Protein AF-A0A9W7E9D7-F1 (afdb_monomer)

Radius of gyration: 22.76 Å; Cα contacts (8 Å, |Δi|>4): 985; chains: 1; bounding box: 52×44×69 Å

pLDDT: mean 89.14, std 8.51, range [45.12, 98.19]

Structure (mmCIF, N/CA/C/O backbone):
data_AF-A0A9W7E9D7-F1
#
_entry.id   AF-A0A9W7E9D7-F1
#
loop_
_atom_site.group_PDB
_atom_site.id
_atom_site.type_symbol
_atom_site.label_atom_id
_atom_site.label_alt_id
_atom_site.label_comp_id
_atom_site.label_asym_id
_atom_site.label_entity_id
_atom_site.label_seq_id
_atom_site.pdbx_PDB_ins_code
_atom_site.Cartn_x
_atom_site.Cartn_y
_atom_site.Cartn_z
_atom_site.occupancy
_atom_site.B_iso_or_equiv
_atom_site.auth_seq_id
_atom_site.auth_comp_id
_atom_site.auth_asym_id
_atom_site.auth_atom_id
_atom_site.pdbx_PDB_model_num
ATOM 1 N N . MET A 1 1 ? 12.232 -18.706 0.262 1.00 85.06 1 MET A N 1
ATOM 2 C CA . MET A 1 1 ? 11.639 -19.093 1.571 1.00 85.06 1 MET A CA 1
ATOM 3 C C . MET A 1 1 ? 10.357 -18.290 1.760 1.00 85.06 1 MET A C 1
ATOM 5 O O . MET A 1 1 ? 10.349 -17.171 1.281 1.00 85.06 1 MET A O 1
ATOM 9 N N . HIS A 1 2 ? 9.296 -18.817 2.380 1.00 87.69 2 HIS A N 1
ATOM 10 C CA . HIS A 1 2 ? 8.102 -18.020 2.723 1.00 87.69 2 HIS A CA 1
ATOM 11 C C . HIS A 1 2 ? 7.974 -17.954 4.241 1.00 87.69 2 HIS A C 1
ATOM 13 O O . HIS A 1 2 ? 7.976 -19.010 4.875 1.00 87.69 2 HIS A O 1
ATOM 19 N N . ILE A 1 3 ? 7.890 -16.750 4.805 1.00 88.19 3 ILE A N 1
ATOM 20 C CA . ILE A 1 3 ? 7.791 -16.542 6.253 1.00 88.19 3 ILE A CA 1
ATOM 21 C C . ILE A 1 3 ? 6.732 -15.492 6.591 1.00 88.19 3 ILE A C 1
ATOM 23 O O . ILE A 1 3 ? 6.512 -14.549 5.834 1.00 88.19 3 ILE A O 1
ATOM 27 N N . THR A 1 4 ? 6.112 -15.649 7.757 1.00 86.31 4 THR A N 1
ATOM 28 C CA . THR A 1 4 ? 5.246 -14.643 8.381 1.00 86.31 4 THR A CA 1
ATOM 29 C C . THR A 1 4 ? 5.804 -14.371 9.768 1.00 86.31 4 THR A C 1
ATOM 31 O O . THR A 1 4 ? 5.860 -15.287 10.592 1.00 86.31 4 THR A O 1
ATOM 34 N N . CYS A 1 5 ? 6.282 -13.155 10.015 1.00 85.06 5 CYS A N 1
ATOM 35 C CA . CYS A 1 5 ? 6.965 -12.806 11.261 1.00 85.06 5 CYS A CA 1
ATOM 36 C C . CYS A 1 5 ? 7.024 -11.289 11.487 1.00 85.06 5 CYS A C 1
ATOM 38 O O . CYS A 1 5 ? 6.506 -10.510 10.691 1.00 85.06 5 CYS A O 1
ATOM 40 N N . SER A 1 6 ? 7.682 -10.866 12.571 1.00 84.50 6 SER A N 1
ATOM 41 C CA . SER A 1 6 ? 7.993 -9.453 12.782 1.00 84.50 6 SER A CA 1
ATOM 42 C C . SER A 1 6 ? 8.979 -8.932 11.729 1.00 84.50 6 SER A C 1
ATOM 44 O O . SER A 1 6 ? 9.686 -9.706 11.068 1.00 84.50 6 SER A O 1
ATOM 46 N N . ARG A 1 7 ? 9.035 -7.606 11.585 1.00 86.12 7 ARG A N 1
ATOM 47 C CA . ARG A 1 7 ? 9.928 -6.913 10.648 1.00 86.12 7 ARG A CA 1
ATOM 48 C C . ARG A 1 7 ? 11.399 -7.186 10.959 1.00 86.12 7 ARG A C 1
ATOM 50 O O . ARG A 1 7 ? 12.164 -7.477 10.047 1.00 86.12 7 ARG A O 1
ATOM 57 N N . GLU A 1 8 ? 11.776 -7.201 12.235 1.00 87.50 8 GLU A N 1
ATOM 58 C CA . GLU A 1 8 ? 13.149 -7.456 12.688 1.00 87.50 8 GLU A CA 1
ATOM 59 C C . GLU A 1 8 ? 13.609 -8.866 12.309 1.00 87.50 8 GLU A C 1
ATOM 61 O O . GLU A 1 8 ? 14.712 -9.048 11.793 1.00 87.50 8 GLU A O 1
ATOM 66 N N . LEU A 1 9 ? 12.746 -9.871 12.514 1.00 89.31 9 LEU A N 1
ATOM 67 C CA . LEU A 1 9 ? 13.063 -11.242 12.123 1.00 89.31 9 LEU A CA 1
ATOM 68 C C . LEU A 1 9 ? 13.104 -11.389 10.598 1.00 89.31 9 LEU A C 1
ATOM 70 O O . LEU A 1 9 ? 13.986 -12.073 10.084 1.00 89.31 9 LEU A O 1
ATOM 74 N N . ALA A 1 10 ? 12.202 -10.729 9.867 1.00 90.75 10 ALA A N 1
ATOM 75 C CA . ALA A 1 10 ? 12.219 -10.745 8.406 1.00 90.75 10 ALA A CA 1
ATOM 76 C C . ALA A 1 10 ? 13.521 -10.152 7.848 1.00 90.75 10 ALA A C 1
ATOM 78 O O . ALA A 1 10 ? 14.115 -10.752 6.954 1.00 90.75 10 ALA A O 1
ATOM 79 N N . MET A 1 11 ? 14.002 -9.038 8.414 1.00 91.19 11 MET A N 1
ATOM 80 C CA . MET A 1 11 ? 15.296 -8.443 8.056 1.00 91.19 11 MET A CA 1
ATOM 81 C C . MET A 1 11 ? 16.457 -9.402 8.310 1.00 91.19 11 MET A C 1
ATOM 83 O O . MET A 1 11 ? 17.281 -9.619 7.423 1.00 91.19 11 MET A O 1
ATOM 87 N N . ALA A 1 12 ? 16.499 -10.011 9.499 1.00 93.56 12 ALA A N 1
ATOM 88 C CA . ALA A 1 12 ? 17.550 -10.958 9.865 1.00 93.56 12 ALA A CA 1
ATOM 89 C C . ALA A 1 12 ? 17.551 -12.208 8.968 1.00 93.56 12 ALA A C 1
ATOM 91 O O . ALA A 1 12 ? 18.604 -12.701 8.585 1.00 93.56 12 ALA A O 1
ATOM 92 N N . VAL A 1 13 ? 16.378 -12.720 8.584 1.00 93.06 13 VAL A N 1
ATOM 93 C CA . VAL A 1 13 ? 16.296 -13.852 7.650 1.00 93.06 13 VAL A CA 1
ATOM 94 C C . VAL A 1 13 ? 16.695 -13.424 6.237 1.00 93.06 13 VAL A C 1
ATOM 96 O O . VAL A 1 13 ? 17.392 -14.166 5.547 1.00 93.06 13 VAL A O 1
ATOM 99 N N . LYS A 1 14 ? 16.277 -12.235 5.784 1.00 89.56 14 LYS A N 1
ATOM 100 C CA . LYS A 1 14 ? 16.561 -11.726 4.435 1.00 89.56 14 LYS A CA 1
ATOM 101 C C . LYS A 1 14 ? 18.056 -11.508 4.193 1.00 89.56 14 LYS A C 1
ATOM 103 O O . LYS A 1 14 ? 18.485 -11.736 3.061 1.00 89.56 14 LYS A O 1
ATOM 108 N N . SER A 1 15 ? 18.832 -11.122 5.213 1.00 89.38 15 SER A N 1
ATOM 109 C CA . SER A 1 15 ? 20.286 -10.939 5.082 1.00 89.38 15 SER A CA 1
ATOM 110 C C . SER A 1 15 ? 21.021 -12.233 4.731 1.00 89.38 15 SER A C 1
ATOM 112 O O . SER A 1 15 ? 21.968 -12.196 3.952 1.00 89.38 15 SER A O 1
ATOM 114 N N . ASP A 1 16 ? 20.550 -13.376 5.238 1.00 90.38 16 ASP A N 1
ATOM 115 C CA . ASP A 1 16 ? 21.142 -14.693 4.956 1.00 90.38 16 ASP A CA 1
ATOM 116 C C . ASP A 1 16 ? 20.432 -15.428 3.801 1.00 90.38 16 ASP A C 1
ATOM 118 O O . ASP A 1 16 ? 20.987 -16.329 3.165 1.00 90.38 16 ASP A O 1
ATOM 122 N N . HIS A 1 17 ? 19.188 -15.045 3.502 1.00 89.38 17 HIS A N 1
ATOM 123 C CA . HIS A 1 17 ? 18.341 -15.664 2.488 1.00 89.38 17 HIS A CA 1
ATOM 124 C C . HIS A 1 17 ? 17.706 -14.603 1.570 1.00 89.38 17 HIS A C 1
ATOM 126 O O . HIS A 1 17 ? 16.534 -14.247 1.748 1.00 89.38 17 HIS A O 1
ATOM 132 N N . PRO A 1 18 ? 18.414 -14.139 0.520 1.00 84.06 18 PRO A N 1
ATOM 133 C CA . PRO A 1 18 ? 17.964 -13.021 -0.313 1.00 84.06 18 PRO A CA 1
ATOM 134 C C . PRO A 1 18 ? 16.668 -13.301 -1.090 1.00 84.06 18 PRO A C 1
ATOM 136 O O . PRO A 1 18 ? 15.937 -12.366 -1.403 1.00 84.06 18 PRO A O 1
ATOM 139 N N . ASN A 1 19 ? 16.327 -14.571 -1.339 1.00 85.94 19 ASN A N 1
ATOM 140 C CA . ASN A 1 19 ? 15.080 -15.002 -1.989 1.00 85.94 19 ASN A CA 1
ATOM 141 C C . ASN A 1 19 ? 13.952 -15.322 -0.981 1.00 85.94 19 ASN A C 1
ATOM 143 O O . ASN A 1 19 ? 13.214 -16.305 -1.132 1.00 85.94 19 ASN A O 1
ATOM 147 N N . THR A 1 20 ? 13.861 -14.560 0.107 1.00 88.38 20 THR A N 1
ATOM 148 C CA . THR A 1 20 ? 12.795 -14.709 1.109 1.00 88.38 20 THR A CA 1
ATOM 149 C C . THR A 1 20 ? 11.593 -13.851 0.744 1.00 88.38 20 THR A C 1
ATOM 151 O O . THR A 1 20 ? 11.749 -12.684 0.409 1.00 88.38 20 THR A O 1
ATOM 154 N N . MET A 1 21 ? 10.402 -14.437 0.816 1.00 89.56 21 MET A N 1
ATOM 155 C CA . MET A 1 21 ? 9.116 -13.768 0.696 1.00 89.56 21 MET A CA 1
ATOM 156 C C . MET A 1 21 ? 8.532 -13.651 2.101 1.00 89.56 21 MET A C 1
ATOM 158 O O . MET A 1 21 ? 8.142 -14.661 2.696 1.00 89.56 21 MET A O 1
ATOM 162 N N . SER A 1 22 ? 8.528 -12.434 2.632 1.00 88.44 22 SER A N 1
ATOM 163 C CA . SER A 1 22 ? 8.118 -12.148 4.005 1.00 88.44 22 SER A CA 1
ATOM 164 C C . SER A 1 22 ? 6.798 -11.399 4.036 1.00 88.44 22 SER A C 1
ATOM 166 O O . SER A 1 22 ? 6.624 -10.387 3.360 1.00 88.44 22 SER A O 1
ATOM 168 N N . SER A 1 23 ? 5.905 -11.904 4.873 1.00 86.12 23 SER A N 1
ATOM 169 C CA . SER A 1 23 ? 4.679 -11.265 5.327 1.00 86.12 23 SER A CA 1
ATOM 170 C C . SER A 1 23 ? 4.997 -10.646 6.693 1.00 86.12 23 SER A C 1
ATOM 172 O O . SER A 1 23 ? 5.291 -11.385 7.638 1.00 86.12 23 SER A O 1
ATOM 174 N N . THR A 1 24 ? 5.067 -9.316 6.775 1.00 83.06 24 THR A N 1
ATOM 175 C CA . THR A 1 24 ? 5.462 -8.603 8.002 1.00 83.06 24 THR A CA 1
ATOM 176 C C . THR A 1 24 ? 4.365 -7.693 8.501 1.00 83.06 24 THR A C 1
ATOM 178 O O . THR A 1 24 ? 3.857 -6.909 7.698 1.00 83.06 24 THR A O 1
ATOM 181 N N . GLY A 1 25 ? 4.119 -7.739 9.813 1.00 75.62 25 GLY A N 1
ATOM 182 C CA . GLY A 1 25 ? 3.051 -6.992 10.473 1.00 75.62 25 GLY A CA 1
ATOM 183 C C . GLY A 1 25 ? 3.052 -5.483 10.239 1.00 75.62 25 GLY A C 1
ATOM 184 O O . GLY A 1 25 ? 3.919 -4.902 9.571 1.00 75.62 25 GLY A O 1
ATOM 185 N N . GLY A 1 26 ? 2.041 -4.840 10.809 1.00 79.56 26 GLY A N 1
ATOM 186 C CA . GLY A 1 26 ? 1.943 -3.393 10.863 1.00 79.56 26 GLY A CA 1
ATOM 187 C C . GLY A 1 26 ? 0.867 -2.945 11.851 1.00 79.56 26 GLY A C 1
ATOM 188 O O . GLY A 1 26 ? -0.030 -3.725 12.187 1.00 79.56 26 GLY A O 1
ATOM 189 N N . PRO A 1 27 ? 0.914 -1.683 12.307 1.00 87.69 27 PRO A N 1
ATOM 190 C CA . PRO A 1 27 ? 0.039 -1.184 13.359 1.00 87.69 27 PRO A CA 1
ATOM 191 C C . PRO A 1 27 ? -1.377 -0.932 12.827 1.00 87.69 27 PRO A C 1
ATOM 193 O O . PRO A 1 27 ? -1.724 0.202 12.518 1.00 87.69 27 PRO A O 1
ATOM 196 N N . ASN A 1 28 ? -2.190 -1.987 12.687 1.00 92.94 28 ASN A N 1
ATOM 197 C CA . ASN A 1 28 ? -3.531 -1.884 12.104 1.00 92.94 28 ASN A CA 1
ATOM 198 C C . ASN A 1 28 ? -4.339 -0.765 12.745 1.00 92.94 28 ASN A C 1
ATOM 200 O O . ASN A 1 28 ? -4.374 -0.651 13.977 1.00 92.94 28 ASN A O 1
ATOM 204 N N . THR A 1 29 ? -5.003 0.011 11.892 1.00 95.50 29 THR A N 1
ATOM 205 C CA . THR A 1 29 ? -5.608 1.277 12.287 1.00 95.50 29 THR A CA 1
ATOM 206 C C . THR A 1 29 ? -7.117 1.245 12.105 1.00 95.50 29 THR A C 1
ATOM 208 O O . THR A 1 29 ? -7.623 0.822 11.064 1.00 95.50 29 THR A O 1
ATOM 211 N N . LEU A 1 30 ? -7.839 1.740 13.105 1.00 96.75 30 LEU A N 1
ATOM 212 C CA . LEU A 1 30 ? -9.266 2.038 13.025 1.00 96.75 30 LEU A CA 1
ATOM 213 C C . LEU A 1 30 ? -9.473 3.544 13.151 1.00 96.75 30 LEU A C 1
ATOM 215 O O . LEU A 1 30 ? -8.897 4.179 14.024 1.00 96.75 30 LEU A O 1
ATOM 219 N N . VAL A 1 31 ? -10.317 4.109 12.301 1.00 96.81 31 VAL A N 1
ATOM 220 C CA . VAL A 1 31 ? -10.684 5.526 12.306 1.00 96.81 31 VAL A CA 1
ATOM 221 C C . VAL A 1 31 ? -12.177 5.642 12.559 1.00 96.81 31 VAL A C 1
ATOM 223 O O . VAL A 1 31 ? -12.959 4.941 11.920 1.00 96.81 31 VAL A O 1
ATOM 226 N N . ALA A 1 32 ? -12.580 6.517 13.472 1.00 95.38 32 ALA A N 1
ATOM 227 C CA . ALA A 1 32 ? -13.979 6.818 13.760 1.00 95.38 32 ALA A CA 1
ATOM 228 C C . ALA A 1 32 ? -14.122 8.284 14.205 1.00 95.38 32 ALA A C 1
ATOM 230 O O . ALA A 1 32 ? -13.189 8.841 14.781 1.00 95.38 32 ALA A O 1
ATOM 231 N N . PRO A 1 33 ? -15.282 8.927 14.009 1.00 90.75 33 PRO A N 1
ATOM 232 C CA . PRO A 1 33 ? -15.480 10.312 14.439 1.00 90.75 33 PRO A CA 1
ATOM 233 C C . PRO A 1 33 ? -15.513 10.457 15.952 1.00 90.75 33 PRO A C 1
ATOM 235 O O . PRO A 1 33 ? -15.153 11.506 16.473 1.00 90.75 33 PRO A O 1
ATOM 238 N N . ARG A 1 34 ? -16.052 9.443 16.636 1.00 91.38 34 ARG A N 1
ATOM 239 C CA . ARG A 1 34 ? -16.396 9.442 18.057 1.00 91.38 34 ARG A CA 1
ATOM 240 C C . ARG A 1 34 ? -16.394 8.029 18.602 1.00 91.38 34 ARG A C 1
ATOM 242 O O . ARG A 1 34 ? -16.652 7.069 17.871 1.00 91.38 34 ARG A O 1
ATOM 249 N N . LEU A 1 35 ? -16.186 7.922 19.906 1.00 92.25 35 LEU A N 1
ATOM 250 C CA . LEU A 1 35 ? -16.089 6.651 20.604 1.00 92.25 35 LEU A CA 1
ATOM 251 C C . LEU A 1 35 ? -17.464 6.104 21.047 1.00 92.25 35 LEU A C 1
ATOM 253 O O . LEU A 1 35 ? -17.750 5.912 22.225 1.00 92.25 35 LEU A O 1
ATOM 257 N N . THR A 1 36 ? -18.348 5.821 20.085 1.00 92.94 36 THR A N 1
ATOM 258 C CA . THR A 1 36 ? -19.676 5.241 20.374 1.00 92.94 36 THR A CA 1
ATOM 259 C C . THR A 1 36 ? -19.569 3.824 20.965 1.00 92.94 36 THR A C 1
ATOM 261 O O . THR A 1 36 ? -18.552 3.158 20.763 1.00 92.94 36 THR A O 1
ATOM 264 N N . PRO A 1 37 ? -20.613 3.288 21.634 1.00 93.00 37 PRO A N 1
ATOM 265 C CA . PRO A 1 37 ? -20.586 1.917 22.157 1.00 93.00 37 PRO A CA 1
ATOM 266 C C . PRO A 1 37 ? -20.210 0.855 21.111 1.00 93.00 37 PRO A C 1
ATOM 268 O O . PRO A 1 37 ? -19.391 -0.016 21.388 1.00 93.00 37 PRO A O 1
ATOM 271 N N . SER A 1 38 ? -20.738 0.967 19.890 1.00 94.44 38 SER A N 1
ATOM 272 C CA . SER A 1 38 ? -20.411 0.059 18.784 1.00 94.44 38 SER A CA 1
ATOM 273 C C . SER A 1 38 ? -18.964 0.221 18.305 1.00 94.44 38 SER A C 1
ATOM 275 O O . SER A 1 38 ? -18.309 -0.771 17.998 1.00 94.44 38 SER A O 1
ATOM 277 N N . VAL A 1 39 ? -18.418 1.443 18.292 1.00 95.00 39 VAL A N 1
ATOM 278 C CA . VAL A 1 39 ? -16.997 1.675 17.976 1.00 95.00 39 VAL A CA 1
ATOM 279 C C . VAL A 1 39 ? -16.088 1.116 19.077 1.00 95.00 39 VAL A C 1
ATOM 281 O O . VAL A 1 39 ? -15.073 0.500 18.758 1.00 95.00 39 VAL A O 1
ATOM 284 N N . LYS A 1 40 ? -16.458 1.247 20.360 1.00 94.56 40 LYS A N 1
ATOM 285 C CA . LYS A 1 40 ? -15.730 0.614 21.477 1.00 94.56 40 LYS A CA 1
ATOM 286 C C . LYS A 1 40 ? -15.691 -0.904 21.319 1.00 94.56 40 LYS A C 1
ATOM 288 O O . LYS A 1 40 ? -14.630 -1.511 21.448 1.00 94.56 40 LYS A O 1
ATOM 293 N N . GLU A 1 41 ? -16.830 -1.511 20.991 1.00 92.94 41 GLU A N 1
ATOM 294 C CA . GLU A 1 41 ? -16.924 -2.947 20.714 1.00 92.94 41 GLU A CA 1
ATOM 295 C C . GLU A 1 41 ? -16.059 -3.348 19.510 1.00 92.94 41 GLU A C 1
ATOM 297 O O . GLU A 1 41 ? -15.308 -4.321 19.587 1.00 92.94 41 GLU A O 1
ATOM 302 N N . ALA A 1 42 ? -16.073 -2.560 18.432 1.00 94.25 42 ALA A N 1
ATOM 303 C CA . ALA A 1 42 ? -15.233 -2.786 17.261 1.00 94.25 42 ALA A CA 1
ATOM 304 C C . ALA A 1 42 ? -13.734 -2.726 17.582 1.00 94.25 42 ALA A C 1
ATOM 306 O O . ALA A 1 42 ? -12.978 -3.600 17.147 1.00 94.25 42 ALA A O 1
ATOM 307 N N . ILE A 1 43 ? -13.307 -1.729 18.363 1.00 94.88 43 ILE A N 1
ATOM 308 C CA . ILE A 1 43 ? -11.926 -1.588 18.841 1.00 94.88 43 ILE A CA 1
ATOM 309 C C . ILE A 1 43 ? -11.540 -2.809 19.674 1.00 94.88 43 ILE A C 1
ATOM 311 O O . ILE A 1 43 ? -10.522 -3.446 19.406 1.00 94.88 43 ILE A O 1
ATOM 315 N N . ARG A 1 44 ? -12.392 -3.192 20.628 1.00 92.50 44 ARG A N 1
ATOM 316 C CA . ARG A 1 44 ? -12.187 -4.341 21.510 1.00 92.50 44 ARG A CA 1
ATOM 317 C C . ARG A 1 44 ? -12.058 -5.654 20.736 1.00 92.50 44 ARG A C 1
ATOM 319 O O . ARG A 1 44 ? -11.088 -6.385 20.929 1.00 92.50 44 ARG A O 1
ATOM 326 N N . PHE A 1 45 ? -12.999 -5.957 19.843 1.00 91.56 45 PHE A N 1
ATOM 327 C CA . PHE A 1 45 ? -12.942 -7.163 19.012 1.00 91.56 45 PHE A CA 1
ATOM 328 C C . PHE A 1 45 ? -11.721 -7.180 18.108 1.00 91.56 45 PHE A C 1
ATOM 330 O O . PHE A 1 45 ? -11.078 -8.218 17.960 1.00 91.56 45 PHE A O 1
ATOM 337 N N . SER A 1 46 ? -11.381 -6.035 17.526 1.00 93.06 46 SER A N 1
ATOM 338 C CA . SER A 1 46 ? -10.237 -5.933 16.632 1.00 93.06 46 SER A CA 1
ATOM 339 C C . SER A 1 46 ? -8.910 -6.085 17.378 1.00 93.06 46 SER A C 1
ATOM 341 O O . SER A 1 46 ? -8.015 -6.750 16.870 1.00 93.06 46 SER A O 1
ATOM 343 N N . ALA A 1 47 ? -8.768 -5.526 18.581 1.00 92.56 47 ALA A N 1
ATOM 344 C CA . ALA A 1 47 ? -7.542 -5.620 19.376 1.00 92.56 47 ALA A CA 1
ATOM 345 C C . ALA A 1 47 ? -7.336 -7.022 19.973 1.00 92.56 47 ALA A C 1
ATOM 347 O O . ALA A 1 47 ? -6.210 -7.511 20.046 1.00 92.56 47 ALA A O 1
ATOM 348 N N . MET A 1 48 ? -8.422 -7.690 20.374 1.00 90.62 48 MET A N 1
ATOM 349 C CA . MET A 1 48 ? -8.380 -8.974 21.088 1.00 90.62 48 MET A CA 1
ATOM 350 C C . MET A 1 48 ? -8.681 -10.184 20.194 1.00 90.62 48 MET A C 1
ATOM 352 O O . MET A 1 48 ? -8.859 -11.294 20.703 1.00 90.62 48 MET A O 1
ATOM 356 N N . ILE A 1 49 ? -8.754 -9.992 18.873 1.00 87.88 49 ILE A N 1
ATOM 357 C CA . ILE A 1 49 ? -9.031 -11.048 17.892 1.00 87.88 49 ILE A CA 1
ATOM 358 C C . ILE A 1 49 ? -8.120 -12.256 18.111 1.00 87.88 49 ILE A C 1
ATOM 360 O O . ILE A 1 49 ? -6.894 -12.131 18.093 1.00 87.88 49 ILE A O 1
ATOM 364 N N . GLU A 1 50 ? -8.723 -13.429 18.329 1.00 78.19 50 GLU A N 1
ATOM 365 C CA . GLU A 1 50 ? -7.993 -14.667 18.627 1.00 78.19 50 GLU A CA 1
ATOM 366 C C . GLU A 1 50 ? -6.880 -14.462 19.684 1.00 78.19 50 GLU A C 1
ATOM 368 O O . GLU A 1 50 ? -5.786 -15.020 19.579 1.00 78.19 50 GLU A O 1
ATOM 373 N N . ASN A 1 51 ? -7.155 -13.650 20.711 1.00 76.50 51 ASN A N 1
ATOM 374 C CA . ASN A 1 51 ? -6.230 -13.270 21.786 1.00 76.50 51 ASN A CA 1
ATOM 375 C C . ASN A 1 51 ? -5.034 -12.421 21.321 1.00 76.50 51 ASN A C 1
ATOM 377 O O . ASN A 1 51 ? -3.889 -12.689 21.687 1.00 76.50 51 ASN A O 1
ATOM 381 N N . SER A 1 52 ? -5.293 -11.438 20.452 1.00 79.44 52 SER A N 1
ATOM 382 C CA . SER A 1 52 ? -4.263 -10.652 19.743 1.00 79.44 52 SER A CA 1
ATOM 383 C C . SER A 1 52 ? -3.289 -11.529 18.947 1.00 79.44 52 SER A C 1
ATOM 385 O O . SER A 1 52 ? -2.162 -11.135 18.650 1.00 79.44 52 SER A O 1
ATOM 387 N N . GLY A 1 53 ? -3.708 -12.753 18.618 1.00 73.50 53 GLY A N 1
ATOM 388 C CA . GLY A 1 53 ? -2.874 -13.763 17.975 1.00 73.50 53 GLY A CA 1
ATOM 389 C C . GLY A 1 53 ? -2.690 -13.551 16.474 1.00 73.50 53 GLY A C 1
ATOM 390 O O . GLY A 1 53 ? -1.872 -14.241 15.864 1.00 73.50 53 GLY A O 1
ATOM 391 N N . GLN A 1 54 ? -3.440 -12.618 15.882 1.00 80.00 54 GLN A N 1
ATOM 392 C CA . GLN A 1 54 ? -3.468 -12.358 14.446 1.00 80.00 54 GLN A CA 1
ATOM 393 C C . GLN A 1 54 ? -2.682 -11.101 14.084 1.00 80.00 54 GLN A C 1
ATOM 395 O O . GLN A 1 54 ? -2.750 -10.098 14.788 1.00 80.00 54 GLN A O 1
ATOM 400 N N . CYS A 1 55 ? -2.027 -11.120 12.919 1.00 83.75 55 CYS A N 1
ATOM 401 C CA . CYS A 1 55 ? -1.328 -9.955 12.369 1.00 83.75 55 CYS A CA 1
ATOM 402 C C . CYS A 1 55 ? -2.257 -8.758 12.115 1.00 83.75 55 CYS A C 1
ATOM 404 O O . CYS A 1 55 ? -1.793 -7.631 12.071 1.00 83.75 55 CYS A O 1
ATOM 406 N N . THR A 1 56 ? -3.568 -8.982 11.989 1.00 86.94 56 THR A N 1
ATOM 407 C CA . THR A 1 56 ? -4.591 -7.951 11.742 1.00 86.94 56 THR A CA 1
ATOM 408 C C . THR A 1 56 ? -5.191 -7.364 13.027 1.00 86.94 56 THR A C 1
ATOM 410 O O . THR A 1 56 ? -6.190 -6.638 12.970 1.00 86.94 56 THR A O 1
ATOM 413 N N . ALA A 1 57 ? -4.646 -7.725 14.195 1.00 90.19 57 ALA A N 1
ATOM 414 C CA . ALA A 1 57 ? -5.085 -7.174 15.469 1.00 90.19 57 ALA A CA 1
ATOM 415 C C . ALA A 1 57 ? -4.880 -5.654 15.493 1.00 90.19 57 ALA A C 1
ATOM 417 O O . ALA A 1 57 ? -3.859 -5.145 15.026 1.00 90.19 57 ALA A O 1
ATOM 418 N N . LEU A 1 58 ? -5.877 -4.929 15.995 1.00 93.69 58 LEU A N 1
ATOM 419 C CA . LEU A 1 58 ? -5.825 -3.473 16.096 1.00 93.69 58 LEU A CA 1
ATOM 420 C C . LEU A 1 58 ? -4.680 -3.044 17.009 1.00 93.69 58 LEU A C 1
ATOM 422 O O . LEU A 1 58 ? -4.585 -3.528 18.136 1.00 93.69 58 LEU A O 1
ATOM 426 N N . ARG A 1 59 ? -3.887 -2.080 16.541 1.00 94.00 59 ARG A N 1
ATOM 427 C CA . ARG A 1 59 ? -2.835 -1.445 17.336 1.00 94.00 59 ARG A CA 1
ATOM 428 C C . ARG A 1 59 ? -3.099 0.033 17.584 1.00 94.00 59 ARG A C 1
ATOM 430 O O . ARG A 1 59 ? -2.710 0.541 18.633 1.00 94.00 59 ARG A O 1
ATOM 437 N N . HIS 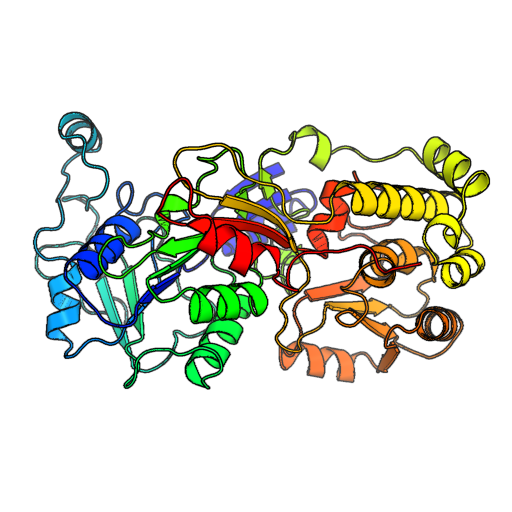A 1 60 ? -3.760 0.703 16.642 1.00 96.44 60 HIS A N 1
ATOM 438 C CA . HIS A 1 60 ? -3.978 2.145 16.658 1.00 96.44 60 HIS A CA 1
ATOM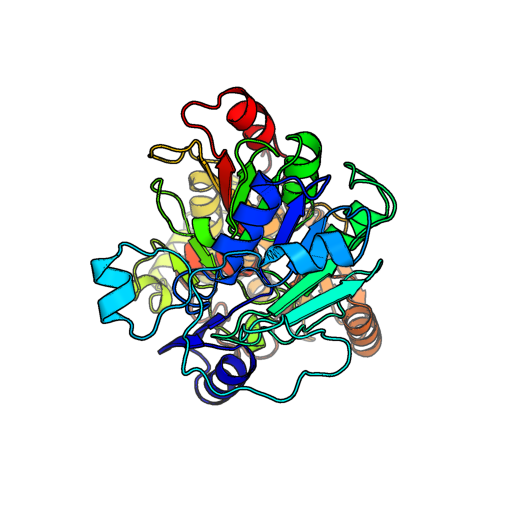 439 C C . HIS A 1 60 ? -5.439 2.493 16.365 1.00 96.44 60 HIS A C 1
ATOM 441 O O . HIS A 1 60 ? -6.030 1.980 15.420 1.00 96.44 60 HIS A O 1
ATOM 447 N N . ALA A 1 61 ? -6.029 3.377 17.159 1.00 97.06 61 ALA A N 1
ATOM 448 C CA . ALA A 1 61 ? -7.345 3.944 16.917 1.00 97.06 61 ALA A CA 1
ATOM 449 C C . ALA A 1 61 ? -7.238 5.469 16.827 1.00 97.06 61 ALA A C 1
ATOM 451 O O . ALA A 1 61 ? -6.669 6.100 17.713 1.00 97.06 61 ALA A O 1
ATOM 452 N N . VAL A 1 62 ? -7.815 6.065 15.785 1.00 96.88 62 VAL A N 1
ATOM 453 C CA . VAL A 1 62 ? -8.005 7.514 15.690 1.00 96.88 62 VAL A CA 1
ATOM 454 C C . VAL A 1 62 ? -9.475 7.815 15.898 1.00 96.88 62 VAL A C 1
ATOM 456 O O . VAL A 1 62 ? -10.308 7.499 15.047 1.00 96.88 62 VAL A O 1
ATOM 459 N N . VAL A 1 63 ? -9.798 8.373 17.058 1.00 94.94 63 VAL A N 1
ATOM 460 C CA . VAL A 1 63 ? -11.179 8.571 17.491 1.00 94.94 63 VAL A CA 1
ATOM 461 C C . VAL A 1 63 ? -11.259 9.715 18.484 1.00 94.94 63 VAL A C 1
ATOM 463 O O . VAL A 1 63 ? -10.504 9.731 19.447 1.00 94.94 63 VAL A O 1
ATOM 466 N N . ALA A 1 64 ? -12.178 10.660 18.276 1.00 91.00 64 ALA A N 1
ATOM 467 C CA . ALA A 1 64 ? -12.401 11.708 19.265 1.00 91.00 64 ALA A CA 1
ATOM 468 C C . ALA A 1 64 ? -13.082 11.099 20.501 1.00 91.00 64 ALA A C 1
ATOM 470 O O . ALA A 1 64 ? -14.241 10.672 20.436 1.00 91.00 64 ALA A O 1
ATOM 471 N N . ALA A 1 65 ? -12.339 11.029 21.601 1.00 88.62 65 ALA A N 1
ATOM 472 C CA . ALA A 1 65 ? -12.841 10.681 22.923 1.00 88.62 65 ALA A CA 1
ATOM 473 C C . ALA A 1 65 ? -13.113 11.961 23.723 1.00 88.62 65 ALA A C 1
ATOM 475 O O . ALA A 1 65 ? -12.362 12.933 23.633 1.00 88.62 65 ALA A O 1
ATOM 476 N N . GLU A 1 66 ? -14.185 11.962 24.512 1.00 85.25 66 GLU A N 1
ATOM 477 C CA . GLU A 1 66 ? -14.554 13.098 25.362 1.00 85.25 66 GLU A CA 1
ATOM 478 C C . GLU A 1 66 ? -13.694 13.165 26.634 1.00 85.25 66 GLU A C 1
ATOM 480 O O . GLU A 1 66 ? -13.512 14.249 27.195 1.00 85.25 66 GLU A O 1
ATOM 485 N N . SER A 1 67 ? -13.151 12.025 27.084 1.00 85.38 67 SER A N 1
ATOM 486 C CA . SER A 1 67 ? -12.246 11.939 28.233 1.00 85.38 67 SER A CA 1
ATOM 487 C C . SER A 1 67 ? -11.393 10.661 28.238 1.00 85.38 67 SER A C 1
ATOM 489 O O . SER A 1 67 ? -11.679 9.701 27.516 1.00 85.38 67 SER A O 1
ATOM 491 N N . ASP A 1 68 ? -10.361 10.624 29.086 1.00 83.06 68 ASP A N 1
ATOM 492 C CA . ASP A 1 68 ? -9.509 9.441 29.273 1.00 83.06 68 ASP A CA 1
ATOM 493 C C . ASP A 1 68 ? -10.288 8.262 29.883 1.00 83.06 68 ASP A C 1
ATOM 495 O O . ASP A 1 68 ? -10.042 7.111 29.522 1.00 83.06 68 ASP A O 1
ATOM 499 N N . GLU A 1 69 ? -11.274 8.529 30.750 1.00 86.12 69 GLU A N 1
ATOM 500 C CA . GLU A 1 69 ? -12.155 7.494 31.314 1.00 86.12 69 GLU A CA 1
ATOM 501 C C . GLU A 1 69 ? -12.998 6.817 30.224 1.00 86.12 69 GLU A C 1
ATOM 503 O O . GLU A 1 69 ? -13.306 5.623 30.293 1.00 86.12 69 GLU A O 1
ATOM 508 N N . GLU A 1 70 ? -13.360 7.561 29.175 1.00 88.44 70 GLU A N 1
ATOM 509 C CA . GLU A 1 70 ? -14.060 6.985 28.033 1.00 88.44 70 GLU A CA 1
ATOM 510 C C . GLU A 1 70 ? -13.184 5.955 27.306 1.00 88.44 70 GLU A C 1
ATOM 512 O O . GLU A 1 70 ? -13.687 4.912 26.873 1.00 88.44 70 GLU A O 1
ATOM 517 N N . VAL A 1 71 ? -11.878 6.214 27.222 1.00 87.19 71 VAL A N 1
ATOM 518 C CA . VAL A 1 71 ? -10.901 5.291 26.641 1.00 87.19 71 VAL A CA 1
ATOM 519 C C . VAL A 1 71 ? -10.634 4.104 27.566 1.00 87.19 71 VAL A C 1
ATOM 521 O O . VAL A 1 71 ? -10.554 2.976 27.089 1.00 87.19 71 VAL A O 1
ATOM 524 N N . GLU A 1 72 ? -10.568 4.311 28.880 1.00 85.44 72 GLU A N 1
ATOM 525 C CA . GLU A 1 72 ? -10.419 3.221 29.853 1.00 85.44 72 GLU A CA 1
ATOM 526 C C . GLU A 1 72 ? -11.549 2.184 29.714 1.00 85.44 72 GLU A C 1
ATOM 528 O O . GLU A 1 72 ? -11.300 0.977 29.656 1.00 85.44 72 GLU A O 1
ATOM 533 N N . SER A 1 73 ? -12.784 2.660 29.504 1.00 89.44 73 SER A N 1
ATOM 534 C CA . SER A 1 73 ? -13.965 1.803 29.313 1.00 89.44 73 SER A CA 1
ATOM 535 C C . SER A 1 73 ? -13.952 0.951 28.030 1.00 89.44 73 SER A C 1
ATOM 537 O O . SER A 1 73 ? -14.828 0.100 27.832 1.00 89.44 73 SER A O 1
ATOM 539 N N . LEU A 1 74 ? -12.964 1.127 27.136 1.00 89.94 74 LEU A N 1
ATOM 540 C CA . LEU A 1 74 ? -12.798 0.307 25.927 1.00 89.94 74 LEU A CA 1
ATOM 541 C C . LEU A 1 74 ? -12.823 -1.189 26.233 1.00 89.94 74 LEU A C 1
ATOM 543 O O . LEU A 1 74 ? -13.363 -1.969 25.446 1.00 89.94 74 LEU A O 1
ATOM 547 N N . PHE A 1 75 ? -12.283 -1.593 27.380 1.00 88.31 75 PHE A N 1
ATOM 548 C CA . PHE A 1 75 ? -12.112 -2.995 27.755 1.00 88.31 75 PHE A CA 1
ATOM 549 C C . PHE A 1 75 ? -13.139 -3.491 28.786 1.00 88.31 75 PHE A C 1
ATOM 551 O O . PHE A 1 75 ? -13.063 -4.642 29.216 1.00 88.31 75 PHE A O 1
ATOM 558 N N . ASP A 1 76 ? -14.147 -2.682 29.123 1.00 88.44 76 ASP A N 1
ATOM 559 C CA . ASP A 1 76 ? -15.194 -3.046 30.083 1.00 88.44 76 ASP A CA 1
ATOM 560 C C . ASP A 1 76 ? -15.979 -4.285 29.648 1.00 88.44 76 ASP A C 1
ATOM 562 O O . ASP A 1 76 ? -16.747 -4.254 28.683 1.00 88.44 76 ASP A O 1
ATOM 566 N N . GLY A 1 77 ? -15.829 -5.388 30.379 1.00 83.88 77 GLY A N 1
ATOM 567 C CA . GLY A 1 77 ? -16.469 -6.658 30.030 1.00 83.88 77 GLY A CA 1
ATOM 568 C C . GLY A 1 77 ? -15.773 -7.402 28.888 1.00 83.88 77 GLY A C 1
ATOM 569 O O . GLY A 1 77 ? -16.406 -8.217 28.221 1.00 83.88 77 GLY A O 1
ATOM 570 N N . ALA A 1 78 ? -14.489 -7.125 28.637 1.00 87.69 78 ALA A N 1
ATOM 571 C CA . ALA A 1 78 ? -13.663 -7.954 27.768 1.00 87.69 78 ALA A CA 1
ATOM 572 C C . ALA A 1 78 ? -13.681 -9.424 28.241 1.00 87.69 78 ALA A C 1
ATOM 574 O O . ALA A 1 78 ? -13.439 -9.683 29.426 1.00 87.69 78 ALA A O 1
ATOM 575 N N . PRO A 1 79 ? -13.944 -10.396 27.345 1.00 86.56 79 PRO A N 1
ATOM 576 C CA . PRO A 1 79 ? -13.908 -11.807 27.704 1.00 86.56 79 PRO A CA 1
ATOM 577 C C . PRO A 1 79 ? -12.513 -12.220 28.175 1.00 86.56 79 PRO A C 1
ATOM 579 O O . PRO A 1 79 ? -11.516 -11.987 27.487 1.00 86.56 79 PRO A O 1
ATOM 582 N N . VAL A 1 80 ? -12.442 -12.867 29.337 1.00 87.00 80 VAL A N 1
ATOM 583 C CA . VAL A 1 80 ? -11.211 -13.471 29.853 1.00 87.00 80 VAL A CA 1
ATOM 584 C C . VAL A 1 80 ? -11.277 -14.973 29.620 1.00 87.00 80 VAL A C 1
ATOM 586 O O . VAL A 1 80 ? -12.191 -15.653 30.084 1.00 87.00 80 VAL A O 1
ATOM 589 N N . VAL A 1 81 ? -10.296 -15.491 28.892 1.00 83.75 81 VAL A N 1
ATOM 590 C CA . VAL A 1 81 ? -10.217 -16.884 28.461 1.00 83.75 81 VAL A CA 1
ATOM 591 C C . VAL A 1 81 ? -9.125 -17.583 29.262 1.00 83.75 81 VAL A C 1
ATOM 593 O O . VAL A 1 81 ? -7.988 -17.129 29.303 1.00 83.75 81 VAL A O 1
ATOM 596 N N . THR A 1 82 ? -9.425 -18.714 29.893 1.00 83.75 82 THR A N 1
ATOM 597 C CA . THR A 1 82 ? -8.400 -19.475 30.630 1.00 83.75 82 THR A CA 1
ATOM 598 C C . THR A 1 82 ? -7.578 -20.358 29.694 1.00 83.75 82 THR A C 1
ATOM 600 O O . THR A 1 82 ? -6.358 -20.413 29.800 1.00 83.75 82 THR A O 1
ATOM 603 N N . THR A 1 83 ? -8.230 -21.022 28.732 1.00 80.06 83 THR A N 1
ATOM 604 C CA . THR A 1 83 ? -7.561 -21.904 27.766 1.00 80.06 83 THR A CA 1
ATOM 605 C C . THR A 1 83 ? -8.127 -21.743 26.350 1.00 80.06 83 THR A C 1
ATOM 607 O O . THR A 1 83 ? -9.309 -21.424 26.195 1.00 80.06 83 THR A O 1
ATOM 610 N N . PRO A 1 84 ? -7.344 -22.021 25.287 1.00 80.00 84 PRO A N 1
ATOM 611 C CA . PRO A 1 84 ? -7.864 -22.041 23.917 1.00 80.00 84 PRO A CA 1
ATOM 612 C C . PRO A 1 84 ? -9.087 -22.957 23.740 1.00 80.00 84 PRO A C 1
ATOM 614 O O . PRO A 1 84 ? -9.991 -22.655 22.964 1.00 80.00 84 PRO A O 1
ATOM 617 N N . GLN A 1 85 ? -9.145 -24.072 24.476 1.00 84.56 85 GLN A N 1
ATOM 618 C CA . GLN A 1 85 ? -10.268 -25.009 24.446 1.00 84.56 85 GLN A CA 1
ATOM 619 C C . GLN A 1 85 ? -11.559 -24.384 24.985 1.00 84.56 85 GLN A C 1
ATOM 621 O O . GLN A 1 85 ? -12.636 -24.704 24.483 1.00 84.56 85 GLN A O 1
ATOM 626 N N . ASP A 1 86 ? -11.465 -23.509 25.985 1.00 82.69 86 ASP A N 1
ATOM 627 C CA . ASP A 1 86 ? -12.631 -22.842 26.563 1.00 82.69 86 ASP A CA 1
ATOM 628 C C . ASP A 1 86 ? -13.180 -21.772 25.619 1.00 82.69 86 ASP A C 1
ATOM 630 O O . ASP A 1 86 ? -14.389 -21.736 25.402 1.00 82.69 86 ASP A O 1
ATOM 634 N N . SER A 1 87 ? -12.304 -20.999 24.961 1.00 82.19 87 SER A N 1
ATOM 635 C CA . SER A 1 87 ? -12.712 -20.062 23.902 1.00 82.19 87 SER A CA 1
ATOM 636 C C . SER A 1 87 ? -13.435 -20.787 22.763 1.00 82.19 87 SER A C 1
ATOM 638 O O . SER A 1 87 ? -14.528 -20.376 22.379 1.00 82.19 87 SER A O 1
ATOM 640 N N . LEU A 1 88 ? -12.911 -21.928 22.295 1.00 81.69 88 LEU A N 1
ATOM 641 C CA . LEU A 1 88 ? -13.576 -22.727 21.258 1.00 81.69 88 LEU A CA 1
ATOM 642 C C . LEU A 1 88 ? -14.955 -23.240 21.692 1.00 81.69 88 LEU A C 1
ATOM 644 O O . LEU A 1 88 ? -15.892 -23.225 20.898 1.00 81.69 88 LEU A O 1
ATOM 648 N N . ARG A 1 89 ? -15.095 -23.707 22.939 1.00 85.00 89 ARG A N 1
ATOM 649 C CA . ARG A 1 89 ? -16.376 -24.214 23.465 1.00 85.00 89 ARG A CA 1
ATOM 650 C C . ARG A 1 89 ? -17.413 -23.114 23.646 1.00 85.00 89 ARG A C 1
ATOM 652 O O . ARG A 1 89 ? -18.593 -23.371 23.430 1.00 85.00 89 ARG A O 1
ATOM 659 N N . ALA A 1 90 ? -16.977 -21.929 24.057 1.00 82.69 90 ALA A N 1
ATOM 660 C CA . ALA A 1 90 ? -17.837 -20.769 24.240 1.00 82.69 90 ALA A CA 1
ATOM 661 C C . ALA A 1 90 ? -18.120 -20.023 22.922 1.00 82.69 90 ALA A C 1
ATOM 663 O O . ALA A 1 90 ? -19.015 -19.187 22.876 1.00 82.69 90 ALA A O 1
ATOM 664 N N . GLY A 1 91 ? -17.410 -20.359 21.837 1.00 80.62 91 GLY A N 1
ATOM 665 C CA . GLY A 1 91 ? -17.519 -19.647 20.563 1.00 80.62 91 GLY A CA 1
ATOM 666 C C . GLY A 1 91 ? -16.935 -18.235 20.629 1.00 80.62 91 GLY A C 1
ATOM 667 O O . GLY A 1 91 ? -17.343 -17.371 19.856 1.00 80.62 91 GLY A O 1
ATOM 668 N N . GLU A 1 92 ? -16.002 -17.996 21.552 1.00 83.06 92 GLU A N 1
ATOM 669 C CA . GLU A 1 92 ? -15.402 -16.683 21.776 1.00 83.06 92 GLU A CA 1
ATOM 670 C C . GLU A 1 92 ? -14.469 -16.326 20.624 1.00 83.06 92 GLU A C 1
ATOM 672 O O . GLU A 1 92 ? -13.456 -16.990 20.391 1.00 83.06 92 GLU A O 1
ATOM 677 N N . PHE A 1 93 ? -14.813 -15.253 19.917 1.00 78.31 93 PHE A N 1
ATOM 678 C CA . PHE A 1 93 ? -14.048 -14.730 18.788 1.00 78.31 93 PHE A CA 1
ATOM 679 C C . PHE A 1 93 ? -12.871 -13.842 19.229 1.00 78.31 93 PHE A C 1
ATOM 681 O O . PHE A 1 93 ? -11.828 -13.803 18.571 1.00 78.31 93 PHE A O 1
ATOM 688 N N . ALA A 1 94 ? -13.025 -13.139 20.352 1.00 84.88 94 ALA A N 1
ATOM 689 C CA . ALA A 1 94 ? -12.061 -12.179 20.870 1.00 84.88 94 ALA A CA 1
ATOM 690 C C . ALA A 1 94 ? -11.999 -12.259 22.402 1.00 84.88 94 ALA A C 1
ATOM 692 O O . ALA A 1 94 ? -13.035 -12.341 23.056 1.00 84.88 94 ALA A O 1
ATOM 693 N N . GLY A 1 95 ? -10.798 -12.222 22.979 1.00 85.69 95 GLY A N 1
ATOM 694 C CA . GLY A 1 95 ? -10.619 -12.352 24.427 1.00 85.69 95 GLY A CA 1
ATOM 695 C C . GLY A 1 95 ? -9.172 -12.181 24.882 1.00 85.69 95 GLY A C 1
ATOM 696 O O . GLY A 1 95 ? -8.272 -12.014 24.064 1.00 85.69 95 GLY A O 1
ATOM 697 N N . ILE A 1 96 ? -8.957 -12.196 26.197 1.00 85.88 96 ILE A N 1
ATOM 698 C CA . ILE A 1 96 ? -7.642 -12.054 26.839 1.00 85.88 96 ILE A CA 1
ATOM 699 C C . ILE A 1 96 ? -7.346 -13.309 27.647 1.00 85.88 96 ILE A C 1
ATOM 701 O O . ILE A 1 96 ? -8.175 -13.737 28.448 1.00 85.88 96 ILE A O 1
ATOM 705 N N . PHE A 1 97 ? -6.150 -13.876 27.497 1.00 82.50 97 PHE A N 1
ATOM 706 C CA . PHE A 1 97 ? -5.756 -15.021 28.311 1.00 82.50 97 PHE A CA 1
ATOM 707 C C . PHE A 1 97 ? -5.542 -14.636 29.781 1.00 82.50 97 PHE A C 1
ATOM 709 O O . PHE A 1 97 ? -4.734 -13.757 30.085 1.00 82.50 97 PHE A O 1
ATOM 716 N N . ALA A 1 98 ? -6.231 -15.338 30.685 1.00 79.06 98 ALA A N 1
ATOM 717 C CA . ALA A 1 98 ? -6.166 -15.123 32.133 1.00 79.06 98 ALA A CA 1
ATOM 718 C C . ALA A 1 98 ? -4.743 -15.294 32.691 1.00 79.06 98 ALA A C 1
ATOM 720 O O . ALA A 1 98 ? -4.309 -14.522 33.542 1.00 79.06 98 ALA A O 1
ATOM 721 N N . ASP A 1 99 ? -4.019 -16.287 32.168 1.00 75.38 99 ASP A N 1
ATOM 722 C CA . AS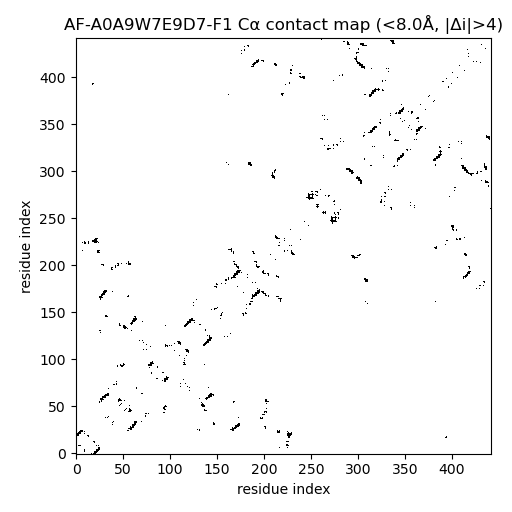P A 1 99 ? -2.703 -16.704 32.662 1.00 75.38 99 ASP A CA 1
ATOM 723 C C . ASP A 1 99 ? -1.538 -16.131 31.833 1.00 75.38 99 ASP A C 1
ATOM 725 O O . ASP A 1 99 ? -0.395 -16.582 31.958 1.00 75.38 99 ASP A O 1
ATOM 729 N N . SER A 1 100 ? -1.794 -15.146 30.962 1.00 71.88 100 SER A N 1
ATOM 730 C CA . SER A 1 100 ? -0.715 -14.486 30.221 1.00 71.88 100 SER A CA 1
ATOM 731 C C . SER A 1 100 ? 0.225 -13.758 31.188 1.00 71.88 100 SER A C 1
ATOM 733 O O . SER A 1 100 ? -0.266 -13.018 32.047 1.00 71.88 100 SER A O 1
ATOM 735 N N . PRO A 1 101 ? 1.560 -13.897 31.043 1.00 70.19 101 PRO A N 1
ATOM 736 C CA . PRO A 1 101 ? 2.519 -13.198 31.889 1.00 70.19 101 PRO A CA 1
ATOM 737 C C . PRO A 1 101 ? 2.200 -11.704 31.961 1.00 70.19 101 PRO A C 1
ATOM 739 O O . PRO A 1 101 ? 2.051 -11.041 30.932 1.00 70.19 101 PRO A O 1
ATOM 742 N N . ILE A 1 102 ? 2.069 -11.183 33.182 1.00 67.25 102 ILE A N 1
ATOM 743 C CA . ILE A 1 102 ? 1.898 -9.749 33.399 1.00 67.25 102 ILE A CA 1
ATOM 744 C C . ILE A 1 102 ? 3.260 -9.105 33.183 1.00 67.25 102 ILE A C 1
ATOM 746 O O . ILE A 1 102 ? 4.178 -9.298 33.981 1.00 67.25 102 ILE A O 1
ATOM 750 N N . GLU A 1 103 ? 3.384 -8.351 32.101 1.00 69.88 103 GLU A N 1
ATOM 751 C CA . GLU A 1 103 ? 4.585 -7.573 31.843 1.00 69.88 103 GLU A CA 1
ATOM 752 C C . GLU A 1 103 ? 4.560 -6.240 32.596 1.00 69.88 103 GLU A C 1
ATOM 754 O O . GLU A 1 103 ? 3.487 -5.751 32.968 1.00 69.88 103 GLU A O 1
ATOM 759 N N . PRO A 1 104 ? 5.737 -5.644 32.855 1.00 82.12 104 PRO A N 1
ATOM 760 C CA . PRO A 1 104 ? 5.805 -4.269 33.314 1.00 82.12 104 PRO A CA 1
ATOM 761 C C . PRO A 1 104 ? 5.108 -3.360 32.303 1.00 82.12 104 PRO A C 1
ATOM 763 O O . PRO A 1 104 ? 5.368 -3.461 31.106 1.00 82.12 104 PRO A O 1
ATOM 766 N N . THR A 1 105 ? 4.263 -2.456 32.791 1.00 88.94 105 THR A N 1
ATOM 767 C CA . THR A 1 105 ? 3.629 -1.438 31.954 1.00 88.94 105 THR A CA 1
ATOM 768 C C . THR A 1 105 ? 4.708 -0.589 31.272 1.00 88.94 105 THR A C 1
ATOM 770 O O . THR A 1 105 ? 5.497 0.050 31.981 1.00 88.94 105 THR A O 1
ATOM 773 N N . PRO A 1 106 ? 4.779 -0.565 29.928 1.00 91.31 106 PRO A N 1
ATOM 774 C CA . PRO A 1 106 ? 5.764 0.250 29.229 1.00 91.31 106 PRO A CA 1
ATOM 775 C C . PRO A 1 106 ? 5.523 1.754 29.457 1.00 91.31 106 PRO A C 1
ATOM 777 O O . PRO A 1 106 ? 4.395 2.163 29.751 1.00 91.31 106 PRO A O 1
ATOM 780 N N . PRO A 1 107 ? 6.554 2.609 29.313 1.00 90.06 107 PRO A N 1
ATOM 781 C CA . PRO A 1 107 ? 6.408 4.050 29.497 1.00 90.06 107 PRO A CA 1
ATOM 782 C C . PRO A 1 107 ? 5.288 4.652 28.638 1.00 90.06 107 PRO A C 1
ATOM 784 O O . PRO A 1 107 ? 5.221 4.424 27.432 1.00 90.06 107 PRO A O 1
ATOM 787 N N . GLY A 1 108 ? 4.422 5.449 29.266 1.00 91.62 108 GLY A N 1
ATOM 788 C CA . GLY A 1 108 ? 3.307 6.129 28.599 1.00 91.62 108 GLY A CA 1
ATOM 789 C C . GLY A 1 108 ? 2.048 5.282 28.399 1.00 91.62 108 GLY A C 1
ATOM 790 O O . GLY A 1 108 ? 1.051 5.831 27.943 1.00 91.62 108 GLY A O 1
ATOM 791 N N . TYR A 1 109 ? 2.066 3.993 28.750 1.00 94.19 109 TYR A N 1
ATOM 792 C CA . TYR A 1 109 ? 0.865 3.158 28.757 1.00 94.19 109 TYR A CA 1
ATOM 793 C C . TYR A 1 109 ? 0.210 3.132 30.129 1.00 94.19 109 TYR A C 1
ATOM 795 O O . TYR A 1 109 ? 0.875 3.166 31.166 1.00 94.19 109 TYR A O 1
ATOM 803 N N . THR A 1 110 ? -1.104 2.968 30.110 1.00 93.88 110 THR A N 1
ATOM 804 C CA . THR A 1 110 ? -1.925 2.621 31.261 1.00 93.88 110 THR A CA 1
ATOM 805 C C . THR A 1 110 ? -2.350 1.167 31.119 1.00 93.88 110 THR A C 1
ATOM 807 O O . THR A 1 110 ? -2.788 0.733 30.051 1.00 93.88 110 THR A O 1
ATOM 810 N N . LYS A 1 111 ? -2.187 0.389 32.190 1.00 91.69 111 LYS A N 1
ATOM 811 C CA . LYS A 1 111 ? -2.694 -0.982 32.252 1.00 91.69 111 LYS A CA 1
ATOM 812 C C . LYS A 1 111 ? -4.154 -0.948 32.687 1.00 91.69 111 LYS A C 1
ATOM 814 O O . LYS A 1 111 ? -4.478 -0.258 33.644 1.00 91.69 111 LYS A O 1
ATOM 819 N N . VAL A 1 112 ? -4.995 -1.727 32.019 1.00 89.38 112 VAL A N 1
ATOM 820 C CA . VAL A 1 112 ? -6.400 -1.888 32.399 1.00 89.38 112 VAL A CA 1
ATOM 821 C C . VAL A 1 112 ? -6.503 -2.738 33.664 1.00 89.38 112 VAL A C 1
ATOM 823 O O . VAL A 1 112 ? -5.917 -3.824 33.750 1.00 89.38 112 VAL A O 1
ATOM 826 N N . ASP A 1 113 ? -7.273 -2.267 34.640 1.00 86.50 113 ASP A N 1
ATOM 827 C CA . ASP A 1 113 ? -7.466 -2.973 35.902 1.00 86.50 113 ASP A CA 1
ATOM 828 C C . ASP A 1 113 ? -8.058 -4.375 35.690 1.00 86.50 113 ASP A C 1
ATOM 830 O O . ASP A 1 113 ? -9.051 -4.582 34.995 1.00 86.50 113 ASP A O 1
ATOM 834 N N . GLY A 1 114 ? -7.413 -5.378 36.293 1.00 83.69 114 GLY A N 1
ATOM 835 C CA . GLY A 1 114 ? -7.847 -6.776 36.223 1.00 83.69 114 GLY A CA 1
ATOM 836 C C . GLY A 1 114 ? -7.609 -7.484 34.882 1.00 83.69 114 GLY A C 1
ATOM 837 O O . GLY A 1 114 ? -7.880 -8.680 34.796 1.00 83.69 114 GLY A O 1
ATOM 838 N N . LEU A 1 115 ? -7.065 -6.805 33.866 1.00 86.81 115 LEU A N 1
ATOM 839 C CA . LEU A 1 115 ? -6.825 -7.368 32.534 1.00 86.81 115 LEU A CA 1
ATOM 840 C C . LEU A 1 115 ? -5.354 -7.239 32.115 1.00 86.81 115 LEU A C 1
ATOM 842 O O . LEU A 1 115 ? -4.626 -6.346 32.547 1.00 86.81 115 LEU A O 1
ATOM 846 N N . ASN A 1 116 ? -4.892 -8.142 31.247 1.00 87.31 116 ASN A N 1
ATOM 847 C CA . ASN A 1 116 ? -3.589 -8.012 30.586 1.00 87.31 116 ASN A CA 1
ATOM 848 C C . ASN A 1 116 ? -3.739 -7.240 29.265 1.00 87.31 116 ASN A C 1
ATOM 850 O O . ASN A 1 116 ? -3.480 -7.763 28.182 1.00 87.31 116 ASN A O 1
ATOM 854 N N . ALA A 1 117 ? -4.238 -6.010 29.383 1.00 89.81 117 ALA A N 1
ATOM 855 C CA . ALA A 1 117 ? -4.442 -5.074 28.289 1.00 89.81 117 ALA A CA 1
ATOM 856 C C . ALA A 1 117 ? -3.887 -3.703 28.668 1.00 89.81 117 ALA A C 1
ATOM 858 O O . ALA A 1 117 ? -3.910 -3.313 29.838 1.00 89.81 117 ALA A O 1
ATOM 859 N N . HIS A 1 118 ? -3.396 -2.985 27.666 1.00 92.69 118 HIS A N 1
ATOM 860 C CA . HIS A 1 118 ? -2.780 -1.680 27.836 1.00 92.69 118 HIS A CA 1
ATOM 861 C C . HIS A 1 118 ? -3.301 -0.706 26.790 1.00 92.69 118 HIS A C 1
ATOM 863 O O . HIS A 1 118 ? -3.583 -1.082 25.649 1.00 92.69 118 HIS A O 1
ATOM 869 N N . TYR A 1 119 ? -3.383 0.561 27.171 1.00 94.00 119 TYR A N 1
ATOM 870 C CA . TYR A 1 119 ? -3.731 1.636 26.259 1.00 94.00 119 TYR A CA 1
ATOM 871 C C . TYR A 1 119 ? -2.868 2.867 26.504 1.00 94.00 119 TYR A C 1
ATOM 873 O O . TYR A 1 119 ? -2.338 3.065 27.596 1.00 94.00 119 TYR A O 1
ATOM 881 N N . LYS A 1 120 ? -2.722 3.692 25.473 1.00 94.62 120 LYS A N 1
ATOM 882 C CA . LYS A 1 120 ? -2.072 5.002 25.542 1.00 94.62 120 LYS A CA 1
ATOM 883 C C . LYS A 1 120 ? -2.970 6.009 24.843 1.00 94.62 120 LYS A C 1
ATOM 885 O O . LYS A 1 120 ? -3.423 5.732 23.740 1.00 94.62 120 LYS A O 1
ATOM 890 N N . VAL A 1 121 ? -3.210 7.162 25.460 1.00 94.56 121 VAL A N 1
ATOM 891 C CA . VAL A 1 121 ? -4.007 8.246 24.864 1.00 94.56 121 VAL A CA 1
ATOM 892 C C . VAL A 1 121 ? -3.093 9.416 24.529 1.00 94.56 121 VAL A C 1
ATOM 894 O O . VAL A 1 121 ? -2.226 9.782 25.324 1.00 94.56 121 VAL A O 1
ATOM 897 N N . SER A 1 122 ? -3.248 9.983 23.338 1.00 93.75 122 SER A N 1
ATOM 898 C CA . SER A 1 122 ? -2.522 11.177 22.903 1.00 93.75 122 SER A CA 1
ATOM 899 C C . SER A 1 122 ? -3.368 11.996 21.932 1.00 93.75 122 SER A C 1
ATOM 901 O O . SER A 1 122 ? -4.212 11.443 21.235 1.00 93.75 122 SER A O 1
ATOM 903 N N . SER A 1 123 ? -3.135 13.306 21.855 1.00 92.19 123 SER A N 1
ATOM 904 C CA . SER A 1 123 ? -3.653 14.135 20.759 1.00 92.19 123 SER A CA 1
ATOM 905 C C . SER A 1 123 ? -2.914 13.892 19.444 1.00 92.19 123 SER A C 1
ATOM 907 O O . SER A 1 123 ? -3.456 14.168 18.376 1.00 92.19 123 SER A O 1
ATOM 909 N N . ASP A 1 124 ? -1.689 13.374 19.528 1.00 93.50 124 ASP A N 1
ATOM 910 C CA . ASP A 1 124 ? -0.788 13.218 18.399 1.00 93.50 124 ASP A CA 1
ATOM 911 C C . ASP A 1 124 ? -0.823 11.777 17.872 1.00 93.50 124 ASP A C 1
ATOM 913 O O . ASP A 1 124 ? -1.215 10.821 18.559 1.00 93.50 124 ASP A O 1
ATOM 917 N N . LEU A 1 125 ? -0.418 11.611 16.615 1.00 95.44 125 LEU A N 1
ATOM 918 C CA . LEU A 1 125 ? -0.193 10.284 16.049 1.00 95.44 125 LEU A CA 1
ATOM 919 C C . LEU A 1 125 ? 1.008 9.623 16.745 1.00 95.44 125 LEU A C 1
ATOM 921 O O . LEU A 1 125 ? 1.940 10.325 17.147 1.00 95.44 125 LEU A O 1
ATOM 925 N N . PRO A 1 126 ? 1.024 8.285 16.881 1.00 94.69 126 PRO A N 1
ATOM 926 C CA . PRO A 1 126 ? 2.196 7.579 17.380 1.00 94.69 126 PRO A CA 1
ATOM 927 C C . PRO A 1 126 ? 3.442 7.899 16.548 1.00 94.69 126 PRO A C 1
ATOM 929 O O . PRO A 1 126 ? 3.351 8.197 15.357 1.00 94.69 126 PRO A O 1
ATOM 932 N N . GLU A 1 127 ? 4.618 7.784 17.157 1.00 91.75 127 GLU A N 1
ATOM 933 C CA . GLU A 1 127 ? 5.877 7.858 16.413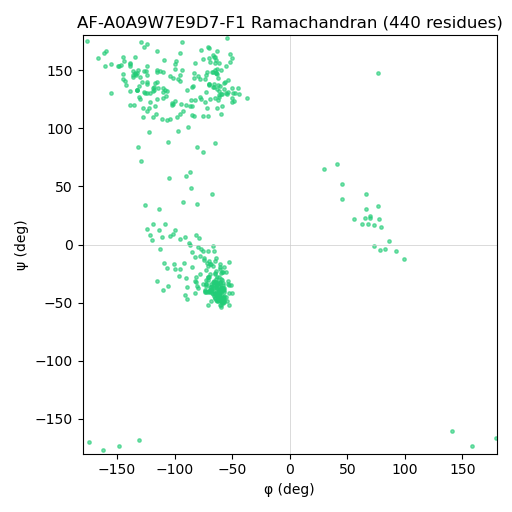 1.00 91.75 127 GLU A CA 1
ATOM 934 C C . GLU A 1 127 ? 5.961 6.730 15.370 1.00 91.75 127 GLU A C 1
ATOM 936 O O . GLU A 1 127 ? 5.294 5.699 15.490 1.00 91.75 127 GLU A O 1
ATOM 941 N N . ASP A 1 128 ? 6.766 6.926 14.327 1.00 87.81 128 ASP A N 1
ATOM 942 C CA . ASP A 1 128 ? 6.998 5.877 13.335 1.00 87.81 128 ASP A CA 1
ATOM 943 C C . ASP A 1 128 ? 7.705 4.670 13.983 1.00 87.81 128 ASP A C 1
ATOM 945 O O . ASP A 1 128 ? 8.517 4.820 14.896 1.00 87.81 128 ASP A O 1
ATOM 949 N N . GLY A 1 129 ? 7.414 3.458 13.500 1.00 81.56 129 GLY A N 1
ATOM 950 C CA . GLY A 1 129 ? 8.025 2.237 14.041 1.00 81.56 129 GLY A CA 1
ATOM 951 C C . GLY A 1 129 ? 7.436 1.789 15.382 1.00 81.56 129 GLY A C 1
ATOM 952 O O . GLY A 1 129 ? 8.151 1.235 16.215 1.00 81.56 129 GLY A O 1
ATOM 953 N N . VAL A 1 130 ? 6.135 2.025 15.588 1.00 86.19 130 VAL A N 1
ATOM 954 C CA . VAL A 1 130 ? 5.393 1.586 16.781 1.00 86.19 130 VAL A CA 1
ATOM 955 C C . VAL A 1 130 ? 5.664 0.115 17.097 1.00 86.19 130 VAL A C 1
ATOM 957 O O . VAL A 1 130 ? 5.502 -0.754 16.239 1.00 86.19 130 VAL A O 1
ATOM 960 N N . GLU A 1 131 ? 5.998 -0.177 18.356 1.00 85.12 131 GLU A N 1
ATOM 961 C CA . GLU A 1 131 ? 6.090 -1.555 18.828 1.00 85.12 131 GLU A CA 1
ATOM 962 C C . GLU A 1 131 ? 4.709 -2.226 18.730 1.00 85.12 131 GLU A C 1
ATOM 964 O O . GLU A 1 131 ? 3.729 -1.805 19.353 1.00 85.12 131 GLU A O 1
ATOM 969 N N . GLU A 1 132 ? 4.622 -3.273 17.908 1.00 80.19 132 GLU A N 1
ATOM 970 C CA . GLU A 1 132 ? 3.356 -3.954 17.609 1.00 80.19 132 GLU A CA 1
ATOM 971 C C . GLU A 1 132 ? 2.861 -4.839 18.763 1.00 80.19 132 GLU A C 1
ATOM 973 O O . GLU A 1 132 ? 1.710 -5.264 18.744 1.00 80.19 132 GLU A O 1
ATOM 978 N N . TYR A 1 133 ? 3.709 -5.121 19.763 1.00 84.44 133 TYR A N 1
ATOM 979 C CA . TYR A 1 133 ? 3.391 -5.972 20.916 1.00 84.44 133 TYR A CA 1
ATOM 980 C C . TYR A 1 133 ? 2.678 -7.279 20.522 1.00 84.44 133 TYR A C 1
ATOM 982 O O . TYR A 1 133 ? 1.630 -7.625 21.063 1.00 84.44 133 TYR A O 1
ATOM 990 N N . TRP A 1 134 ? 3.255 -8.023 19.571 1.00 78.62 134 TRP A N 1
ATOM 991 C CA . TRP A 1 134 ? 2.680 -9.262 19.036 1.00 78.62 134 TRP A CA 1
ATOM 992 C C . TRP A 1 134 ? 2.129 -10.187 20.130 1.00 78.62 134 TRP A C 1
ATOM 994 O O . TRP A 1 134 ? 2.840 -10.535 21.076 1.00 78.62 134 TRP A O 1
ATOM 1004 N N . ARG A 1 135 ? 0.880 -10.645 19.952 1.00 79.00 135 ARG A N 1
ATOM 1005 C CA . ARG A 1 135 ? 0.152 -11.511 20.903 1.00 79.00 135 ARG A CA 1
ATOM 1006 C C . ARG A 1 135 ? -0.157 -10.861 22.253 1.00 79.00 135 ARG A C 1
ATOM 1008 O O . ARG A 1 135 ? -0.368 -11.569 23.238 1.00 79.00 135 ARG A O 1
ATOM 1015 N N . LYS A 1 136 ? -0.193 -9.530 22.303 1.00 86.81 136 LYS A N 1
ATOM 1016 C CA . LYS A 1 136 ? -0.588 -8.749 23.477 1.00 86.81 136 LYS A CA 1
ATOM 1017 C C . LYS A 1 136 ? -1.590 -7.676 23.064 1.00 86.81 136 LYS A C 1
ATOM 1019 O O . LYS A 1 136 ? -1.548 -7.166 21.948 1.00 86.81 136 LYS A O 1
ATOM 1024 N N . VAL A 1 137 ? -2.473 -7.315 23.990 1.00 90.38 137 VAL A N 1
ATOM 1025 C CA . VAL A 1 137 ? -3.483 -6.278 23.762 1.00 90.38 137 VAL A CA 1
ATOM 1026 C C . VAL A 1 137 ? -2.890 -4.921 24.127 1.00 90.38 137 VAL A C 1
ATOM 1028 O O . VAL A 1 137 ? -2.808 -4.572 25.305 1.00 90.38 137 VAL A O 1
ATOM 1031 N N . PHE A 1 138 ? -2.473 -4.171 23.111 1.00 92.88 138 PHE A N 1
ATOM 1032 C CA . PHE A 1 138 ? -1.986 -2.798 23.231 1.00 92.88 138 PHE A CA 1
ATOM 1033 C C . PHE A 1 138 ? -2.706 -1.913 22.218 1.00 92.88 138 PHE A C 1
ATOM 1035 O O . PHE A 1 138 ? -2.686 -2.204 21.023 1.00 92.88 138 PHE A O 1
ATOM 1042 N N . VAL A 1 139 ? -3.324 -0.825 22.677 1.00 94.56 139 VAL A N 1
ATOM 1043 C CA . VAL A 1 139 ? -4.046 0.107 21.799 1.00 94.56 139 VAL A CA 1
ATOM 1044 C C . VAL A 1 139 ? -3.561 1.535 22.023 1.00 94.56 139 VAL A C 1
ATOM 1046 O O . VAL A 1 139 ? -3.728 2.100 23.101 1.00 94.56 139 VAL A O 1
ATOM 1049 N N . ASP A 1 140 ? -2.983 2.129 20.983 1.00 95.94 140 ASP A N 1
ATOM 1050 C CA . ASP A 1 140 ? -2.697 3.560 20.943 1.00 95.94 140 ASP A CA 1
ATOM 1051 C C . ASP A 1 140 ? -3.943 4.282 20.451 1.00 95.94 140 ASP A C 1
ATOM 1053 O O . ASP A 1 140 ? -4.462 3.971 19.381 1.00 95.94 140 ASP A O 1
ATOM 1057 N N . VAL A 1 141 ? -4.430 5.240 21.225 1.00 96.69 141 VAL A N 1
ATOM 1058 C CA . VAL A 1 141 ? -5.600 6.049 20.904 1.00 96.69 141 VAL A CA 1
ATOM 1059 C C . VAL A 1 141 ? -5.134 7.467 20.622 1.00 96.69 141 VAL A C 1
ATOM 1061 O O . VAL A 1 141 ? -4.747 8.201 21.531 1.00 96.69 141 VAL A O 1
ATOM 1064 N N . THR A 1 142 ? -5.182 7.854 19.351 1.00 96.38 142 THR A N 1
ATOM 1065 C CA . THR A 1 142 ? -5.069 9.256 18.953 1.00 96.38 142 THR A CA 1
ATOM 1066 C C . THR A 1 142 ? -6.453 9.886 19.055 1.00 96.38 142 THR A C 1
ATOM 1068 O O . THR A 1 142 ? -7.350 9.543 18.281 1.00 96.38 142 THR A O 1
ATOM 1071 N N . SER A 1 143 ? -6.624 10.795 20.011 1.00 94.56 143 SER A N 1
ATOM 1072 C CA . SER A 1 143 ? -7.860 11.533 20.260 1.00 94.56 143 SER A CA 1
ATOM 1073 C C . SER A 1 143 ? -7.723 12.975 19.769 1.00 94.56 143 SER A C 1
ATOM 1075 O O . SER A 1 143 ? -7.274 13.844 20.524 1.00 94.56 143 SER A O 1
ATOM 1077 N N . PRO A 1 144 ? -8.040 13.253 18.489 1.00 89.69 144 PRO A N 1
ATOM 1078 C CA . PRO A 1 144 ? -8.001 14.612 17.976 1.00 89.69 144 PRO A CA 1
ATOM 1079 C C . PRO A 1 144 ? -9.104 15.457 18.627 1.00 89.69 144 PRO A C 1
ATOM 1081 O O . PRO A 1 144 ? -10.194 14.970 18.930 1.00 89.69 144 PRO A O 1
ATOM 1084 N N . SER A 1 145 ? -8.835 16.752 18.799 1.00 84.62 145 SER A N 1
ATOM 1085 C CA . SER A 1 145 ? -9.791 17.708 19.379 1.00 84.62 145 SER A CA 1
ATOM 1086 C C . SER A 1 145 ? -11.043 17.914 18.521 1.00 84.62 145 SER A C 1
ATOM 1088 O O . SER A 1 145 ? -12.095 18.288 19.040 1.00 84.62 145 SER A O 1
ATOM 1090 N N . GLU A 1 146 ? -10.944 17.658 17.216 1.00 84.50 146 GLU A N 1
ATOM 1091 C CA . GLU A 1 146 ? -12.065 17.642 16.283 1.00 84.50 146 GLU A CA 1
ATOM 1092 C C . GLU A 1 146 ? -12.109 16.317 15.507 1.00 84.50 146 GLU A C 1
ATOM 1094 O O . GLU A 1 146 ? -11.058 15.742 15.211 1.00 84.50 146 GLU A O 1
ATOM 1099 N N . PRO A 1 147 ? -13.305 15.839 15.111 1.00 85.62 147 PRO A N 1
ATOM 1100 C CA . PRO A 1 147 ? -13.422 14.688 14.226 1.00 85.62 147 PRO A CA 1
ATOM 1101 C C . PRO A 1 147 ? -12.660 14.897 12.914 1.00 85.62 147 PRO A C 1
ATOM 1103 O O . PRO A 1 147 ? -12.712 15.976 12.314 1.00 85.62 147 PRO A O 1
ATOM 1106 N N . LEU A 1 148 ? -12.001 13.836 12.447 1.00 90.88 148 LEU A N 1
ATOM 1107 C CA . LEU A 1 148 ? -11.328 13.815 11.152 1.00 90.88 148 LEU A CA 1
ATOM 1108 C C . LEU A 1 148 ? -12.305 14.133 10.018 1.00 90.88 148 LEU A C 1
ATOM 1110 O O . LEU A 1 148 ? -13.430 13.642 9.990 1.00 90.88 148 LEU A O 1
ATOM 1114 N N . LYS A 1 149 ? -11.844 14.932 9.055 1.00 92.38 149 LYS A N 1
ATOM 1115 C CA . LYS A 1 149 ? -12.596 15.294 7.850 1.00 92.38 149 LYS A CA 1
ATOM 1116 C C . LYS A 1 149 ? -11.697 15.157 6.636 1.00 92.38 149 LYS A C 1
ATOM 1118 O O . LYS A 1 149 ? -10.500 15.431 6.717 1.00 92.38 149 LYS A O 1
ATOM 1123 N N . SER A 1 150 ? -12.286 14.776 5.508 1.00 93.75 150 SER A N 1
ATOM 1124 C CA . SER A 1 150 ? -11.601 14.781 4.215 1.00 93.75 150 SER A CA 1
ATOM 1125 C C . SER A 1 150 ? -10.902 16.128 3.980 1.00 93.75 150 SER A C 1
ATOM 1127 O O . SER A 1 150 ? -11.484 17.193 4.186 1.00 93.75 150 SER A O 1
ATOM 1129 N N . GLY A 1 151 ? -9.622 16.083 3.605 1.00 91.88 151 GLY A N 1
ATOM 1130 C CA . GLY A 1 151 ? -8.823 17.275 3.312 1.00 91.88 151 GLY A CA 1
ATOM 1131 C C . GLY A 1 151 ? -8.289 18.063 4.514 1.00 91.88 151 GLY A C 1
ATOM 1132 O O . GLY A 1 151 ? -7.535 19.009 4.291 1.00 91.88 151 GLY A O 1
ATOM 1133 N N . SER A 1 152 ? -8.628 17.707 5.760 1.00 93.88 152 SER A N 1
ATOM 1134 C CA . SER A 1 152 ? -8.086 18.401 6.937 1.00 93.88 152 SER A CA 1
ATOM 1135 C C . SER A 1 152 ? -6.592 18.118 7.145 1.00 93.88 152 SER A C 1
ATOM 1137 O O . SER A 1 152 ? -6.052 17.138 6.630 1.00 93.88 152 SER A O 1
ATOM 1139 N N . GLU A 1 153 ? -5.908 18.969 7.915 1.00 93.31 153 GLU A N 1
ATOM 1140 C CA . GLU A 1 153 ? -4.500 18.763 8.293 1.00 93.31 153 GLU A CA 1
ATOM 1141 C C . GLU A 1 153 ? -4.314 17.414 9.001 1.00 93.31 153 GLU A C 1
ATOM 1143 O O . GLU A 1 153 ? -3.554 16.580 8.525 1.00 93.31 153 GLU A O 1
ATOM 1148 N N . SER A 1 154 ? -5.143 17.104 10.001 1.00 93.06 154 SER A N 1
ATOM 1149 C CA . SER A 1 154 ? -5.086 15.818 10.710 1.00 93.06 154 SER A CA 1
ATOM 1150 C C . SER A 1 154 ? -5.334 14.601 9.805 1.00 93.06 154 SER A C 1
ATOM 1152 O O . SER A 1 154 ? -4.758 13.538 10.031 1.00 93.06 154 SER A O 1
ATOM 1154 N N . ALA A 1 155 ? -6.172 14.726 8.766 1.00 94.88 155 ALA A N 1
ATOM 1155 C CA . ALA A 1 155 ? -6.372 13.649 7.794 1.00 94.88 155 ALA A CA 1
ATOM 1156 C C . ALA A 1 155 ? -5.164 13.487 6.857 1.00 94.88 155 ALA A C 1
ATOM 1158 O O . ALA A 1 155 ? -4.833 12.361 6.478 1.00 94.88 155 ALA A O 1
ATOM 1159 N N . ASN A 1 156 ? -4.487 14.586 6.507 1.00 95.12 156 ASN A N 1
ATOM 1160 C CA . ASN A 1 156 ? -3.216 14.540 5.783 1.00 95.12 156 ASN A CA 1
ATOM 1161 C C . ASN A 1 156 ? -2.109 13.911 6.634 1.00 95.12 156 ASN A C 1
ATOM 1163 O O . ASN A 1 156 ? -1.392 13.049 6.130 1.00 95.12 156 ASN A O 1
ATOM 1167 N N . ASP A 1 157 ? -2.008 14.284 7.909 1.00 95.06 157 ASP A N 1
ATOM 1168 C CA . ASP A 1 157 ? -1.017 13.740 8.837 1.00 95.06 157 ASP A CA 1
ATOM 1169 C C . ASP A 1 157 ? -1.216 12.239 9.033 1.00 95.06 157 ASP A C 1
ATOM 1171 O O . ASP A 1 157 ? -0.260 11.464 8.939 1.00 95.06 157 ASP A O 1
ATOM 1175 N N . LEU A 1 158 ? -2.471 11.807 9.206 1.00 96.12 158 LEU A N 1
ATOM 1176 C CA . LEU A 1 158 ? -2.811 10.391 9.287 1.00 96.12 158 LEU A CA 1
ATOM 1177 C C . LEU A 1 158 ? -2.453 9.661 7.990 1.00 96.12 158 LEU A C 1
ATOM 1179 O O . LEU A 1 158 ? -1.829 8.605 8.043 1.00 96.12 158 LEU A O 1
ATOM 1183 N N . ALA A 1 159 ? -2.796 10.207 6.821 1.00 95.81 159 ALA A N 1
ATOM 1184 C CA . ALA A 1 159 ? -2.426 9.593 5.547 1.00 95.81 159 ALA A CA 1
ATOM 1185 C C . ALA A 1 159 ? -0.897 9.483 5.388 1.00 95.81 159 ALA A C 1
ATOM 1187 O O . ALA A 1 159 ? -0.380 8.440 4.978 1.00 95.81 159 ALA A O 1
ATOM 1188 N N . ALA A 1 160 ? -0.156 10.523 5.771 1.00 94.44 160 ALA A N 1
ATOM 1189 C CA . ALA A 1 160 ? 1.299 10.519 5.743 1.00 94.44 160 ALA A CA 1
ATOM 1190 C C . ALA A 1 160 ? 1.872 9.425 6.658 1.00 94.44 160 ALA A C 1
ATOM 1192 O O . ALA A 1 160 ? 2.700 8.624 6.210 1.00 94.44 160 ALA A O 1
ATOM 1193 N N . TRP A 1 161 ? 1.371 9.343 7.893 1.00 94.69 161 TRP A N 1
ATOM 1194 C CA . TRP A 1 161 ? 1.742 8.328 8.877 1.00 94.69 161 TRP A CA 1
ATOM 1195 C C . TRP A 1 161 ? 1.426 6.906 8.402 1.00 94.69 161 TRP A C 1
ATOM 1197 O O . TRP A 1 161 ? 2.288 6.030 8.474 1.00 94.69 161 TRP A O 1
ATOM 1207 N N . LEU A 1 162 ? 0.237 6.682 7.831 1.00 94.00 162 LEU A N 1
ATOM 1208 C CA . LEU A 1 162 ? -0.186 5.382 7.300 1.00 94.00 162 LEU A CA 1
ATOM 1209 C C . LEU A 1 162 ? 0.751 4.892 6.196 1.00 94.00 162 LEU A C 1
ATOM 1211 O O . LEU A 1 162 ? 1.063 3.708 6.132 1.00 94.00 162 LEU A O 1
ATOM 1215 N N . VAL A 1 163 ? 1.264 5.782 5.348 1.00 92.31 163 VAL A N 1
ATOM 1216 C CA . VAL A 1 163 ? 2.215 5.366 4.311 1.00 92.31 163 VAL A CA 1
ATOM 1217 C C . VAL A 1 163 ? 3.605 5.076 4.872 1.00 92.31 163 VAL A C 1
ATOM 1219 O O . VAL A 1 163 ? 4.264 4.185 4.342 1.00 92.31 163 VAL A O 1
ATOM 1222 N N . ARG A 1 164 ? 4.059 5.797 5.908 1.00 90.81 164 ARG A N 1
ATOM 1223 C CA . ARG A 1 164 ? 5.362 5.533 6.546 1.00 90.81 164 ARG A CA 1
ATOM 1224 C C . ARG A 1 164 ? 5.350 4.259 7.390 1.00 90.81 164 ARG A C 1
ATOM 1226 O O . ARG A 1 164 ? 6.361 3.575 7.453 1.00 90.81 164 ARG A O 1
ATOM 1233 N N . ASN A 1 165 ? 4.206 3.903 7.976 1.00 89.44 165 ASN A N 1
ATOM 1234 C CA . ASN A 1 165 ? 4.082 2.734 8.853 1.00 89.44 165 ASN A CA 1
ATOM 1235 C C . ASN A 1 165 ? 3.485 1.495 8.165 1.00 89.44 165 ASN A C 1
ATOM 1237 O O . ASN A 1 165 ? 3.707 0.383 8.645 1.00 89.44 165 ASN A O 1
ATOM 1241 N N . GLN A 1 166 ? 2.761 1.675 7.053 1.00 87.44 166 GLN A N 1
ATOM 1242 C CA . GLN A 1 166 ? 2.073 0.642 6.266 1.00 87.44 166 GLN A CA 1
ATOM 1243 C C . GLN A 1 166 ? 1.364 -0.422 7.128 1.00 87.44 166 GLN A C 1
ATOM 1245 O O . GLN A 1 166 ? 1.805 -1.573 7.162 1.00 87.44 166 GLN A O 1
ATOM 1250 N N . PRO A 1 167 ? 0.275 -0.090 7.849 1.00 87.25 167 PRO A N 1
ATOM 1251 C CA . PRO A 1 167 ? -0.543 -1.127 8.466 1.00 87.25 167 PRO A CA 1
ATOM 1252 C C . PRO A 1 167 ? -1.107 -2.094 7.426 1.00 87.25 167 PRO A C 1
ATOM 1254 O O . PRO A 1 167 ? -1.424 -1.691 6.302 1.00 87.25 167 PRO A O 1
ATOM 1257 N N . ILE A 1 168 ? -1.316 -3.352 7.824 1.00 86.69 168 ILE A N 1
ATOM 1258 C CA . ILE A 1 168 ? -1.969 -4.340 6.953 1.00 86.69 168 ILE A CA 1
ATOM 1259 C C . ILE A 1 168 ? -3.370 -3.854 6.588 1.00 86.69 168 ILE A C 1
ATOM 1261 O O . ILE A 1 168 ? -3.755 -3.900 5.421 1.00 86.69 168 ILE A O 1
ATOM 1265 N N . SER A 1 169 ? -4.117 -3.374 7.587 1.00 90.31 169 SER A N 1
ATOM 1266 C CA . SER A 1 169 ? -5.516 -2.989 7.438 1.00 90.31 169 SER A CA 1
ATOM 1267 C C . SER A 1 169 ? -5.838 -1.605 7.990 1.00 90.31 169 SER A C 1
ATOM 1269 O O . SER A 1 169 ? -5.317 -1.185 9.027 1.00 90.31 169 SER A O 1
ATOM 1271 N N . LEU A 1 170 ? -6.744 -0.927 7.284 1.00 94.62 170 LEU A N 1
ATOM 1272 C CA . LEU A 1 170 ? -7.378 0.314 7.704 1.00 94.62 170 LEU A CA 1
ATOM 1273 C C . LEU A 1 170 ? -8.902 0.133 7.727 1.00 94.62 170 LEU A C 1
ATOM 1275 O O . LEU A 1 170 ? -9.527 -0.113 6.692 1.00 94.62 170 LEU A O 1
ATOM 1279 N N . ALA A 1 171 ? -9.499 0.278 8.907 1.00 95.62 171 ALA A N 1
ATOM 1280 C CA . ALA A 1 171 ? -10.946 0.334 9.083 1.00 95.62 171 ALA A CA 1
ATOM 1281 C C . ALA A 1 171 ? -11.390 1.794 9.236 1.00 95.62 171 ALA A C 1
ATOM 1283 O O . ALA A 1 171 ? -10.907 2.485 10.127 1.00 95.62 171 ALA A O 1
ATOM 1284 N N . VAL A 1 172 ? -12.305 2.270 8.392 1.00 96.38 172 VAL A N 1
ATOM 1285 C CA . VAL A 1 172 ? -12.838 3.641 8.452 1.00 96.38 172 VAL A CA 1
ATOM 1286 C C . VAL A 1 172 ? -14.329 3.580 8.767 1.00 96.38 172 VAL A C 1
ATOM 1288 O O . VAL A 1 172 ? -15.118 3.105 7.958 1.00 96.38 172 VAL A O 1
ATOM 1291 N N . ASN A 1 173 ? -14.709 4.038 9.954 1.00 95.75 173 ASN A N 1
ATOM 1292 C CA . ASN A 1 173 ? -16.066 3.997 10.499 1.00 95.75 173 ASN A CA 1
ATOM 1293 C C . ASN A 1 173 ? -16.721 5.372 10.446 1.00 95.75 173 ASN A C 1
ATOM 1295 O O . ASN A 1 173 ? -17.116 5.921 11.472 1.00 95.75 173 ASN A O 1
ATOM 1299 N N . GLU A 1 174 ? -16.783 5.925 9.241 1.00 89.50 174 GLU A N 1
ATOM 1300 C CA . GLU A 1 174 ? -17.255 7.276 8.953 1.00 89.50 174 GLU A CA 1
ATOM 1301 C C . GLU A 1 174 ? -17.911 7.320 7.562 1.00 89.50 174 GLU A C 1
ATOM 1303 O O . GLU A 1 174 ? -18.097 6.288 6.913 1.00 89.50 174 GLU A O 1
ATOM 1308 N N . ASP A 1 175 ? -18.271 8.512 7.094 1.00 87.81 175 ASP A N 1
ATOM 1309 C CA . ASP A 1 175 ? -18.691 8.764 5.731 1.00 87.81 175 ASP A CA 1
ATOM 1310 C C . ASP A 1 175 ? -17.707 8.238 4.664 1.00 87.81 175 ASP A C 1
ATOM 1312 O O . ASP A 1 175 ? -16.502 8.023 4.856 1.00 87.81 175 ASP A O 1
ATOM 1316 N N . MET A 1 176 ? -18.265 8.016 3.474 1.00 92.50 176 MET A N 1
ATOM 1317 C CA . MET A 1 176 ? -17.508 7.535 2.323 1.00 92.50 176 MET A CA 1
ATOM 1318 C C . MET A 1 176 ? -16.517 8.570 1.786 1.00 92.50 176 MET A C 1
ATOM 1320 O O . MET A 1 176 ? -15.619 8.192 1.034 1.00 92.50 176 MET A O 1
ATOM 1324 N N . GLU A 1 177 ? -16.657 9.849 2.144 1.00 94.38 177 GLU A N 1
ATOM 1325 C CA . GLU A 1 177 ? -15.758 10.904 1.685 1.00 94.38 177 GLU A CA 1
ATOM 1326 C C . GLU A 1 177 ? -14.390 10.753 2.353 1.00 94.38 177 GLU A C 1
ATOM 1328 O O . GLU A 1 177 ? -13.382 10.637 1.656 1.00 94.38 177 GLU A O 1
ATOM 1333 N N . LEU A 1 178 ? -14.350 10.643 3.685 1.00 94.56 178 LEU A N 1
ATOM 1334 C CA . LEU A 1 178 ? -13.124 10.363 4.429 1.00 94.56 178 LEU A CA 1
ATOM 1335 C C . LEU A 1 178 ? -12.549 8.991 4.055 1.00 94.56 178 LEU A C 1
ATOM 1337 O O . LEU A 1 178 ? -11.340 8.866 3.844 1.00 94.56 178 LEU A O 1
ATOM 1341 N N . GLY A 1 179 ? -13.404 7.970 3.919 1.00 95.69 179 GLY A N 1
ATOM 1342 C CA . GLY A 1 179 ? -12.983 6.633 3.491 1.00 95.69 179 GLY A CA 1
ATOM 1343 C C . GLY A 1 179 ? -12.278 6.644 2.131 1.00 95.69 179 GLY A C 1
ATOM 1344 O O . GLY A 1 179 ? -11.191 6.079 1.989 1.00 95.69 179 GLY A O 1
ATOM 1345 N N . ARG A 1 180 ? -12.856 7.331 1.136 1.00 96.88 180 ARG A N 1
ATOM 1346 C CA . ARG A 1 180 ? -12.252 7.490 -0.194 1.00 96.88 180 ARG A CA 1
ATOM 1347 C C . ARG A 1 180 ? -10.987 8.342 -0.146 1.00 96.88 180 ARG A C 1
ATOM 1349 O O . ARG A 1 180 ? -10.002 7.984 -0.786 1.00 96.88 180 ARG A O 1
ATOM 1356 N N . TYR A 1 181 ? -10.995 9.423 0.627 1.00 97.12 181 TYR A N 1
ATOM 1357 C CA . TYR A 1 181 ? -9.847 10.310 0.789 1.00 97.12 181 TYR A CA 1
ATOM 1358 C C . TYR A 1 181 ? -8.617 9.561 1.322 1.00 97.12 181 TYR A C 1
ATOM 1360 O O . TYR A 1 181 ? -7.533 9.639 0.740 1.00 97.12 181 TYR A O 1
ATOM 1368 N N . LEU A 1 182 ? -8.788 8.776 2.392 1.00 96.88 182 LEU A N 1
ATOM 1369 C CA . LEU A 1 182 ? -7.709 7.963 2.953 1.00 96.88 182 LEU A CA 1
ATOM 1370 C C . LEU A 1 182 ? -7.284 6.854 1.986 1.00 96.88 182 LEU A C 1
ATOM 1372 O O . LEU A 1 182 ? -6.086 6.662 1.795 1.00 96.88 182 LEU A O 1
ATOM 1376 N N . PHE A 1 183 ? -8.228 6.171 1.330 1.00 96.38 183 PHE A N 1
ATOM 1377 C CA . PHE A 1 183 ? -7.932 5.166 0.301 1.00 96.38 183 PHE A CA 1
ATOM 1378 C C . PHE A 1 183 ? -7.049 5.721 -0.828 1.00 96.38 183 PHE A C 1
ATOM 1380 O O . PHE A 1 183 ? -6.059 5.104 -1.220 1.00 96.38 183 PHE A O 1
ATOM 1387 N N . GLU A 1 184 ? -7.357 6.919 -1.323 1.00 96.88 184 GLU A N 1
ATOM 1388 C CA . GLU A 1 184 ? -6.599 7.567 -2.394 1.00 96.88 184 GLU A CA 1
ATOM 1389 C C . GLU A 1 184 ? -5.182 7.959 -1.957 1.00 96.88 184 GLU A C 1
ATOM 1391 O O . GLU A 1 184 ? -4.222 7.778 -2.714 1.00 96.88 184 GLU A O 1
ATOM 1396 N N . ARG A 1 185 ? -5.028 8.452 -0.725 1.00 96.19 185 ARG A N 1
ATOM 1397 C CA . ARG A 1 185 ? -3.780 9.043 -0.211 1.00 96.19 185 ARG A CA 1
ATOM 1398 C C . ARG A 1 185 ? -2.895 8.084 0.576 1.00 96.19 185 ARG A C 1
ATOM 1400 O O . ARG A 1 185 ? -1.871 8.505 1.101 1.00 96.19 185 ARG A O 1
ATOM 1407 N N . THR A 1 186 ? -3.247 6.805 0.649 1.00 93.69 186 THR A N 1
ATOM 1408 C CA . THR A 1 186 ? -2.437 5.801 1.349 1.00 93.69 186 THR A CA 1
ATOM 1409 C C . THR A 1 186 ? -2.118 4.610 0.449 1.00 93.69 186 THR A C 1
ATOM 1411 O O . THR A 1 186 ? -2.544 4.553 -0.704 1.00 93.69 186 THR A O 1
ATOM 1414 N N . GLY A 1 187 ? -1.229 3.726 0.896 1.00 86.94 187 GLY A N 1
ATOM 1415 C CA . GLY A 1 187 ? -0.729 2.603 0.099 1.00 86.94 187 GLY A CA 1
ATOM 1416 C C . GLY A 1 187 ? -1.257 1.259 0.579 1.00 86.94 187 GLY A C 1
ATOM 1417 O O . GLY A 1 187 ? -0.623 0.250 0.274 1.00 86.94 187 GLY A O 1
ATOM 1418 N N . GLN A 1 188 ? -2.341 1.256 1.363 1.00 86.69 188 GLN A N 1
ATOM 1419 C CA . GLN A 1 188 ? -2.752 0.068 2.095 1.00 86.69 188 GLN A CA 1
ATOM 1420 C C . GLN A 1 188 ? -3.397 -0.918 1.141 1.00 86.69 188 GLN A C 1
ATOM 1422 O O . GLN A 1 188 ? -3.828 -0.601 0.032 1.00 86.69 188 GLN A O 1
ATOM 1427 N N . VAL A 1 189 ? -3.423 -2.163 1.574 1.00 84.25 189 VAL A N 1
ATOM 1428 C CA . VAL A 1 189 ? -3.886 -3.264 0.732 1.00 84.25 189 VAL A CA 1
ATOM 1429 C C . VAL A 1 189 ? -5.245 -3.764 1.172 1.00 84.25 189 VAL A C 1
ATOM 1431 O O . VAL A 1 189 ? -5.986 -4.333 0.372 1.00 84.25 189 VAL A O 1
ATOM 1434 N N . VAL A 1 190 ? -5.606 -3.477 2.417 1.00 89.44 190 VAL A N 1
ATOM 1435 C CA . VAL A 1 190 ? -6.861 -3.895 3.010 1.00 89.44 190 VAL A CA 1
ATOM 1436 C C . VAL A 1 190 ? -7.567 -2.682 3.600 1.00 89.44 190 VAL A C 1
ATOM 1438 O O . VAL A 1 190 ? -7.161 -2.154 4.635 1.00 89.44 190 VAL A O 1
ATOM 1441 N N . TYR A 1 191 ? -8.661 -2.273 2.963 1.00 93.06 191 TYR A N 1
ATOM 1442 C CA . TYR A 1 191 ? -9.557 -1.247 3.489 1.00 93.06 191 TYR A CA 1
ATOM 1443 C C . TYR A 1 191 ? -10.937 -1.820 3.751 1.00 93.06 191 TYR A C 1
ATOM 1445 O O . TYR A 1 191 ? -11.495 -2.550 2.930 1.00 93.06 191 TYR A O 1
ATOM 1453 N N . THR A 1 192 ? -11.531 -1.426 4.870 1.00 93.94 192 THR A N 1
ATOM 1454 C CA . THR A 1 192 ? -12.954 -1.657 5.117 1.00 93.94 192 THR A CA 1
ATOM 1455 C C . THR A 1 192 ? -13.604 -0.376 5.616 1.00 93.94 192 THR A C 1
ATOM 1457 O O . THR A 1 192 ? -13.075 0.295 6.495 1.00 93.94 192 THR A O 1
ATOM 1460 N N . VAL A 1 193 ? -14.751 -0.040 5.042 1.00 95.25 193 VAL A N 1
ATOM 1461 C CA . VAL A 1 193 ? -15.559 1.131 5.360 1.00 95.25 193 VAL A CA 1
ATOM 1462 C C . VAL A 1 193 ? -16.835 0.659 6.046 1.00 95.25 193 VAL A C 1
ATOM 1464 O O . VAL A 1 193 ? -17.545 -0.211 5.535 1.00 95.25 193 VAL A O 1
ATOM 1467 N N . GLY A 1 194 ? -17.102 1.209 7.221 1.00 95.19 194 GLY A N 1
ATOM 1468 C CA . GLY A 1 194 ? -18.297 0.964 8.015 1.00 95.19 194 GLY A CA 1
ATOM 1469 C C . GLY A 1 194 ? -18.925 2.272 8.473 1.00 95.19 194 GLY A C 1
ATOM 1470 O O . GLY A 1 194 ? -18.558 3.344 8.009 1.00 95.19 194 GLY A O 1
ATOM 1471 N N . THR A 1 195 ? -19.875 2.183 9.398 1.00 92.75 195 THR A N 1
ATOM 1472 C CA .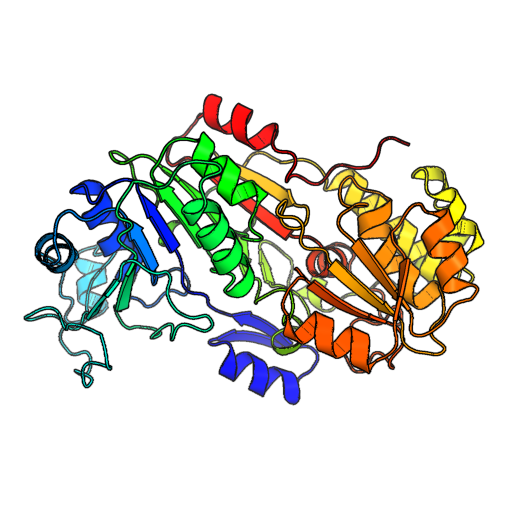 THR A 1 195 ? -20.470 3.359 10.054 1.00 92.75 195 THR A CA 1
ATOM 1473 C C . THR A 1 195 ? -20.321 3.242 11.562 1.00 92.75 195 THR A C 1
ATOM 1475 O O . THR A 1 195 ? -19.941 2.188 12.069 1.00 92.75 195 THR A O 1
ATOM 1478 N N . ALA A 1 196 ? -20.662 4.295 12.303 1.00 90.06 196 ALA A N 1
ATOM 1479 C CA . ALA A 1 196 ? -20.662 4.239 13.760 1.00 90.06 196 ALA A CA 1
ATOM 1480 C C . ALA A 1 196 ? -21.601 3.148 14.319 1.00 90.06 196 ALA A C 1
ATOM 1482 O O . ALA A 1 196 ? -21.317 2.596 15.376 1.00 90.06 196 ALA A O 1
ATOM 1483 N N . GLU A 1 197 ? -22.695 2.822 13.622 1.00 90.69 197 GLU A N 1
ATOM 1484 C CA . GLU A 1 197 ? -23.684 1.805 14.016 1.00 90.69 197 GLU A CA 1
ATOM 1485 C C . GLU A 1 197 ? -23.359 0.405 13.485 1.00 90.69 197 GLU A C 1
ATOM 1487 O O . GLU A 1 197 ? -23.743 -0.588 14.097 1.00 90.69 197 GLU A O 1
ATOM 1492 N N . ASN A 1 198 ? -22.677 0.315 12.339 1.00 92.38 198 ASN A N 1
ATOM 1493 C CA . ASN A 1 198 ? -22.213 -0.945 11.760 1.00 92.38 198 ASN A CA 1
ATOM 1494 C C . ASN A 1 198 ? -20.718 -0.851 11.417 1.00 92.38 198 ASN A C 1
ATOM 1496 O O . ASN A 1 198 ? -20.358 -0.731 10.233 1.00 92.38 198 ASN A O 1
ATOM 1500 N N . PRO A 1 199 ? -19.857 -0.844 12.448 1.00 94.75 199 PRO A N 1
ATOM 1501 C CA . PRO A 1 199 ? -18.447 -0.562 12.277 1.00 94.75 199 PRO A CA 1
ATOM 1502 C C . PRO A 1 199 ? -17.711 -1.693 11.555 1.00 94.75 199 PRO A C 1
ATOM 1504 O O . PRO A 1 199 ? -17.901 -2.884 11.801 1.00 94.75 199 PRO A O 1
ATOM 1507 N N . ALA A 1 200 ? -16.832 -1.288 10.653 1.00 94.19 200 ALA A N 1
ATOM 1508 C CA . ALA A 1 200 ? -15.722 -2.053 10.140 1.00 94.19 200 ALA A CA 1
ATOM 1509 C C . ALA A 1 200 ? -14.721 -2.374 11.254 1.00 94.19 200 ALA A C 1
ATOM 1511 O O . ALA A 1 200 ? -14.474 -1.578 12.166 1.00 94.19 200 ALA A O 1
ATOM 1512 N N . LEU A 1 201 ? -14.104 -3.543 11.122 1.00 92.44 201 LEU A N 1
ATOM 1513 C CA . LEU A 1 201 ? -13.095 -4.066 12.036 1.00 92.44 201 LEU A CA 1
ATOM 1514 C C . LEU A 1 201 ? -11.766 -4.186 11.292 1.00 92.44 201 LEU A C 1
ATOM 1516 O O . LEU A 1 201 ? -11.755 -4.526 10.109 1.00 92.44 201 LEU A O 1
ATOM 1520 N N . THR A 1 202 ? -10.631 -4.014 11.964 1.00 87.12 202 THR A N 1
ATOM 1521 C CA . THR A 1 202 ? -9.331 -4.278 11.312 1.00 87.12 202 THR A CA 1
ATOM 1522 C C . THR A 1 202 ? -9.103 -5.775 11.098 1.00 87.12 202 THR A C 1
ATOM 1524 O O . THR A 1 202 ? -8.496 -6.198 10.116 1.00 87.12 202 THR A O 1
ATOM 1527 N N . CYS A 1 203 ? -9.695 -6.619 11.947 1.00 79.12 203 CYS A N 1
ATOM 1528 C CA . CYS A 1 203 ? -9.615 -8.075 11.824 1.00 79.12 203 CYS A CA 1
ATOM 1529 C C . CYS A 1 203 ? -10.411 -8.662 10.638 1.0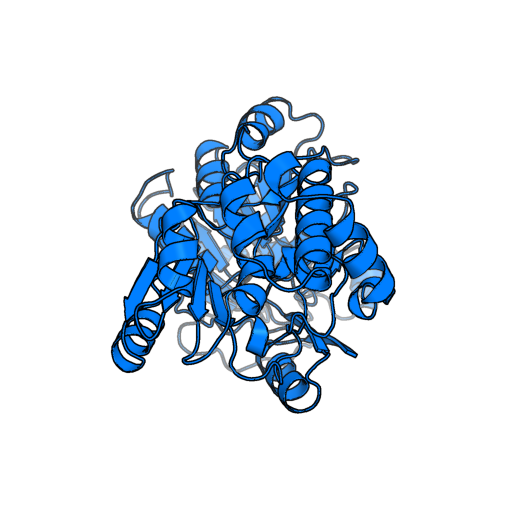0 79.12 203 CYS A C 1
ATOM 1531 O O . CYS A 1 203 ? -10.307 -9.854 10.350 1.00 79.12 203 CYS A O 1
ATOM 1533 N N . GLN A 1 204 ? -11.170 -7.839 9.908 1.00 69.81 204 GLN A N 1
ATOM 1534 C CA . GLN A 1 204 ? -11.918 -8.230 8.705 1.00 69.81 204 GLN A CA 1
ATOM 1535 C C . GLN A 1 204 ? -11.057 -8.339 7.435 1.00 69.81 204 GLN A C 1
ATOM 1537 O O . GLN A 1 204 ? -11.589 -8.562 6.343 1.00 69.81 204 GLN A O 1
ATOM 1542 N N . ALA A 1 205 ? -9.739 -8.196 7.570 1.00 64.25 205 ALA A N 1
ATOM 1543 C CA . ALA A 1 205 ? -8.811 -8.118 6.454 1.00 64.25 205 ALA A CA 1
ATOM 1544 C C . ALA A 1 205 ? -8.701 -9.390 5.596 1.00 64.25 205 ALA A C 1
ATOM 1546 O O . ALA A 1 205 ? -8.144 -9.346 4.504 1.00 64.25 205 ALA A O 1
ATOM 1547 N N . ARG A 1 206 ? -9.215 -10.531 6.070 1.00 67.69 206 ARG A N 1
ATOM 1548 C CA . ARG A 1 206 ? -9.102 -11.817 5.368 1.00 67.69 206 ARG A CA 1
ATOM 1549 C C . ARG A 1 206 ? -9.858 -11.817 4.024 1.00 67.69 206 ARG A C 1
ATOM 1551 O O . ARG A 1 206 ? -10.910 -11.178 3.947 1.00 67.69 206 ARG A O 1
ATOM 1558 N N . PRO A 1 207 ? -9.378 -12.600 3.029 1.00 63.66 207 PRO A N 1
ATOM 1559 C CA . PRO A 1 207 ? -10.066 -12.847 1.765 1.00 63.66 207 PRO A CA 1
ATOM 1560 C C . PRO A 1 207 ? -11.375 -13.612 2.003 1.00 63.66 207 PRO A C 1
ATOM 1562 O O . PRO A 1 207 ? -11.386 -14.843 2.028 1.00 63.66 207 PRO A O 1
ATOM 1565 N N . GLN A 1 208 ? -12.463 -12.893 2.273 1.00 75.75 208 GLN A N 1
ATOM 1566 C CA . GLN A 1 208 ? -13.768 -13.458 2.657 1.00 75.75 208 GLN A CA 1
ATOM 1567 C C . GLN A 1 208 ? -14.813 -13.308 1.544 1.00 75.75 208 GLN A C 1
ATOM 1569 O O . GLN A 1 208 ? -15.839 -13.987 1.551 1.00 75.75 208 GLN A O 1
ATOM 1574 N N . GLU A 1 209 ? -14.537 -12.451 0.570 1.00 80.38 209 GLU A N 1
ATOM 1575 C CA . GLU A 1 209 ? -15.409 -12.062 -0.527 1.00 80.38 209 GLU A CA 1
ATOM 1576 C C . GLU A 1 209 ? -14.706 -12.272 -1.880 1.00 80.38 209 GLU A C 1
ATOM 1578 O O . GLU A 1 209 ? -14.884 -11.489 -2.807 1.00 80.38 209 GLU A O 1
ATOM 1583 N N . GLY A 1 210 ? -13.866 -13.304 -2.013 1.00 72.06 210 GLY A N 1
ATOM 1584 C CA . GLY A 1 210 ? -13.197 -13.638 -3.281 1.00 72.06 210 GLY A CA 1
ATOM 1585 C C . GLY A 1 210 ? -12.237 -12.566 -3.817 1.00 72.06 210 GLY A C 1
ATOM 1586 O O . GLY A 1 210 ? -11.911 -12.568 -5.001 1.00 72.06 210 GLY A O 1
ATOM 1587 N N . GLU A 1 211 ? -11.813 -11.642 -2.965 1.00 78.00 211 GLU A N 1
ATOM 1588 C CA . GLU A 1 211 ? -10.882 -10.560 -3.247 1.00 78.00 211 GLU A CA 1
ATOM 1589 C C . GLU A 1 211 ? -9.430 -10.927 -2.907 1.00 78.00 211 GLU A C 1
ATOM 1591 O O . GLU A 1 211 ? -9.135 -11.985 -2.345 1.00 78.00 211 GLU A O 1
ATOM 1596 N N . ILE A 1 212 ? -8.513 -10.021 -3.251 1.00 76.62 212 ILE A N 1
ATOM 1597 C CA . ILE A 1 212 ? -7.090 -10.162 -2.948 1.00 76.62 212 ILE A CA 1
ATOM 1598 C C . ILE A 1 212 ? -6.785 -9.664 -1.531 1.00 76.62 212 ILE A C 1
ATOM 1600 O O . ILE A 1 212 ? -7.214 -8.579 -1.140 1.00 76.62 212 ILE A O 1
ATOM 1604 N N . PHE A 1 213 ? -5.977 -10.420 -0.794 1.00 76.31 213 PHE A N 1
ATOM 1605 C CA . PHE A 1 213 ? -5.286 -9.976 0.415 1.00 76.31 213 PHE A CA 1
ATOM 1606 C C . PHE A 1 213 ? -3.790 -9.881 0.132 1.00 76.31 213 PHE A C 1
ATOM 1608 O O . PHE A 1 213 ? -3.249 -10.648 -0.659 1.00 76.31 213 PHE A O 1
ATOM 1615 N N . GLY A 1 214 ? -3.096 -8.966 0.785 1.00 70.38 214 GLY A N 1
ATOM 1616 C CA . GLY A 1 214 ? -1.649 -8.929 0.715 1.00 70.38 214 GLY A CA 1
ATOM 1617 C C . GLY A 1 214 ? -1.066 -8.141 1.865 1.00 70.38 214 GLY A C 1
ATOM 1618 O O . GLY A 1 214 ? -1.716 -7.266 2.433 1.00 70.38 214 GLY A O 1
ATOM 1619 N N . GLU A 1 215 ? 0.166 -8.480 2.201 1.00 72.44 215 GLU A N 1
ATOM 1620 C CA . GLU A 1 215 ? 0.931 -7.810 3.237 1.00 72.44 215 GLU A CA 1
ATOM 1621 C C . GLU A 1 215 ? 2.148 -7.186 2.578 1.00 72.44 215 GLU A C 1
ATOM 1623 O O . GLU A 1 215 ? 2.962 -7.855 1.931 1.00 72.44 215 GLU A O 1
ATOM 1628 N N . PHE A 1 216 ? 2.214 -5.868 2.695 1.00 75.81 216 PHE A N 1
ATOM 1629 C CA . PHE A 1 216 ? 3.243 -5.060 2.081 1.00 75.81 216 PHE A CA 1
ATOM 1630 C C . PHE A 1 216 ? 3.988 -4.374 3.214 1.00 75.81 216 PHE A C 1
ATOM 1632 O O . PHE A 1 216 ? 3.420 -3.487 3.853 1.00 75.81 216 PHE A O 1
ATOM 1639 N N . PRO A 1 217 ? 5.247 -4.767 3.470 1.00 79.50 217 PRO A N 1
ATOM 1640 C CA . PRO A 1 217 ? 6.128 -3.955 4.286 1.00 79.50 217 PRO A CA 1
ATOM 1641 C C . PRO A 1 217 ? 6.168 -2.510 3.771 1.00 79.50 217 PRO A C 1
ATOM 1643 O O . PRO A 1 217 ? 5.797 -2.227 2.623 1.00 79.50 217 PRO A O 1
ATOM 1646 N N . VAL A 1 218 ? 6.669 -1.601 4.609 1.00 86.50 218 VAL A N 1
ATOM 1647 C CA . VAL A 1 218 ? 6.878 -0.198 4.234 1.00 86.50 218 VAL A CA 1
ATOM 1648 C C . VAL A 1 218 ? 7.597 -0.127 2.891 1.00 86.50 218 VAL A C 1
ATOM 1650 O O . VAL A 1 218 ? 8.652 -0.728 2.704 1.00 86.50 218 VAL A O 1
ATOM 1653 N N . ARG A 1 219 ? 6.990 0.565 1.924 1.00 88.25 219 ARG A N 1
ATOM 1654 C CA . ARG A 1 219 ? 7.379 0.452 0.513 1.00 88.25 219 ARG A CA 1
ATOM 1655 C C . ARG A 1 219 ? 8.791 0.936 0.234 1.00 88.25 219 ARG A C 1
ATOM 1657 O O . ARG A 1 219 ? 9.517 0.241 -0.464 1.00 88.25 219 ARG A O 1
ATOM 1664 N N . SER A 1 220 ? 9.193 2.047 0.842 1.00 88.12 220 SER A N 1
ATOM 1665 C CA . SER A 1 220 ? 10.564 2.570 0.787 1.00 88.12 220 SER A CA 1
ATOM 1666 C C . SER A 1 220 ? 11.616 1.617 1.360 1.00 88.12 220 SER A C 1
ATOM 1668 O O . SER A 1 220 ? 12.801 1.776 1.089 1.00 88.12 220 SER A O 1
ATOM 1670 N N . GLU A 1 221 ? 11.196 0.615 2.129 1.00 87.50 221 GLU A N 1
ATOM 1671 C CA . GLU A 1 221 ? 12.065 -0.333 2.816 1.00 87.50 221 GLU A CA 1
ATOM 1672 C C . GLU A 1 221 ? 11.804 -1.787 2.407 1.00 87.50 221 GLU A C 1
ATOM 1674 O O . GLU A 1 221 ? 12.362 -2.706 3.002 1.00 87.50 221 GLU A O 1
ATOM 1679 N N . LEU A 1 222 ? 10.968 -2.018 1.390 1.00 87.88 222 LEU A N 1
ATOM 1680 C CA . LEU A 1 222 ? 10.448 -3.338 1.027 1.00 87.88 222 LEU A CA 1
ATOM 1681 C C . LEU A 1 222 ? 11.556 -4.395 0.901 1.00 87.88 222 LEU A C 1
ATOM 1683 O O . LEU A 1 222 ? 11.421 -5.518 1.393 1.00 87.88 222 LEU A O 1
ATOM 1687 N N . GLN A 1 223 ? 12.674 -4.005 0.288 1.00 86.06 223 GLN A N 1
ATOM 1688 C CA . GLN A 1 223 ? 13.827 -4.864 0.030 1.00 86.06 223 GLN A CA 1
ATOM 1689 C C . GLN A 1 223 ? 14.529 -5.353 1.304 1.00 86.06 223 GLN A C 1
ATOM 1691 O O . GLN A 1 223 ? 15.122 -6.435 1.287 1.00 86.06 223 GLN A O 1
ATOM 1696 N N . LYS A 1 224 ? 14.421 -4.609 2.416 1.00 89.00 224 LYS A N 1
ATOM 1697 C CA . LYS A 1 224 ? 14.957 -5.024 3.721 1.00 89.00 224 LYS A CA 1
ATOM 1698 C C . LYS A 1 224 ? 14.264 -6.287 4.229 1.00 89.00 224 LYS A C 1
ATOM 1700 O O . LYS A 1 224 ? 14.871 -7.060 4.960 1.00 89.00 224 LYS A O 1
ATOM 1705 N N . PHE A 1 225 ? 13.008 -6.507 3.839 1.00 89.19 225 PHE A N 1
ATOM 1706 C CA . PHE A 1 225 ? 12.159 -7.550 4.412 1.00 89.19 225 PHE A CA 1
ATOM 1707 C C . PHE A 1 225 ? 11.887 -8.701 3.451 1.00 89.19 225 PHE A C 1
ATOM 1709 O O . PHE A 1 225 ? 11.820 -9.854 3.873 1.00 89.19 225 PHE A O 1
ATOM 1716 N N . THR A 1 226 ? 11.678 -8.408 2.167 1.00 89.25 226 THR A N 1
ATOM 1717 C CA . THR A 1 226 ? 11.143 -9.386 1.216 1.00 89.25 226 THR A CA 1
ATOM 1718 C C . THR A 1 226 ? 11.704 -9.206 -0.193 1.00 89.25 226 THR A C 1
ATOM 1720 O O . THR A 1 226 ? 12.117 -8.116 -0.580 1.00 89.25 226 THR A O 1
ATOM 1723 N N . LYS A 1 227 ? 11.720 -10.300 -0.963 1.00 88.00 227 LYS A N 1
ATOM 1724 C CA . LYS A 1 227 ? 11.950 -10.314 -2.412 1.00 88.00 227 LYS A CA 1
ATOM 1725 C C . LYS A 1 227 ? 10.688 -9.958 -3.193 1.00 88.00 227 LYS A C 1
ATOM 1727 O O . LYS A 1 227 ? 10.762 -9.371 -4.249 1.00 88.00 227 LYS A O 1
ATOM 1732 N N . PHE A 1 228 ? 9.513 -10.364 -2.745 1.00 88.88 228 PHE A N 1
ATOM 1733 C CA . PHE A 1 228 ? 8.266 -9.949 -3.384 1.00 88.88 228 PHE A CA 1
ATOM 1734 C C . PHE A 1 228 ? 7.221 -9.781 -2.295 1.00 88.88 228 PHE A C 1
ATOM 1736 O O . PHE A 1 228 ? 7.195 -10.585 -1.357 1.00 88.88 228 PHE A O 1
ATOM 1743 N N . PRO A 1 229 ? 6.346 -8.776 -2.395 1.00 87.75 229 PRO A N 1
ATOM 1744 C CA . PRO A 1 229 ? 5.178 -8.721 -1.545 1.00 87.75 229 PRO A CA 1
ATOM 1745 C C . PRO A 1 229 ? 4.361 -10.008 -1.627 1.00 87.75 229 PRO A C 1
ATOM 1747 O O . PRO A 1 229 ? 4.209 -10.616 -2.694 1.00 87.75 229 PRO A O 1
ATOM 1750 N N . VAL A 1 230 ? 3.826 -10.427 -0.486 1.00 84.50 230 VAL A N 1
ATOM 1751 C CA . VAL A 1 230 ? 2.959 -11.600 -0.430 1.00 84.50 230 VAL A CA 1
ATOM 1752 C C . VAL A 1 230 ? 1.546 -11.149 -0.766 1.00 84.50 230 VAL A C 1
ATOM 1754 O O . VAL A 1 230 ? 0.965 -10.321 -0.071 1.00 84.50 230 VAL A O 1
ATOM 1757 N N . VAL A 1 231 ? 1.002 -11.702 -1.846 1.00 82.62 231 VAL A N 1
ATOM 1758 C CA . VAL A 1 231 ? -0.325 -11.397 -2.381 1.00 82.62 231 VAL A CA 1
ATOM 1759 C C . VAL A 1 231 ? -1.062 -12.718 -2.525 1.00 82.62 231 VAL A C 1
ATOM 1761 O O . VAL A 1 231 ? -0.523 -13.674 -3.080 1.00 82.62 231 VAL A O 1
ATOM 1764 N N . VAL A 1 232 ? -2.293 -12.800 -2.039 1.00 75.88 232 VAL A N 1
ATOM 1765 C CA . VAL A 1 232 ? -3.133 -13.993 -2.111 1.00 75.88 232 VAL A CA 1
ATOM 1766 C C . VAL A 1 232 ? -4.507 -13.655 -2.698 1.00 75.88 232 VAL A C 1
ATOM 1768 O O . VAL A 1 232 ? -5.073 -12.627 -2.343 1.00 75.88 232 VAL A O 1
ATOM 1771 N N . PRO A 1 233 ? -5.072 -14.516 -3.560 1.00 76.06 233 PRO A N 1
ATOM 1772 C CA . PRO A 1 233 ? -4.499 -15.783 -4.006 1.00 76.06 233 PRO A CA 1
ATOM 1773 C C . PRO A 1 233 ? -3.397 -15.579 -5.058 1.00 76.06 233 PRO A C 1
ATOM 1775 O O . PRO A 1 233 ? -3.636 -15.000 -6.110 1.00 76.06 233 PRO A O 1
ATOM 1778 N N . THR A 1 234 ? -2.209 -16.133 -4.805 1.00 79.88 234 THR A N 1
ATOM 1779 C CA . THR A 1 234 ? -1.150 -16.269 -5.814 1.00 79.88 234 THR A CA 1
ATOM 1780 C C . THR A 1 234 ? -0.499 -17.641 -5.664 1.00 79.88 234 THR A C 1
ATOM 1782 O O . THR A 1 234 ? -0.166 -18.031 -4.540 1.00 79.88 234 THR A O 1
ATOM 1785 N N . PRO A 1 235 ? -0.300 -18.409 -6.752 1.00 83.62 235 PRO A N 1
ATOM 1786 C CA . PRO A 1 235 ? 0.396 -19.686 -6.667 1.00 83.62 235 PRO A CA 1
ATOM 1787 C C . PRO A 1 235 ? 1.824 -19.502 -6.142 1.00 83.62 235 PRO A C 1
ATOM 1789 O O . PRO A 1 235 ? 2.594 -18.723 -6.697 1.00 83.62 235 PRO A O 1
ATOM 1792 N N . THR A 1 236 ? 2.226 -20.279 -5.133 1.00 81.69 236 THR A N 1
ATOM 1793 C CA . THR A 1 236 ? 3.592 -20.253 -4.568 1.00 81.69 236 THR A CA 1
ATOM 1794 C C . THR A 1 236 ? 4.679 -20.441 -5.637 1.00 81.69 236 THR A C 1
ATOM 1796 O O . THR A 1 236 ? 5.770 -19.879 -5.537 1.00 81.69 236 THR A O 1
ATOM 1799 N N . ALA A 1 237 ? 4.375 -21.202 -6.693 1.00 84.94 237 ALA A N 1
ATOM 1800 C CA . ALA A 1 237 ? 5.269 -21.405 -7.828 1.00 84.94 237 ALA A CA 1
ATOM 1801 C C . ALA A 1 237 ? 5.581 -20.103 -8.588 1.00 84.94 237 ALA A C 1
ATOM 1803 O O . ALA A 1 237 ? 6.699 -19.949 -9.065 1.00 84.94 237 ALA A O 1
ATOM 1804 N N . ALA A 1 238 ? 4.649 -19.143 -8.644 1.00 87.00 238 ALA A N 1
ATOM 1805 C CA . ALA A 1 238 ? 4.843 -17.882 -9.360 1.00 87.00 238 ALA A CA 1
ATOM 1806 C C . ALA A 1 238 ? 5.972 -17.028 -8.760 1.00 87.00 238 ALA A C 1
ATOM 1808 O O . ALA A 1 238 ? 6.650 -16.315 -9.488 1.00 87.00 238 ALA A O 1
ATOM 1809 N N . TYR A 1 239 ? 6.224 -17.138 -7.450 1.00 85.81 239 TYR A N 1
ATOM 1810 C CA . TYR A 1 239 ? 7.338 -16.456 -6.774 1.00 85.81 239 TYR A CA 1
ATOM 1811 C C . TYR A 1 239 ? 8.723 -17.015 -7.129 1.00 85.81 239 TYR A C 1
ATOM 1813 O O . TYR A 1 239 ? 9.737 -16.392 -6.825 1.00 85.81 239 TYR A O 1
ATOM 1821 N N . ASN A 1 240 ? 8.769 -18.200 -7.741 1.00 85.50 240 ASN A N 1
ATOM 1822 C CA . ASN A 1 240 ? 10.000 -18.911 -8.088 1.00 85.50 240 ASN A CA 1
ATOM 1823 C C . ASN A 1 240 ? 10.070 -19.236 -9.589 1.00 85.50 240 ASN A C 1
ATOM 1825 O O . ASN A 1 240 ? 10.884 -20.059 -10.000 1.00 85.50 240 ASN A O 1
ATOM 1829 N N . ALA A 1 241 ? 9.198 -18.623 -10.391 1.00 89.62 241 ALA A N 1
ATOM 1830 C CA . ALA A 1 241 ? 9.147 -18.787 -11.834 1.00 89.62 241 ALA A CA 1
ATOM 1831 C C . ALA A 1 241 ? 9.549 -17.480 -12.525 1.00 89.62 241 ALA A C 1
ATOM 1833 O O . ALA A 1 241 ? 9.301 -16.385 -12.014 1.00 89.62 241 ALA A O 1
ATOM 1834 N N . GLY A 1 242 ? 10.145 -17.622 -13.702 1.00 92.06 242 GLY A N 1
ATOM 1835 C CA . GLY A 1 242 ? 10.490 -16.522 -14.585 1.00 92.06 242 GLY A CA 1
ATOM 1836 C C . GLY A 1 242 ? 10.322 -16.940 -16.038 1.00 92.06 242 GLY A C 1
ATOM 1837 O O . GLY A 1 242 ? 10.252 -18.132 -16.359 1.00 92.06 242 GLY A O 1
ATOM 1838 N N . TYR A 1 243 ? 10.227 -15.949 -16.907 1.00 94.75 243 TYR A N 1
ATOM 1839 C CA . TYR A 1 243 ? 10.188 -16.153 -18.342 1.00 94.75 243 TYR A CA 1
ATOM 1840 C C . TYR A 1 243 ? 11.563 -16.585 -18.850 1.00 94.75 243 TYR A C 1
ATOM 1842 O O . TYR A 1 243 ? 12.599 -16.190 -18.318 1.00 94.75 243 TYR A O 1
ATOM 1850 N N . SER A 1 244 ? 11.583 -17.402 -19.902 1.00 95.19 244 SER A N 1
ATOM 1851 C CA . SER A 1 244 ? 12.837 -17.738 -20.570 1.00 95.19 244 SER A CA 1
ATOM 1852 C C . SER A 1 244 ? 13.263 -16.609 -21.507 1.00 95.19 244 SER A C 1
ATOM 1854 O O . SER A 1 244 ? 12.431 -15.995 -22.178 1.00 95.19 244 SER A O 1
ATOM 1856 N N . GLU A 1 245 ? 14.571 -16.382 -21.623 1.00 95.25 245 GLU A N 1
ATOM 1857 C CA . GLU A 1 245 ? 15.103 -15.375 -22.547 1.00 95.25 245 GLU A CA 1
ATOM 1858 C C . GLU A 1 245 ? 14.688 -15.637 -23.997 1.00 95.25 245 GLU A C 1
ATOM 1860 O O . GLU A 1 245 ? 14.369 -14.706 -24.725 1.00 95.25 245 GLU A O 1
ATOM 1865 N N . ALA A 1 246 ? 14.652 -16.907 -24.414 1.00 97.06 246 ALA A N 1
ATOM 1866 C CA . ALA A 1 246 ? 14.258 -17.284 -25.769 1.00 97.06 246 ALA A CA 1
ATOM 1867 C C . ALA A 1 246 ? 12.814 -16.866 -26.089 1.00 97.06 246 ALA A C 1
ATOM 1869 O O . ALA A 1 246 ? 12.557 -16.358 -27.176 1.00 97.06 246 ALA A O 1
ATOM 1870 N N . TYR A 1 247 ? 11.890 -17.048 -25.138 1.00 97.69 247 TYR A N 1
ATOM 1871 C CA . TYR A 1 247 ? 10.505 -16.602 -25.286 1.00 97.69 247 TYR A CA 1
ATOM 1872 C C . TYR A 1 247 ? 10.423 -15.078 -25.404 1.00 97.69 247 TYR A C 1
ATOM 1874 O O . TYR A 1 247 ? 9.793 -14.555 -26.319 1.00 97.69 247 TYR A O 1
ATOM 1882 N N . LEU A 1 248 ? 11.092 -14.362 -24.498 1.00 97.62 248 LEU A N 1
ATOM 1883 C CA . LEU A 1 248 ? 11.044 -12.903 -24.465 1.00 97.62 248 LEU A CA 1
ATOM 1884 C C . LEU A 1 248 ? 11.735 -12.268 -25.674 1.00 97.62 248 LEU A C 1
ATOM 1886 O O . LEU A 1 248 ? 11.234 -11.297 -26.224 1.00 97.62 248 LEU A O 1
ATOM 1890 N N . SER A 1 249 ? 12.858 -12.823 -26.122 1.00 97.19 249 SER A N 1
ATOM 1891 C CA . SER A 1 249 ? 13.581 -12.344 -27.301 1.00 97.19 249 SER A CA 1
ATOM 1892 C C . SER A 1 249 ? 12.750 -12.498 -28.579 1.00 97.19 249 SER A C 1
ATOM 1894 O O . SER A 1 249 ? 12.683 -11.565 -29.383 1.00 97.19 249 SER A O 1
ATOM 1896 N N . ASP A 1 250 ? 12.050 -13.630 -28.740 1.00 98.19 250 ASP A N 1
ATOM 1897 C CA . ASP A 1 250 ? 11.095 -13.827 -29.837 1.00 98.19 250 ASP A CA 1
ATOM 1898 C C . ASP A 1 250 ? 9.941 -12.817 -29.749 1.00 98.19 250 ASP A C 1
ATOM 1900 O O . ASP A 1 250 ? 9.647 -12.114 -30.717 1.00 98.19 250 ASP A O 1
ATOM 1904 N N . LEU A 1 251 ? 9.344 -12.653 -28.566 1.00 97.56 251 LEU A N 1
ATOM 1905 C CA . LEU A 1 251 ? 8.259 -11.698 -28.354 1.00 97.56 251 LEU A CA 1
ATOM 1906 C C . LEU A 1 251 ? 8.676 -10.254 -28.676 1.00 97.56 251 LEU A C 1
ATOM 1908 O O . LEU A 1 251 ? 7.971 -9.568 -29.415 1.00 97.56 251 LEU A O 1
ATOM 1912 N N . GLY A 1 252 ? 9.824 -9.802 -28.168 1.00 96.38 252 GLY A N 1
ATOM 1913 C CA . GLY A 1 252 ? 10.340 -8.447 -28.388 1.00 96.38 252 GLY A CA 1
ATOM 1914 C C . GLY A 1 252 ? 10.828 -8.188 -29.814 1.00 96.38 252 GLY A C 1
ATOM 1915 O O . GLY A 1 252 ? 10.929 -7.035 -30.227 1.00 96.38 252 GLY A O 1
ATOM 1916 N N . SER A 1 253 ? 11.096 -9.241 -30.589 1.00 95.44 253 SER A N 1
ATOM 1917 C CA . SER A 1 253 ? 11.397 -9.127 -32.022 1.00 95.44 253 SER A CA 1
ATOM 1918 C C . SER A 1 253 ? 10.132 -8.993 -32.875 1.00 95.44 253 SER A C 1
ATOM 1920 O O . SER A 1 253 ? 10.177 -8.397 -33.949 1.00 95.44 253 SER A O 1
ATOM 1922 N N . ASN A 1 254 ? 9.008 -9.542 -32.405 1.00 93.88 254 ASN A N 1
ATOM 1923 C CA . ASN A 1 254 ? 7.747 -9.603 -33.148 1.00 93.88 254 ASN A CA 1
ATOM 1924 C C . ASN A 1 254 ? 6.722 -8.537 -32.728 1.00 93.88 254 ASN A C 1
ATOM 1926 O O . ASN A 1 254 ? 5.756 -8.306 -33.455 1.00 93.88 254 ASN A O 1
ATOM 1930 N N . ARG A 1 255 ? 6.897 -7.908 -31.560 1.00 94.56 255 ARG A N 1
ATOM 1931 C CA . ARG A 1 255 ? 5.999 -6.879 -31.018 1.00 94.56 255 ARG A CA 1
ATOM 1932 C C . ARG A 1 255 ? 6.784 -5.711 -30.440 1.00 94.56 255 ARG A C 1
ATOM 1934 O O . ARG A 1 255 ? 7.843 -5.907 -29.846 1.00 94.56 255 ARG A O 1
ATOM 1941 N N . GLY A 1 256 ? 6.244 -4.507 -30.596 1.00 91.56 256 GLY A N 1
ATOM 1942 C CA . GLY A 1 256 ? 6.835 -3.275 -30.088 1.00 91.56 256 GLY A CA 1
ATOM 1943 C C . GLY A 1 256 ? 5.998 -2.595 -29.013 1.00 91.56 256 GLY A C 1
ATOM 1944 O O . GLY A 1 256 ? 4.835 -2.938 -28.788 1.00 91.56 256 GLY A O 1
ATOM 1945 N N . LEU A 1 257 ? 6.603 -1.632 -28.316 1.00 93.31 257 LEU A N 1
ATOM 1946 C CA . LEU A 1 257 ? 5.898 -0.846 -27.298 1.00 93.31 257 LEU A CA 1
ATOM 1947 C C . LEU A 1 257 ? 4.934 0.187 -27.911 1.00 93.31 257 LEU A C 1
ATOM 1949 O O . LEU A 1 257 ? 4.093 0.744 -27.202 1.00 93.31 257 LEU A O 1
ATOM 1953 N N . GLU A 1 258 ? 5.005 0.430 -29.224 1.00 90.88 258 GLU A N 1
ATOM 1954 C CA . GLU A 1 258 ? 4.053 1.266 -29.960 1.00 90.88 258 GLU A CA 1
ATOM 1955 C C . GLU A 1 258 ? 2.609 0.756 -29.883 1.00 90.88 258 GLU A C 1
ATOM 1957 O O . GLU A 1 258 ? 1.698 1.582 -29.843 1.00 90.88 258 GLU A O 1
ATOM 1962 N N . ASP A 1 259 ? 2.402 -0.562 -29.748 1.00 88.56 259 ASP A N 1
ATOM 1963 C CA . ASP A 1 259 ? 1.084 -1.183 -29.524 1.00 88.56 259 ASP A CA 1
ATOM 1964 C C . ASP A 1 259 ? 0.366 -0.594 -28.294 1.00 88.56 259 ASP A C 1
ATOM 1966 O O . ASP A 1 259 ? -0.859 -0.642 -28.190 1.00 88.56 259 ASP A O 1
ATOM 1970 N N . PHE A 1 260 ? 1.138 -0.032 -27.360 1.00 90.56 260 PHE A N 1
ATOM 1971 C CA . PHE A 1 260 ? 0.679 0.532 -26.094 1.00 90.56 260 PHE A CA 1
ATOM 1972 C C . PHE A 1 260 ? 0.865 2.057 -26.018 1.00 90.56 260 PHE A C 1
ATOM 1974 O O . PHE A 1 260 ? 0.793 2.629 -24.932 1.00 90.56 260 PHE A O 1
ATOM 1981 N N . GLY A 1 261 ? 1.152 2.725 -27.142 1.00 89.06 261 GLY A N 1
ATOM 1982 C CA . GLY A 1 261 ? 1.410 4.171 -27.177 1.00 89.06 261 GLY A CA 1
ATOM 1983 C C . GLY A 1 261 ? 2.773 4.582 -26.600 1.00 89.06 261 GLY A C 1
ATOM 1984 O O . GLY A 1 261 ? 2.989 5.752 -26.292 1.00 89.06 261 GLY A O 1
ATOM 1985 N N . LEU A 1 262 ? 3.710 3.638 -26.456 1.00 90.12 262 LEU A N 1
ATOM 1986 C CA . LEU A 1 262 ? 5.032 3.846 -25.853 1.00 90.12 262 LEU A CA 1
ATOM 1987 C C . LEU A 1 262 ? 6.182 3.689 -26.862 1.00 90.12 262 LEU A C 1
ATOM 1989 O O . LEU A 1 262 ? 7.297 3.334 -26.491 1.00 90.12 262 LEU A O 1
ATOM 1993 N N . GLY A 1 263 ? 5.945 4.004 -28.139 1.00 86.75 263 GLY A N 1
ATOM 1994 C CA . GLY A 1 263 ? 6.954 3.871 -29.202 1.00 86.75 263 GLY A CA 1
ATOM 1995 C C . GLY A 1 263 ? 8.249 4.665 -28.960 1.00 86.75 263 GLY A C 1
ATOM 1996 O O . GLY A 1 263 ? 9.304 4.285 -29.451 1.00 86.75 263 GLY A O 1
ATOM 1997 N N . VAL A 1 264 ? 8.201 5.732 -28.152 1.00 85.12 264 VAL A N 1
ATOM 1998 C CA . VAL A 1 264 ? 9.395 6.504 -27.753 1.00 85.12 264 VAL A CA 1
ATOM 1999 C C . VAL A 1 264 ? 10.344 5.688 -26.860 1.00 85.12 264 VAL A C 1
ATOM 2001 O O . VAL A 1 264 ? 11.563 5.840 -26.944 1.00 85.12 264 VAL A O 1
ATOM 2004 N N . LEU A 1 265 ? 9.800 4.785 -26.034 1.00 85.94 265 LEU A N 1
ATOM 2005 C CA . LEU A 1 265 ? 10.601 3.852 -25.238 1.00 85.94 265 LEU A CA 1
ATOM 2006 C C . LEU A 1 265 ? 11.217 2.763 -26.114 1.00 85.94 265 LEU A C 1
ATOM 2008 O O . LEU A 1 265 ? 12.335 2.334 -25.847 1.00 85.94 265 LEU A O 1
ATOM 2012 N N . ASP A 1 266 ? 10.509 2.349 -27.165 1.00 88.44 266 ASP A N 1
ATOM 2013 C CA . ASP A 1 266 ? 10.888 1.216 -28.008 1.00 88.44 266 ASP A CA 1
ATOM 2014 C C . ASP A 1 266 ? 12.284 1.382 -28.623 1.00 88.44 266 ASP A C 1
ATOM 2016 O O . ASP A 1 266 ? 13.111 0.479 -28.544 1.00 88.44 266 ASP A O 1
ATOM 2020 N N . SER A 1 267 ? 12.593 2.575 -29.145 1.00 87.50 267 SER A N 1
ATOM 2021 C CA . SER A 1 267 ? 13.897 2.872 -29.753 1.00 87.50 267 SER A CA 1
ATOM 2022 C C . SER A 1 267 ? 15.053 2.983 -28.758 1.00 87.50 267 SER A C 1
ATOM 2024 O O . SER A 1 267 ? 16.212 2.983 -29.170 1.00 87.50 267 SER A O 1
ATOM 2026 N N . SER A 1 268 ? 14.748 3.135 -27.468 1.00 91.88 268 SER A N 1
ATOM 2027 C CA . SER A 1 268 ? 15.751 3.290 -26.408 1.00 91.88 268 SER A CA 1
ATOM 2028 C C . SER A 1 268 ? 16.152 1.949 -25.788 1.00 91.88 268 SER A C 1
ATOM 2030 O O . SER A 1 268 ? 17.180 1.879 -25.116 1.00 91.88 268 SER A O 1
ATOM 2032 N N . ILE A 1 269 ? 15.361 0.895 -26.019 1.00 94.06 269 ILE A N 1
ATOM 2033 C CA . ILE A 1 269 ? 15.626 -0.459 -25.531 1.00 94.06 269 ILE A CA 1
ATOM 2034 C C . ILE A 1 269 ? 16.453 -1.205 -26.576 1.00 94.06 269 ILE A C 1
ATOM 2036 O O . ILE A 1 269 ? 16.022 -1.381 -27.716 1.00 94.06 269 ILE A O 1
ATOM 2040 N N . THR A 1 270 ? 17.645 -1.661 -26.198 1.00 93.75 270 THR A N 1
ATOM 2041 C CA . THR A 1 270 ? 18.570 -2.321 -27.133 1.00 93.75 270 THR A CA 1
ATOM 2042 C C . THR A 1 270 ? 18.472 -3.839 -27.103 1.00 93.75 270 THR A C 1
ATOM 2044 O O . THR A 1 270 ? 18.731 -4.494 -28.113 1.00 93.75 270 THR A O 1
ATOM 2047 N N . SER A 1 271 ? 18.066 -4.410 -25.969 1.00 94.31 271 SER A N 1
ATOM 2048 C CA . SER A 1 271 ? 17.900 -5.849 -25.792 1.00 94.31 271 SER A CA 1
ATOM 2049 C C . SER A 1 271 ? 16.504 -6.322 -26.228 1.00 94.31 271 SER A C 1
ATOM 2051 O O . SER A 1 271 ? 15.507 -5.937 -25.605 1.00 94.31 271 SER A O 1
ATOM 2053 N N . PRO A 1 272 ? 16.392 -7.228 -27.225 1.00 95.88 272 PRO A N 1
ATOM 2054 C CA . PRO A 1 272 ? 15.110 -7.823 -27.612 1.00 95.88 272 PRO A CA 1
ATOM 2055 C C . PRO A 1 272 ? 14.423 -8.550 -26.453 1.00 95.88 272 PRO A C 1
ATOM 2057 O O . PRO A 1 272 ? 13.203 -8.512 -26.328 1.00 95.88 272 PRO A O 1
ATOM 2060 N N . THR A 1 273 ? 15.204 -9.173 -25.569 1.00 96.00 273 THR A N 1
ATOM 2061 C CA . THR A 1 273 ? 14.694 -9.874 -24.388 1.00 96.00 273 THR A CA 1
ATOM 2062 C C . THR A 1 273 ? 14.036 -8.904 -23.404 1.00 96.00 273 THR A C 1
ATOM 2064 O O . THR A 1 273 ? 12.916 -9.140 -22.952 1.00 96.00 273 THR A O 1
ATOM 2067 N N . VAL A 1 274 ? 14.684 -7.770 -23.112 1.00 95.12 274 VAL A N 1
ATOM 2068 C CA . VAL A 1 274 ? 14.118 -6.728 -22.234 1.00 95.12 274 VAL A CA 1
ATOM 2069 C C . VAL A 1 274 ? 12.878 -6.102 -22.861 1.00 95.12 274 VAL A C 1
ATOM 2071 O O . VAL A 1 274 ? 11.870 -5.913 -22.176 1.00 95.12 274 VAL A O 1
ATOM 2074 N N . LYS A 1 275 ? 12.916 -5.841 -24.171 1.00 96.31 275 LYS A N 1
ATOM 2075 C CA . LYS A 1 275 ? 11.761 -5.353 -24.926 1.00 96.31 275 LYS A CA 1
ATOM 2076 C C . LYS A 1 275 ? 10.577 -6.316 -24.823 1.00 96.31 275 LYS A C 1
ATOM 2078 O O . LYS A 1 275 ? 9.479 -5.889 -24.476 1.00 96.31 275 LYS A O 1
ATOM 2083 N N . GLY A 1 276 ? 10.796 -7.614 -25.034 1.00 97.44 276 GLY A N 1
ATOM 2084 C CA . GLY A 1 276 ? 9.755 -8.630 -24.872 1.00 97.44 276 GLY A CA 1
ATOM 2085 C C . GLY A 1 276 ? 9.184 -8.679 -23.458 1.00 97.44 276 GLY A C 1
ATOM 2086 O O . GLY A 1 276 ? 7.973 -8.792 -23.286 1.00 97.44 276 GLY A O 1
ATOM 2087 N N . TYR A 1 277 ? 10.021 -8.506 -22.434 1.00 97.25 277 TYR A N 1
ATOM 2088 C CA . TYR A 1 277 ? 9.537 -8.438 -21.056 1.00 97.25 277 TYR A CA 1
ATOM 2089 C C . TYR A 1 277 ? 8.692 -7.186 -20.785 1.00 97.25 277 TYR A C 1
ATOM 2091 O O . TYR A 1 277 ? 7.658 -7.267 -20.126 1.00 97.25 277 TYR A O 1
ATOM 2099 N N . CYS A 1 278 ? 9.062 -6.038 -21.358 1.00 97.00 278 CYS A N 1
ATOM 2100 C CA . CYS A 1 278 ? 8.232 -4.833 -21.316 1.00 97.00 278 CYS A CA 1
ATOM 2101 C C . CYS A 1 278 ? 6.867 -5.053 -21.997 1.00 97.00 278 CYS A C 1
ATOM 2103 O O . CYS A 1 278 ? 5.846 -4.602 -21.476 1.00 97.00 278 CYS A O 1
ATOM 2105 N N . VAL A 1 279 ? 6.827 -5.791 -23.115 1.00 97.69 279 VAL A N 1
ATOM 2106 C CA . VAL A 1 279 ? 5.576 -6.183 -23.792 1.00 97.69 279 VAL A CA 1
ATOM 2107 C C . VAL A 1 279 ? 4.711 -7.082 -22.901 1.00 97.69 279 VAL A C 1
ATOM 2109 O O . VAL A 1 279 ? 3.501 -6.860 -22.821 1.00 97.69 279 VAL A O 1
ATOM 2112 N N . GLU A 1 280 ? 5.293 -8.063 -22.204 1.00 97.62 280 GLU A N 1
ATOM 2113 C CA . GLU A 1 280 ? 4.573 -8.897 -21.224 1.00 97.62 280 GLU A CA 1
ATOM 2114 C C . GLU A 1 280 ? 3.983 -8.058 -20.088 1.00 97.62 280 GLU A C 1
ATOM 2116 O O . GLU A 1 280 ? 2.808 -8.213 -19.752 1.00 97.62 280 GLU A O 1
ATOM 2121 N N . ILE A 1 281 ? 4.768 -7.132 -19.525 1.00 97.38 281 ILE A N 1
ATOM 2122 C CA . ILE A 1 281 ? 4.312 -6.238 -18.453 1.00 97.38 281 ILE A CA 1
ATOM 2123 C C . ILE A 1 281 ? 3.099 -5.430 -18.922 1.00 97.38 281 ILE A C 1
ATOM 2125 O O . ILE A 1 281 ? 2.074 -5.412 -18.244 1.00 97.38 281 ILE A O 1
ATOM 2129 N N . LEU A 1 282 ? 3.182 -4.787 -20.087 1.00 97.44 282 LEU A N 1
ATOM 2130 C CA . LEU A 1 282 ? 2.094 -3.958 -20.611 1.00 97.44 282 LEU A CA 1
ATOM 2131 C C . LEU A 1 282 ? 0.859 -4.782 -20.998 1.00 97.44 282 LEU A C 1
ATOM 2133 O O . LEU A 1 282 ? -0.270 -4.338 -20.773 1.00 97.44 282 LEU A O 1
ATOM 2137 N N . SER A 1 283 ? 1.058 -5.996 -21.519 1.00 97.19 283 SER A N 1
ATOM 2138 C CA . SER A 1 283 ? -0.037 -6.931 -21.807 1.00 97.19 283 SER A CA 1
ATOM 2139 C C . SER A 1 283 ? -0.765 -7.320 -20.515 1.00 97.19 283 SER A C 1
ATOM 2141 O O . SER A 1 283 ? -1.983 -7.191 -20.434 1.00 97.19 283 SER A O 1
ATOM 2143 N N . TYR A 1 284 ? -0.023 -7.680 -19.462 1.00 97.00 284 TYR A N 1
ATOM 2144 C CA . TYR A 1 284 ? -0.592 -7.966 -18.144 1.00 97.00 284 TYR A CA 1
ATOM 2145 C C . TYR A 1 284 ? -1.341 -6.767 -17.554 1.00 97.00 284 TYR A C 1
ATOM 2147 O O . TYR A 1 284 ? -2.457 -6.920 -17.059 1.00 97.00 284 TYR A O 1
ATOM 2155 N N . LEU A 1 285 ? -0.752 -5.568 -17.612 1.00 97.31 285 LEU A N 1
ATOM 2156 C CA . LEU A 1 285 ? -1.392 -4.357 -17.098 1.00 97.31 285 LEU A CA 1
ATOM 2157 C C . LEU A 1 285 ? -2.705 -4.068 -17.833 1.00 97.31 285 LEU A C 1
ATOM 2159 O O . LEU A 1 285 ? -3.689 -3.731 -17.181 1.00 97.31 285 LEU A O 1
ATOM 2163 N N . THR A 1 286 ? -2.753 -4.275 -19.150 1.00 95.94 286 THR A N 1
ATOM 2164 C CA . THR A 1 286 ? -3.971 -4.086 -19.955 1.00 95.94 286 THR A CA 1
ATOM 2165 C C . THR A 1 286 ? -5.131 -4.958 -19.463 1.00 95.94 286 THR A C 1
ATOM 2167 O O . THR A 1 286 ? -6.262 -4.478 -19.379 1.00 95.94 286 THR A O 1
ATOM 2170 N N . ASP A 1 287 ? -4.855 -6.197 -19.055 1.00 94.62 287 ASP A N 1
ATOM 2171 C CA . ASP A 1 287 ? -5.873 -7.116 -18.530 1.00 94.62 287 ASP A CA 1
ATOM 2172 C C . ASP A 1 287 ? -6.232 -6.831 -17.056 1.00 94.62 287 ASP A C 1
ATOM 2174 O O . ASP A 1 287 ? -7.392 -6.950 -16.626 1.00 94.62 287 ASP A O 1
ATOM 2178 N N . ALA A 1 288 ? -5.228 -6.452 -16.262 1.00 93.88 288 ALA A N 1
ATOM 2179 C CA . ALA A 1 288 ? -5.328 -6.340 -14.811 1.00 93.88 288 ALA A CA 1
ATOM 2180 C C . ALA A 1 288 ? -5.888 -4.994 -14.310 1.00 93.88 288 ALA A C 1
ATOM 2182 O O . ALA A 1 288 ? -6.335 -4.921 -13.163 1.00 93.88 288 ALA A O 1
ATOM 2183 N N . VAL A 1 289 ? -5.874 -3.933 -15.127 1.00 95.31 289 VAL A N 1
ATOM 2184 C CA . VAL A 1 289 ? -6.366 -2.600 -14.732 1.00 95.31 289 VAL A CA 1
ATOM 2185 C C . VAL A 1 289 ? -7.869 -2.562 -14.427 1.00 95.31 289 VAL A C 1
ATOM 2187 O O . VAL A 1 289 ? -8.674 -3.381 -14.891 1.00 95.31 289 VAL A O 1
ATOM 2190 N N . GLY A 1 290 ? -8.246 -1.533 -13.664 1.00 95.00 290 GLY A N 1
ATOM 2191 C CA . GLY A 1 290 ? -9.610 -1.274 -13.222 1.00 95.00 290 GLY A CA 1
ATOM 2192 C C . GLY A 1 290 ? -10.058 -2.178 -12.065 1.00 95.00 290 GLY A C 1
ATOM 2193 O O . GLY A 1 290 ? -9.652 -3.339 -11.975 1.00 95.00 290 GLY A O 1
ATOM 2194 N N . PRO A 1 291 ? -10.925 -1.674 -11.172 1.00 95.81 291 PRO A N 1
ATOM 2195 C CA . PR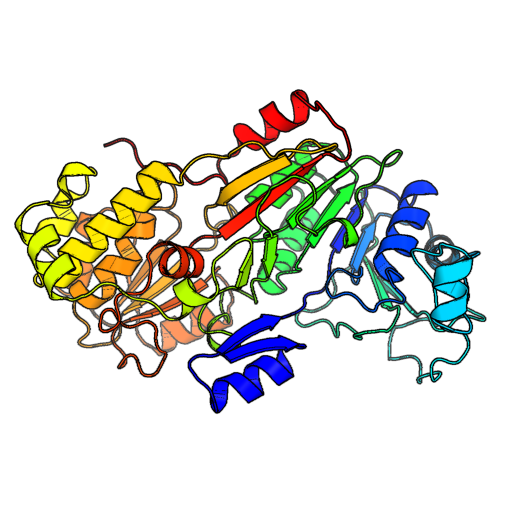O A 1 291 ? -11.417 -2.472 -10.062 1.00 95.81 291 PRO A CA 1
ATOM 2196 C C . PRO A 1 291 ? -12.368 -3.571 -10.543 1.00 95.81 291 PRO A C 1
ATOM 2198 O O . PRO A 1 291 ? -13.266 -3.342 -11.364 1.00 95.81 291 PRO A O 1
ATOM 2201 N N . LYS A 1 292 ? -12.202 -4.761 -9.978 1.00 94.69 292 LYS A N 1
ATOM 2202 C CA . LYS A 1 292 ? -13.100 -5.905 -10.120 1.00 94.69 292 LYS A CA 1
ATOM 2203 C C . LYS A 1 292 ? -14.005 -5.990 -8.891 1.00 94.69 292 LYS A C 1
ATOM 2205 O O . LYS A 1 292 ? -13.616 -5.573 -7.800 1.00 94.69 292 LYS A O 1
ATOM 2210 N N . ASP A 1 293 ? -15.209 -6.522 -9.067 1.00 94.88 293 ASP A N 1
ATOM 2211 C CA . ASP A 1 293 ? -16.099 -6.806 -7.942 1.00 94.88 293 ASP A CA 1
ATOM 2212 C C . ASP A 1 293 ? -15.607 -8.037 -7.170 1.00 94.88 293 ASP A C 1
ATOM 2214 O O . ASP A 1 293 ? -15.122 -9.010 -7.756 1.00 94.88 293 ASP A O 1
ATOM 2218 N N . GLY A 1 294 ? -15.741 -7.994 -5.847 1.00 91.44 294 GLY A N 1
ATOM 2219 C CA . GLY A 1 294 ? -15.657 -9.188 -5.016 1.00 91.44 294 GLY A CA 1
ATOM 2220 C C . GLY A 1 294 ? -16.936 -10.026 -5.088 1.00 91.44 294 GLY A C 1
ATOM 2221 O O . GLY A 1 294 ? -17.986 -9.594 -5.568 1.00 91.44 294 GLY A O 1
ATOM 2222 N N . TYR A 1 295 ? -16.837 -11.242 -4.576 1.00 86.38 295 TYR A N 1
ATOM 2223 C CA . TYR A 1 295 ? -17.878 -12.246 -4.500 1.00 86.38 295 TYR A CA 1
ATOM 2224 C C . TYR A 1 295 ? -18.108 -12.678 -3.044 1.00 86.38 295 TYR A C 1
ATOM 2226 O O . TYR A 1 295 ? -17.409 -13.545 -2.522 1.00 86.38 295 TYR A O 1
ATOM 2234 N N . GLY A 1 296 ? -19.101 -12.094 -2.369 1.00 85.38 296 GLY A N 1
ATOM 2235 C CA . GLY A 1 296 ? -19.430 -12.482 -0.998 1.00 85.38 296 GLY A CA 1
ATOM 2236 C C . GLY A 1 296 ? -20.584 -11.702 -0.375 1.00 85.38 296 GLY A C 1
ATOM 2237 O O . GLY A 1 296 ? -21.348 -11.030 -1.065 1.00 85.38 296 GLY A O 1
ATOM 2238 N N . ALA A 1 297 ? -20.729 -11.836 0.947 1.00 88.56 297 ALA A N 1
ATOM 2239 C CA . ALA A 1 297 ? -21.815 -11.211 1.707 1.00 88.56 297 ALA A CA 1
ATOM 2240 C C . ALA A 1 297 ? -21.662 -9.687 1.826 1.00 88.56 297 ALA A C 1
ATOM 2242 O O . ALA A 1 297 ? -22.655 -8.974 1.953 1.00 88.56 297 ALA A O 1
ATOM 2243 N N . ARG A 1 298 ? -20.421 -9.198 1.780 1.00 91.44 298 ARG A N 1
ATOM 2244 C CA . ARG A 1 298 ? -20.083 -7.777 1.771 1.00 91.44 298 ARG A CA 1
ATOM 2245 C C . ARG A 1 298 ? -19.789 -7.302 0.361 1.00 91.44 298 ARG A C 1
ATOM 2247 O O . ARG A 1 298 ? -19.382 -8.069 -0.508 1.00 91.44 298 ARG A O 1
ATOM 2254 N N . THR A 1 299 ? -19.977 -6.010 0.152 1.00 94.12 299 THR A N 1
ATOM 2255 C CA . THR A 1 299 ? -19.631 -5.368 -1.111 1.00 94.12 299 THR A CA 1
ATOM 2256 C C . THR A 1 299 ? -18.148 -5.053 -1.121 1.00 94.12 299 THR A C 1
ATOM 2258 O O . THR A 1 299 ? -17.669 -4.374 -0.219 1.00 94.12 299 THR A O 1
ATOM 2261 N N . ALA A 1 300 ? -17.424 -5.529 -2.129 1.00 95.06 300 ALA A N 1
ATOM 2262 C CA . ALA A 1 300 ? -15.980 -5.368 -2.221 1.00 95.06 300 ALA A CA 1
ATOM 2263 C C . ALA A 1 300 ? -15.559 -4.973 -3.638 1.00 95.06 300 ALA A C 1
ATOM 2265 O O . ALA A 1 300 ? -16.148 -5.437 -4.617 1.00 95.06 300 ALA A O 1
ATOM 2266 N N . LEU A 1 301 ? -14.519 -4.150 -3.731 1.00 95.62 301 LEU A N 1
ATOM 2267 C CA . LEU A 1 301 ? -13.789 -3.854 -4.959 1.00 95.62 301 LEU A CA 1
ATOM 2268 C C . LEU A 1 301 ? -12.315 -4.173 -4.745 1.00 95.62 301 LEU A C 1
ATOM 2270 O O . LEU A 1 301 ? -11.771 -3.864 -3.687 1.00 95.62 301 LEU A O 1
ATOM 2274 N N . TRP A 1 302 ? -11.657 -4.750 -5.744 1.00 94.69 302 TRP A N 1
ATOM 2275 C CA . TRP A 1 302 ? -10.231 -5.063 -5.673 1.00 94.69 302 TRP A CA 1
ATOM 2276 C C . TRP A 1 302 ? -9.539 -4.878 -7.018 1.00 94.69 302 TRP A C 1
ATOM 2278 O O . TRP A 1 302 ? -10.179 -4.902 -8.067 1.00 94.69 302 TRP A O 1
ATOM 2288 N N . GLY A 1 303 ? -8.223 -4.692 -7.000 1.00 94.00 303 GLY A N 1
ATOM 2289 C CA . GLY A 1 303 ? -7.440 -4.545 -8.222 1.00 94.00 303 GLY A CA 1
ATOM 2290 C C . GLY A 1 303 ? -6.106 -3.847 -8.002 1.00 94.00 303 GLY A C 1
ATOM 2291 O O . GLY A 1 303 ? -5.706 -3.571 -6.867 1.00 94.00 303 GLY A O 1
ATOM 2292 N N . LEU A 1 304 ? -5.426 -3.561 -9.113 1.00 95.19 304 LEU A N 1
ATOM 2293 C CA . LEU A 1 304 ? -4.201 -2.770 -9.113 1.00 95.19 304 LEU A CA 1
ATOM 2294 C C . LEU A 1 304 ? -4.496 -1.305 -8.784 1.00 95.19 304 LEU A C 1
ATOM 2296 O O . LEU A 1 304 ? -5.437 -0.697 -9.299 1.00 95.19 304 LEU A O 1
ATOM 2300 N N . GLN A 1 305 ? -3.641 -0.731 -7.951 1.00 95.06 305 GLN A N 1
ATOM 2301 C CA . GLN A 1 305 ? -3.726 0.629 -7.449 1.00 95.06 305 GLN A CA 1
ATOM 2302 C C . GLN A 1 305 ? -2.441 1.386 -7.781 1.00 95.06 305 GLN A C 1
ATOM 2304 O O . GLN A 1 305 ? -1.335 0.844 -7.746 1.00 95.06 305 GLN A O 1
ATOM 2309 N N . ARG A 1 306 ? -2.589 2.676 -8.051 1.00 94.88 306 ARG A N 1
ATOM 2310 C CA . ARG A 1 306 ? -1.479 3.620 -8.158 1.00 94.88 306 ARG A CA 1
ATOM 2311 C C . ARG A 1 306 ? -0.790 3.808 -6.799 1.00 94.88 306 ARG A C 1
ATOM 2313 O O . ARG A 1 306 ? -1.407 3.550 -5.755 1.00 94.88 306 ARG A O 1
ATOM 2320 N N . PRO A 1 307 ? 0.436 4.359 -6.772 1.00 95.00 307 PRO A N 1
ATOM 2321 C CA . PRO A 1 307 ? 0.994 4.943 -5.555 1.00 95.00 307 PRO A CA 1
ATOM 2322 C C . PRO A 1 307 ? 0.022 5.943 -4.884 1.00 95.00 307 PRO A C 1
ATOM 2324 O O . PRO A 1 307 ? -0.929 6.405 -5.526 1.00 95.00 307 PRO A O 1
ATOM 2327 N N . PRO A 1 308 ? 0.198 6.260 -3.589 1.00 95.19 308 PRO A N 1
ATOM 2328 C CA . PRO A 1 308 ? -0.574 7.287 -2.885 1.00 95.19 308 PRO A CA 1
ATOM 2329 C C . PRO A 1 308 ? -0.734 8.591 -3.683 1.00 95.19 308 PRO A C 1
ATOM 2331 O O . PRO A 1 308 ? 0.220 9.096 -4.272 1.00 95.19 308 PRO A O 1
ATOM 2334 N N . LEU A 1 309 ? -1.953 9.135 -3.718 1.00 96.00 309 LEU A N 1
ATOM 2335 C CA . LEU A 1 309 ? -2.285 10.412 -4.365 1.00 96.00 309 LEU A CA 1
ATOM 2336 C C . LEU A 1 309 ? -2.036 11.594 -3.419 1.00 96.00 309 LEU A C 1
ATOM 2338 O O . LEU A 1 309 ? -2.899 12.449 -3.219 1.00 96.00 309 LEU A O 1
ATOM 2342 N N . ASP A 1 310 ? -0.867 11.619 -2.791 1.00 93.81 310 ASP A N 1
ATOM 2343 C CA . ASP A 1 310 ? -0.511 12.587 -1.753 1.00 93.81 310 ASP A CA 1
ATOM 2344 C C . ASP A 1 310 ? 0.709 13.454 -2.103 1.00 93.81 310 ASP A C 1
ATOM 2346 O O . ASP A 1 310 ? 1.126 14.286 -1.304 1.00 93.81 310 ASP A O 1
ATOM 2350 N N . GLY A 1 311 ? 1.241 13.285 -3.316 1.00 93.44 311 GLY A N 1
ATOM 2351 C CA . GLY A 1 311 ? 2.379 14.036 -3.845 1.00 93.44 311 GLY A CA 1
ATOM 2352 C C . GLY A 1 311 ? 3.713 13.298 -3.750 1.00 93.44 311 GLY A C 1
ATOM 2353 O O . GLY A 1 311 ? 4.668 13.699 -4.413 1.00 93.44 311 GLY A O 1
ATOM 2354 N N . ARG A 1 312 ? 3.798 12.194 -2.998 1.00 93.12 312 ARG A N 1
ATOM 2355 C CA . ARG A 1 312 ? 5.022 11.391 -2.951 1.00 93.12 312 ARG A CA 1
ATOM 2356 C C . ARG A 1 312 ? 5.152 10.510 -4.186 1.00 93.12 312 ARG A C 1
ATOM 2358 O O . ARG A 1 312 ? 4.183 9.940 -4.683 1.00 93.12 312 ARG A O 1
ATOM 2365 N N . SER A 1 313 ? 6.388 10.377 -4.655 1.00 94.94 313 SER A N 1
ATOM 2366 C CA . SER A 1 313 ? 6.718 9.616 -5.862 1.00 94.94 313 SER A CA 1
ATOM 2367 C C . SER A 1 313 ? 7.461 8.322 -5.544 1.00 94.94 313 SER A C 1
ATOM 2369 O O . SER A 1 313 ? 8.083 8.178 -4.489 1.00 94.94 313 SER A O 1
ATOM 2371 N N . THR A 1 314 ? 7.418 7.385 -6.486 1.00 95.75 314 THR A N 1
ATOM 2372 C CA . THR A 1 314 ? 8.407 6.307 -6.579 1.00 95.75 314 THR A CA 1
ATOM 2373 C C . THR A 1 314 ? 9.675 6.865 -7.213 1.00 95.75 314 THR A C 1
ATOM 2375 O O . THR A 1 314 ? 9.606 7.460 -8.287 1.00 95.75 314 THR A O 1
ATOM 2378 N N . VAL A 1 315 ? 10.824 6.682 -6.569 1.00 95.75 315 VAL A N 1
ATOM 2379 C CA . VAL A 1 315 ? 12.117 7.129 -7.095 1.00 95.75 315 VAL A CA 1
ATOM 2380 C C . VAL A 1 315 ? 12.864 5.935 -7.675 1.00 95.75 315 VAL A C 1
ATOM 2382 O O . VAL A 1 315 ? 13.161 4.980 -6.959 1.00 95.75 315 VAL A O 1
ATOM 2385 N N . LEU A 1 316 ? 13.170 5.997 -8.972 1.00 94.94 316 LEU A N 1
ATOM 2386 C CA . LEU A 1 316 ? 14.050 5.045 -9.651 1.00 94.94 316 LEU A CA 1
ATOM 2387 C C . LEU A 1 316 ? 15.451 5.665 -9.722 1.00 94.94 316 LEU A C 1
ATOM 2389 O O . LEU A 1 316 ? 15.713 6.511 -10.577 1.00 94.94 316 LEU A O 1
ATOM 2393 N N . ARG A 1 317 ? 16.331 5.294 -8.791 1.00 94.25 317 ARG A N 1
ATOM 2394 C CA . ARG A 1 317 ? 17.718 5.763 -8.724 1.00 94.25 317 ARG A CA 1
ATOM 2395 C C . ARG A 1 317 ? 18.589 4.939 -9.662 1.00 94.25 317 ARG A C 1
ATOM 2397 O O . ARG A 1 317 ? 18.837 3.767 -9.413 1.00 94.25 317 ARG A O 1
ATOM 2404 N N . VAL A 1 318 ? 19.058 5.565 -10.728 1.00 93.38 318 VAL A N 1
ATOM 2405 C CA . VAL A 1 318 ? 19.921 4.969 -11.744 1.00 93.38 318 VAL A CA 1
ATOM 2406 C C . VAL A 1 318 ? 21.378 5.219 -11.380 1.00 93.38 318 VAL A C 1
ATOM 2408 O O . VAL A 1 318 ? 21.845 6.364 -11.354 1.00 93.38 318 VAL A O 1
ATOM 2411 N N . SER A 1 319 ? 22.089 4.133 -11.099 1.00 88.88 319 SER A N 1
ATOM 2412 C CA . SER A 1 319 ? 23.498 4.144 -10.730 1.00 88.88 319 SER A CA 1
ATOM 2413 C C . SER A 1 319 ? 24.378 4.539 -11.920 1.00 88.88 319 SER A C 1
ATOM 2415 O O . SER A 1 319 ? 24.001 4.432 -13.091 1.00 88.88 319 SER A O 1
ATOM 2417 N N . SER A 1 320 ? 25.577 5.042 -11.627 1.00 87.19 320 SER A N 1
ATOM 2418 C CA . SER A 1 320 ? 26.518 5.466 -12.667 1.00 87.19 320 SER A CA 1
ATOM 2419 C C . SER A 1 320 ? 26.922 4.283 -13.551 1.00 87.19 320 SER A C 1
ATOM 2421 O O . SER A 1 320 ? 27.432 3.284 -13.051 1.00 87.19 320 SER A O 1
ATOM 2423 N N . GLY A 1 321 ? 26.720 4.407 -14.864 1.00 85.88 321 GLY A N 1
ATOM 2424 C CA . GLY A 1 321 ? 27.040 3.359 -15.840 1.00 85.88 321 GLY A CA 1
ATOM 2425 C C . GLY A 1 321 ? 25.893 2.398 -16.160 1.00 85.88 321 GLY A C 1
ATOM 2426 O O . GLY A 1 321 ? 26.042 1.607 -17.088 1.00 85.88 321 GLY A O 1
ATOM 2427 N N . ALA A 1 322 ? 24.759 2.504 -15.463 1.00 89.31 322 ALA A N 1
ATOM 2428 C CA . ALA A 1 322 ? 23.560 1.749 -15.795 1.00 89.31 322 ALA A CA 1
ATOM 2429 C C . ALA A 1 322 ? 23.006 2.149 -17.174 1.00 89.31 322 ALA A C 1
ATOM 2431 O O . ALA A 1 322 ? 23.099 3.298 -17.623 1.00 89.31 322 ALA A O 1
ATOM 2432 N N . THR A 1 323 ? 22.413 1.176 -17.842 1.00 90.81 323 THR A N 1
ATOM 2433 C CA . THR A 1 323 ? 21.825 1.268 -19.173 1.00 90.81 323 THR A CA 1
ATOM 2434 C C . THR A 1 323 ? 20.326 1.543 -19.104 1.00 90.81 323 THR A C 1
ATOM 2436 O O . THR A 1 323 ? 19.669 1.362 -18.077 1.00 90.81 323 THR A O 1
ATOM 2439 N N . PHE A 1 324 ? 19.749 1.961 -20.233 1.00 92.44 324 PHE A N 1
ATOM 2440 C CA . PHE A 1 324 ? 18.301 2.122 -20.322 1.00 92.44 324 PHE A CA 1
ATOM 2441 C C . PHE A 1 324 ? 17.556 0.783 -20.210 1.00 92.44 324 PHE A C 1
ATOM 2443 O O . PHE A 1 324 ? 16.469 0.743 -19.640 1.00 92.44 324 PHE A O 1
ATOM 2450 N N . ASP A 1 325 ? 18.155 -0.316 -20.676 1.00 92.25 325 ASP A N 1
ATOM 2451 C CA . ASP A 1 325 ? 17.576 -1.662 -20.591 1.00 92.25 325 ASP A CA 1
ATOM 2452 C C . ASP A 1 325 ? 17.315 -2.082 -19.128 1.00 92.25 325 ASP A C 1
ATOM 2454 O O . ASP A 1 325 ? 16.268 -2.654 -18.821 1.00 92.25 325 ASP A O 1
ATOM 2458 N N . GLU A 1 326 ? 18.198 -1.714 -18.195 1.00 90.06 326 GLU A N 1
ATOM 2459 C CA . GLU A 1 326 ? 18.042 -1.998 -16.755 1.00 90.06 326 GLU A CA 1
ATOM 2460 C C . GLU A 1 326 ? 16.901 -1.199 -16.092 1.00 90.06 326 GLU A C 1
ATOM 2462 O O . GLU A 1 326 ? 16.308 -1.631 -15.090 1.00 90.06 326 GLU A O 1
ATOM 2467 N N . LEU A 1 327 ? 16.569 -0.039 -16.667 1.00 93.06 327 LEU A N 1
ATOM 2468 C CA . LEU A 1 327 ? 15.494 0.850 -16.223 1.00 93.06 327 LEU A CA 1
ATOM 2469 C C . LEU A 1 327 ? 14.148 0.514 -16.882 1.00 93.06 327 LEU A C 1
ATOM 2471 O O . LEU A 1 327 ? 13.105 0.628 -16.233 1.00 93.06 327 LEU A O 1
ATOM 2475 N N . ALA A 1 328 ? 14.164 0.109 -18.153 1.00 94.38 328 ALA A N 1
ATOM 2476 C CA . ALA A 1 328 ? 12.999 0.066 -19.032 1.00 94.38 328 ALA A CA 1
ATOM 2477 C C . ALA A 1 328 ? 11.818 -0.697 -18.424 1.00 94.38 328 ALA A C 1
ATOM 2479 O O . ALA A 1 328 ? 10.729 -0.136 -18.302 1.00 94.38 328 ALA A O 1
ATOM 2480 N N . ALA A 1 329 ? 12.049 -1.927 -17.953 1.00 93.56 329 ALA A N 1
ATOM 2481 C CA . ALA A 1 329 ? 11.006 -2.767 -17.360 1.00 93.56 329 ALA A CA 1
ATOM 2482 C C . ALA A 1 329 ? 10.330 -2.101 -16.148 1.00 93.56 329 ALA A C 1
ATOM 2484 O O . ALA A 1 329 ? 9.120 -2.210 -15.969 1.00 93.56 329 ALA A O 1
ATOM 2485 N N . LYS A 1 330 ? 11.095 -1.369 -15.330 1.00 94.56 330 LYS A N 1
ATOM 2486 C CA . LYS A 1 330 ? 10.586 -0.663 -14.145 1.00 94.56 330 LYS A CA 1
ATOM 2487 C C . LYS A 1 330 ? 9.790 0.580 -14.553 1.00 94.56 330 LYS A C 1
ATOM 2489 O O . LYS A 1 330 ? 8.733 0.859 -13.993 1.00 94.56 330 LYS A O 1
ATOM 2494 N N . LEU A 1 331 ? 10.279 1.303 -15.561 1.00 95.69 331 LEU A N 1
ATOM 2495 C CA . LEU A 1 331 ? 9.677 2.538 -16.057 1.00 95.69 331 LEU A CA 1
ATOM 2496 C C . LEU A 1 331 ? 8.348 2.300 -16.790 1.00 95.69 331 LEU A C 1
ATOM 2498 O O . LEU A 1 331 ? 7.401 3.062 -16.582 1.00 95.69 331 LEU A O 1
ATOM 2502 N N . VAL A 1 332 ? 8.238 1.240 -17.605 1.00 95.69 332 VAL A N 1
ATOM 2503 C CA . VAL A 1 332 ? 7.019 0.959 -18.395 1.00 95.69 332 VAL A CA 1
ATOM 2504 C C . VAL A 1 332 ? 5.782 0.730 -17.525 1.00 95.69 332 VAL A C 1
ATOM 2506 O O . VAL A 1 332 ? 4.679 1.075 -17.949 1.00 95.69 332 VAL A O 1
ATOM 2509 N N . VAL A 1 333 ? 5.960 0.237 -16.291 1.00 95.69 333 VAL A N 1
ATOM 2510 C CA . VAL A 1 333 ? 4.873 0.059 -15.310 1.00 95.69 333 VAL A CA 1
ATOM 2511 C C . VAL A 1 333 ? 4.143 1.381 -15.044 1.00 95.69 333 VAL A C 1
ATOM 2513 O O . VAL A 1 333 ? 2.915 1.422 -14.942 1.00 95.69 333 VAL A O 1
ATOM 2516 N N . PHE A 1 334 ? 4.896 2.477 -14.972 1.00 96.69 334 PHE A N 1
ATOM 2517 C CA . PHE A 1 334 ? 4.356 3.812 -14.742 1.00 96.69 334 PHE A CA 1
ATOM 2518 C C . PHE A 1 334 ? 3.995 4.507 -16.053 1.00 96.69 334 PHE A C 1
ATOM 2520 O O . PHE A 1 334 ? 2.897 5.043 -16.176 1.00 96.69 334 PHE A O 1
ATOM 2527 N N . ALA A 1 335 ? 4.888 4.476 -17.047 1.00 94.88 335 ALA A N 1
ATOM 2528 C CA . ALA A 1 335 ? 4.716 5.210 -18.299 1.00 94.88 335 ALA A CA 1
ATOM 2529 C C . ALA A 1 335 ? 3.462 4.779 -19.083 1.00 94.88 335 ALA A C 1
ATOM 2531 O O . ALA A 1 335 ? 2.794 5.624 -19.682 1.00 94.88 335 ALA A O 1
ATOM 2532 N N . GLY A 1 336 ? 3.112 3.487 -19.041 1.00 93.81 336 GLY A N 1
ATOM 2533 C CA . GLY A 1 336 ? 1.937 2.934 -19.725 1.00 93.81 336 GLY A CA 1
ATOM 2534 C C . GLY A 1 336 ? 0.606 3.155 -19.006 1.00 93.81 336 GLY A C 1
ATOM 2535 O O . GLY A 1 336 ? -0.442 2.750 -19.509 1.00 93.81 336 GLY A O 1
ATOM 2536 N N . THR A 1 337 ? 0.609 3.776 -17.826 1.00 96.06 337 THR A N 1
ATOM 2537 C CA . THR A 1 337 ? -0.573 3.862 -16.962 1.00 96.06 337 THR A CA 1
ATOM 2538 C C . THR A 1 337 ? -0.851 5.291 -16.505 1.00 96.06 337 THR A C 1
ATOM 2540 O O . THR A 1 337 ? -0.078 6.224 -16.730 1.00 96.06 337 THR A O 1
ATOM 2543 N N . ASN A 1 338 ? -1.973 5.487 -15.815 1.00 95.81 338 ASN A N 1
ATOM 2544 C CA . ASN A 1 338 ? -2.268 6.742 -15.125 1.00 95.81 338 ASN A CA 1
ATOM 2545 C C . ASN A 1 338 ? -1.324 7.031 -13.935 1.00 95.81 338 ASN A C 1
ATOM 2547 O O . ASN A 1 338 ? -1.449 8.090 -13.324 1.00 95.81 338 ASN A O 1
ATOM 2551 N N . ALA A 1 339 ? -0.367 6.148 -13.619 1.00 96.12 339 ALA A N 1
ATOM 2552 C CA . ALA A 1 339 ? 0.664 6.372 -12.604 1.00 96.12 339 ALA A CA 1
ATOM 2553 C C . ALA A 1 339 ? 1.914 7.113 -13.127 1.00 96.12 339 ALA A C 1
ATOM 2555 O O . ALA A 1 339 ? 2.821 7.370 -12.340 1.00 96.12 339 ALA A O 1
ATOM 2556 N N . ALA A 1 340 ? 1.974 7.486 -14.413 1.00 94.81 340 ALA A N 1
ATOM 2557 C CA . ALA A 1 340 ? 3.148 8.124 -15.025 1.00 94.81 340 ALA A CA 1
ATOM 2558 C C . ALA A 1 340 ? 3.660 9.371 -14.275 1.00 94.81 340 ALA A C 1
ATOM 2560 O O . ALA A 1 340 ? 4.862 9.585 -14.191 1.00 94.81 340 ALA A O 1
ATOM 2561 N N . GLY A 1 341 ? 2.762 10.170 -13.688 1.00 95.38 341 GLY A N 1
ATOM 2562 C CA . GLY A 1 341 ? 3.123 11.354 -12.895 1.00 95.38 341 GLY A CA 1
ATOM 2563 C C . GLY A 1 341 ? 3.540 11.069 -11.445 1.00 95.38 341 GLY A C 1
ATOM 2564 O O . GLY A 1 341 ? 3.629 12.001 -10.659 1.00 95.38 341 GLY A O 1
ATOM 2565 N N . GLN A 1 342 ? 3.709 9.802 -11.056 1.00 96.31 342 GLN A N 1
ATOM 2566 C CA . GLN A 1 342 ? 4.081 9.383 -9.694 1.00 96.31 342 GLN A CA 1
ATOM 2567 C C . GLN A 1 342 ? 5.413 8.626 -9.661 1.00 96.31 342 GLN A C 1
ATOM 2569 O O . GLN A 1 342 ? 5.709 7.916 -8.695 1.00 96.31 342 GLN A O 1
ATOM 2574 N N . VAL A 1 343 ? 6.205 8.755 -10.724 1.00 97.31 343 VAL A N 1
ATOM 2575 C CA . VAL A 1 343 ? 7.566 8.237 -10.806 1.00 97.31 343 VAL A CA 1
ATOM 2576 C C . VAL A 1 343 ? 8.523 9.372 -11.146 1.00 97.31 343 VAL A C 1
ATOM 2578 O O . VAL A 1 343 ? 8.231 10.208 -11.998 1.00 97.31 343 VAL A O 1
ATOM 2581 N N . VAL A 1 344 ? 9.672 9.376 -10.478 1.00 97.12 344 VAL A N 1
ATOM 2582 C CA . VAL A 1 344 ? 10.803 10.252 -10.782 1.00 97.12 344 VAL A CA 1
ATOM 2583 C C . VAL A 1 344 ? 12.017 9.367 -11.018 1.00 97.12 344 VAL A C 1
ATOM 2585 O O . VAL A 1 344 ? 12.314 8.490 -10.203 1.00 97.12 344 VAL A O 1
ATOM 2588 N N . VAL A 1 345 ? 12.732 9.593 -12.116 1.00 97.06 345 VAL A N 1
ATOM 2589 C CA . VAL A 1 345 ? 14.017 8.933 -12.362 1.00 97.06 345 VAL A CA 1
ATOM 2590 C C . VAL A 1 345 ? 15.131 9.845 -11.869 1.00 97.06 345 VAL A C 1
ATOM 2592 O O . VAL A 1 345 ? 15.261 10.984 -12.307 1.00 97.06 345 VAL A O 1
ATOM 2595 N N . SER A 1 346 ? 15.932 9.348 -10.938 1.00 96.25 346 SER A N 1
ATOM 2596 C CA . SER A 1 346 ? 17.098 10.044 -10.402 1.00 96.25 346 SER A CA 1
ATOM 2597 C C . SER A 1 346 ? 18.347 9.476 -11.058 1.00 96.25 346 SER A C 1
ATOM 2599 O O . SER A 1 346 ? 18.598 8.281 -10.943 1.00 96.25 346 SER A O 1
ATOM 2601 N N . VAL A 1 347 ? 19.134 10.300 -11.744 1.00 95.69 347 VAL A N 1
ATOM 2602 C CA . VAL A 1 347 ? 20.371 9.873 -12.415 1.00 95.69 347 VAL A CA 1
ATOM 2603 C C . VAL A 1 347 ? 21.582 10.554 -11.781 1.00 95.69 347 VAL A C 1
ATOM 2605 O O . VAL A 1 347 ? 21.548 11.747 -11.477 1.00 95.69 347 VAL A O 1
ATOM 2608 N N . ALA A 1 348 ? 22.682 9.815 -11.618 1.00 88.12 348 ALA A N 1
ATOM 2609 C CA . ALA A 1 348 ? 23.942 10.369 -11.105 1.00 88.12 348 ALA A CA 1
ATOM 2610 C C . ALA A 1 348 ? 24.594 11.397 -12.061 1.00 88.12 348 ALA A C 1
ATOM 2612 O O . ALA A 1 348 ? 25.444 12.187 -11.652 1.00 88.12 348 ALA A O 1
ATOM 2613 N N . GLY A 1 349 ? 24.203 11.394 -13.339 1.00 84.31 349 GLY A N 1
ATOM 2614 C CA . GLY A 1 349 ? 24.672 12.319 -14.369 1.00 84.31 349 GLY A CA 1
ATOM 2615 C C . GLY A 1 349 ? 23.723 12.360 -15.569 1.00 84.31 349 GLY A C 1
ATOM 2616 O O . GLY A 1 349 ? 22.865 11.495 -15.722 1.00 84.31 349 GLY A O 1
ATOM 2617 N N . GLY A 1 350 ? 23.863 13.374 -16.427 1.00 75.94 350 GLY A N 1
ATOM 2618 C CA . GLY A 1 350 ? 23.116 13.443 -17.691 1.00 75.94 350 GLY A CA 1
ATOM 2619 C C . GLY A 1 350 ? 23.591 12.411 -18.725 1.00 75.94 350 GLY A C 1
ATOM 2620 O O . GLY A 1 350 ? 24.634 11.783 -18.554 1.00 75.94 350 GLY A O 1
ATOM 2621 N N . GLY A 1 351 ? 22.845 12.257 -19.823 1.00 87.88 351 GLY A N 1
ATOM 2622 C CA . GLY A 1 351 ? 23.211 11.377 -20.937 1.00 87.88 351 GLY A CA 1
ATOM 2623 C C . GLY A 1 351 ? 22.015 10.633 -21.527 1.00 87.88 351 GLY A C 1
ATOM 2624 O O . GLY A 1 351 ? 20.869 11.007 -21.298 1.00 87.88 351 GLY A O 1
ATOM 2625 N N . ALA A 1 352 ? 22.292 9.539 -22.242 1.00 89.19 352 ALA A N 1
ATOM 2626 C CA . ALA A 1 352 ? 21.289 8.803 -23.015 1.00 89.19 352 ALA A CA 1
ATOM 2627 C C . ALA A 1 352 ? 20.090 8.313 -22.181 1.00 89.19 352 ALA A C 1
ATOM 2629 O O . ALA A 1 352 ? 18.960 8.377 -22.653 1.00 89.19 352 ALA A O 1
ATOM 2630 N N . VAL A 1 353 ? 20.314 7.871 -20.935 1.00 92.25 353 VAL A N 1
ATOM 2631 C CA . VAL A 1 353 ? 19.218 7.449 -20.043 1.00 92.25 353 VAL A CA 1
ATOM 2632 C C . VAL A 1 353 ? 18.304 8.626 -19.705 1.00 92.25 353 VAL A C 1
ATOM 2634 O O . VAL A 1 353 ? 17.089 8.494 -19.811 1.00 92.25 353 VAL A O 1
ATOM 2637 N N . LYS A 1 354 ? 18.871 9.788 -19.355 1.00 94.06 354 LYS A N 1
ATOM 2638 C CA . LYS A 1 354 ? 18.097 11.007 -19.083 1.00 94.06 354 LYS A CA 1
ATOM 2639 C C . LYS A 1 354 ? 17.274 11.410 -20.304 1.00 94.06 354 LYS A C 1
ATOM 2641 O O . LYS A 1 354 ? 16.074 11.625 -20.175 1.00 94.06 354 LYS A O 1
ATOM 2646 N N . ASP A 1 355 ? 17.911 11.470 -21.470 1.00 91.56 355 ASP A N 1
ATOM 2647 C CA . ASP A 1 355 ? 17.256 11.886 -22.711 1.00 91.56 355 ASP A CA 1
ATOM 2648 C C . ASP A 1 355 ? 16.091 10.942 -23.064 1.00 91.56 355 ASP A C 1
ATOM 2650 O O . ASP A 1 355 ? 15.009 11.401 -23.429 1.00 91.56 355 ASP A O 1
ATOM 2654 N N . ALA A 1 356 ? 16.277 9.629 -22.885 1.00 91.12 356 ALA A N 1
ATOM 2655 C CA . ALA A 1 356 ? 15.233 8.630 -23.100 1.00 91.12 356 ALA A CA 1
ATOM 2656 C C . ALA A 1 356 ? 14.063 8.771 -22.109 1.00 91.12 356 ALA A C 1
ATOM 2658 O O . ALA A 1 356 ? 12.903 8.700 -22.513 1.00 91.12 356 ALA A O 1
ATOM 2659 N N . VAL A 1 357 ? 14.342 9.008 -20.822 1.00 93.31 357 VAL A N 1
ATOM 2660 C CA . VAL A 1 357 ? 13.304 9.224 -19.797 1.00 93.31 357 VAL A CA 1
ATOM 2661 C C . VAL A 1 357 ? 12.496 10.490 -20.087 1.00 93.31 357 VAL A C 1
ATOM 2663 O O . VAL A 1 357 ? 11.264 10.449 -20.089 1.00 93.31 357 VAL A O 1
ATOM 2666 N N . GLU A 1 358 ? 13.174 11.603 -20.375 1.00 92.19 358 GLU A N 1
ATOM 2667 C CA . GLU A 1 358 ? 12.526 12.885 -20.669 1.00 92.19 358 GLU A CA 1
ATOM 2668 C C . GLU A 1 358 ? 11.684 12.814 -21.947 1.00 92.19 358 GLU A C 1
ATOM 2670 O O . GLU A 1 358 ? 10.577 13.354 -21.986 1.00 92.19 358 GLU A O 1
ATOM 2675 N N . ALA A 1 359 ? 12.149 12.090 -22.970 1.00 87.62 359 ALA A N 1
ATOM 2676 C CA . ALA A 1 359 ? 11.384 11.863 -24.194 1.00 87.62 359 ALA A CA 1
ATOM 2677 C C . ALA A 1 359 ? 10.045 11.146 -23.929 1.00 87.62 359 ALA A C 1
ATOM 2679 O O . ALA A 1 359 ? 9.085 11.320 -24.680 1.00 87.62 359 ALA A O 1
ATOM 2680 N N . CYS A 1 360 ? 9.946 10.395 -22.830 1.00 84.69 360 CYS A N 1
ATOM 2681 C CA . CYS A 1 360 ? 8.730 9.696 -22.416 1.00 84.69 360 CYS A CA 1
ATOM 2682 C C . CYS A 1 360 ? 7.797 10.549 -21.548 1.00 84.69 360 CYS A C 1
ATOM 2684 O O . CYS A 1 360 ? 6.746 10.071 -21.112 1.00 84.69 360 CYS A O 1
ATOM 2686 N N . GLY A 1 361 ? 8.164 11.810 -21.294 1.00 88.50 361 GLY A N 1
ATOM 2687 C CA . GLY A 1 361 ? 7.407 12.723 -20.445 1.00 88.50 361 GLY A CA 1
ATOM 2688 C C . GLY A 1 361 ? 7.437 12.342 -18.965 1.00 88.50 361 GLY A C 1
ATOM 2689 O O . GLY A 1 361 ? 6.523 12.714 -18.232 1.00 88.50 361 GLY A O 1
ATOM 2690 N N . VAL A 1 362 ? 8.449 11.580 -18.540 1.00 93.06 362 VAL A N 1
ATOM 2691 C CA . VAL A 1 362 ? 8.691 11.250 -17.133 1.00 93.06 362 VAL A CA 1
ATOM 2692 C C . VAL A 1 362 ? 9.712 12.227 -16.561 1.00 93.06 362 VAL A C 1
ATOM 2694 O O . VAL A 1 362 ? 10.676 12.601 -17.229 1.00 93.06 362 VAL A O 1
ATOM 2697 N N . GLU A 1 363 ? 9.494 12.654 -15.320 1.00 95.50 363 GLU A N 1
ATOM 2698 C CA . GLU A 1 363 ? 10.417 13.545 -14.627 1.00 95.50 363 GLU A CA 1
ATOM 2699 C C . GLU A 1 363 ? 11.766 12.850 -14.396 1.00 95.50 363 GLU A C 1
ATOM 2701 O O . GLU A 1 363 ? 11.834 11.762 -13.816 1.00 95.50 363 GLU A O 1
ATOM 2706 N N . CYS A 1 364 ? 12.845 13.499 -14.839 1.00 96.38 364 CYS A N 1
ATOM 2707 C CA . CYS A 1 364 ? 14.211 13.048 -14.620 1.00 96.38 364 CYS A CA 1
ATOM 2708 C C . CYS A 1 364 ? 15.000 14.122 -13.867 1.00 96.38 364 CYS A C 1
ATOM 2710 O O . CYS A 1 364 ? 15.141 15.249 -14.343 1.00 96.38 364 CYS A O 1
ATOM 2712 N N . VAL A 1 365 ? 15.560 13.766 -12.714 1.00 96.00 365 VAL A N 1
ATOM 2713 C CA . VAL A 1 365 ? 16.398 14.647 -11.895 1.00 96.00 365 VAL A CA 1
ATOM 2714 C C . VAL A 1 365 ? 17.844 14.181 -11.990 1.00 96.00 365 VAL A C 1
ATOM 2716 O O . VAL A 1 365 ? 18.129 12.992 -11.858 1.00 96.00 365 VAL A O 1
ATOM 2719 N N . VAL A 1 366 ? 18.762 15.119 -12.222 1.00 95.19 366 VAL A N 1
ATOM 2720 C CA . VAL A 1 366 ? 20.204 14.861 -12.139 1.00 95.19 366 VAL A CA 1
ATOM 2721 C C . VAL A 1 366 ? 20.666 15.266 -10.749 1.00 95.19 366 VAL A C 1
ATOM 2723 O O . VAL A 1 366 ? 20.652 16.451 -10.426 1.00 95.19 366 VAL A O 1
ATOM 2726 N N . GLU A 1 367 ? 21.066 14.298 -9.934 1.00 94.06 367 GLU A N 1
ATOM 2727 C CA . GLU A 1 367 ? 21.501 14.544 -8.557 1.00 94.06 367 GLU A CA 1
ATOM 2728 C C . GLU A 1 367 ? 22.665 13.624 -8.167 1.00 94.06 367 GLU A C 1
ATOM 2730 O O . GLU A 1 367 ? 22.712 12.442 -8.534 1.00 94.06 367 GLU A O 1
ATOM 2735 N N . GLY A 1 368 ? 23.631 14.178 -7.428 1.00 91.44 368 GLY A N 1
ATOM 2736 C CA . GLY A 1 368 ? 24.740 13.407 -6.868 1.00 91.44 368 GLY A CA 1
ATOM 2737 C C . GLY A 1 368 ? 24.274 12.483 -5.739 1.00 91.44 368 GLY A C 1
ATOM 2738 O O . GLY A 1 368 ? 23.152 12.603 -5.257 1.00 91.44 368 GLY A O 1
ATOM 2739 N N . GLU A 1 369 ? 25.133 11.559 -5.297 1.00 89.75 369 GLU A N 1
ATOM 2740 C CA . GLU A 1 369 ? 24.753 10.607 -4.238 1.00 89.75 369 GLU A CA 1
ATOM 2741 C C . GLU A 1 369 ? 24.393 11.307 -2.921 1.00 89.75 369 GLU A C 1
ATOM 2743 O O . GLU A 1 369 ? 23.395 10.955 -2.311 1.00 89.75 369 GLU A O 1
ATOM 2748 N N . GLY A 1 370 ? 25.121 12.361 -2.535 1.00 91.56 370 GLY A N 1
ATOM 2749 C CA . GLY A 1 370 ? 24.814 13.109 -1.310 1.00 91.56 370 GLY A CA 1
ATOM 2750 C C . GLY A 1 370 ? 23.474 13.858 -1.354 1.00 91.56 370 GLY A C 1
ATOM 2751 O O . GLY A 1 370 ? 22.771 13.910 -0.349 1.00 91.56 370 GLY A O 1
ATOM 2752 N N . ASP A 1 371 ? 23.090 14.406 -2.512 1.00 92.12 371 ASP A N 1
ATOM 2753 C CA . ASP A 1 371 ? 21.785 15.066 -2.678 1.00 92.12 371 ASP A CA 1
ATOM 2754 C C . ASP A 1 371 ? 20.644 14.037 -2.625 1.00 92.12 371 ASP A C 1
ATOM 2756 O O . ASP A 1 371 ? 19.623 14.261 -1.970 1.00 92.12 371 ASP A O 1
ATOM 2760 N N . TYR A 1 372 ? 20.863 12.877 -3.254 1.00 91.81 372 TYR A N 1
ATOM 2761 C CA . TYR A 1 372 ? 19.944 11.746 -3.206 1.00 91.81 372 TYR A CA 1
ATOM 2762 C C . TYR A 1 372 ? 19.768 11.217 -1.774 1.00 91.81 372 TYR A C 1
ATOM 2764 O O . TYR A 1 372 ? 18.636 11.071 -1.315 1.00 91.81 372 TYR A O 1
ATOM 2772 N N . GLU A 1 373 ? 20.857 10.984 -1.036 1.00 91.69 373 GLU A N 1
ATOM 2773 C CA . GLU A 1 373 ? 20.819 10.552 0.368 1.00 91.69 373 GLU A CA 1
ATOM 2774 C C . GLU A 1 373 ? 20.056 11.558 1.240 1.00 91.69 373 GLU A C 1
ATOM 2776 O O . GLU A 1 373 ? 19.148 11.169 1.973 1.00 91.69 373 GLU A O 1
ATOM 2781 N N . ALA A 1 374 ? 20.317 12.859 1.079 1.00 91.56 374 ALA A N 1
ATOM 2782 C CA . ALA A 1 374 ? 19.590 13.903 1.799 1.00 91.56 374 ALA A CA 1
ATOM 2783 C C . ALA A 1 374 ? 18.083 13.916 1.470 1.00 91.56 374 ALA A C 1
ATOM 2785 O O . ALA A 1 374 ? 17.255 14.222 2.331 1.00 91.56 374 ALA A O 1
ATOM 2786 N N . ARG A 1 375 ? 17.690 13.588 0.231 1.00 89.38 375 ARG A N 1
ATOM 2787 C CA . ARG A 1 375 ? 16.277 13.424 -0.154 1.00 89.38 375 ARG A CA 1
ATOM 2788 C C . ARG A 1 375 ? 15.655 12.175 0.473 1.00 89.38 375 ARG A C 1
ATOM 2790 O O . ARG A 1 375 ? 14.496 12.217 0.889 1.00 89.38 375 ARG A O 1
ATOM 2797 N N . VAL A 1 376 ? 16.400 11.073 0.535 1.00 90.06 376 VAL A N 1
ATOM 2798 C CA . VAL A 1 376 ? 15.960 9.834 1.189 1.00 90.06 376 VAL A CA 1
ATOM 2799 C C . VAL A 1 376 ? 15.733 10.073 2.682 1.00 90.06 376 VAL A C 1
ATOM 2801 O O . VAL A 1 376 ? 14.668 9.725 3.186 1.00 90.06 376 VAL A O 1
ATOM 2804 N N . GLU A 1 377 ? 16.658 10.746 3.365 1.00 89.50 377 GLU A N 1
ATOM 2805 C CA . GLU A 1 377 ? 16.544 11.079 4.793 1.00 89.50 377 GLU A CA 1
ATOM 2806 C C . GLU A 1 377 ? 15.323 11.951 5.116 1.00 89.50 377 GLU A C 1
ATOM 2808 O O . GLU A 1 377 ? 14.716 11.796 6.174 1.00 89.50 377 GLU A O 1
ATOM 2813 N N . LYS A 1 378 ? 14.906 12.828 4.194 1.00 88.31 378 LYS A N 1
ATOM 2814 C CA . LYS A 1 378 ? 13.678 13.629 4.351 1.00 88.31 378 LYS A CA 1
ATOM 2815 C C . LYS A 1 378 ? 12.387 12.809 4.268 1.00 88.31 378 LYS A C 1
ATOM 2817 O O . LYS A 1 378 ? 11.335 13.313 4.647 1.00 88.31 378 LYS A O 1
ATOM 2822 N N . GLY A 1 379 ? 12.425 11.580 3.745 1.00 84.19 379 GLY A N 1
ATOM 2823 C CA . GLY A 1 379 ? 11.245 10.711 3.657 1.00 84.19 379 GLY A CA 1
ATOM 2824 C C . GLY A 1 379 ? 10.164 11.183 2.671 1.00 84.19 379 GLY A C 1
ATOM 2825 O O . GLY A 1 379 ? 9.026 10.718 2.727 1.00 84.19 379 GLY A O 1
ATOM 2826 N N . GLU A 1 380 ? 10.492 12.086 1.742 1.00 85.88 380 GLU A N 1
ATOM 2827 C CA . GLU A 1 380 ? 9.551 12.681 0.770 1.00 85.88 380 GLU A CA 1
ATOM 2828 C C . GLU A 1 380 ? 9.270 11.764 -0.441 1.00 85.88 380 GLU A C 1
ATOM 2830 O O . GLU A 1 380 ? 9.093 12.204 -1.578 1.00 85.88 380 GLU A O 1
ATOM 2835 N N . HIS A 1 381 ? 9.245 10.453 -0.219 1.00 92.56 381 HIS A N 1
ATOM 2836 C CA . HIS A 1 381 ? 9.065 9.442 -1.254 1.00 92.56 381 HIS A CA 1
ATOM 2837 C C . HIS A 1 381 ? 8.124 8.334 -0.772 1.00 92.56 381 HIS A C 1
ATOM 2839 O O . HIS A 1 381 ? 7.943 8.107 0.423 1.00 92.56 381 HIS A O 1
ATOM 2845 N N . TYR A 1 382 ? 7.490 7.647 -1.720 1.00 93.06 382 TYR A N 1
ATOM 2846 C CA . TYR A 1 382 ? 6.664 6.474 -1.433 1.00 93.06 382 TYR A CA 1
ATOM 2847 C C . TYR A 1 382 ? 7.485 5.185 -1.502 1.00 93.06 382 TYR A C 1
ATOM 2849 O O . TYR A 1 382 ? 7.341 4.302 -0.661 1.00 93.06 382 TYR A O 1
ATOM 2857 N N . ASN A 1 383 ? 8.333 5.081 -2.523 1.00 93.12 383 ASN A N 1
ATOM 2858 C CA . ASN A 1 383 ? 9.113 3.892 -2.829 1.00 93.12 383 ASN A CA 1
ATOM 2859 C C . ASN A 1 383 ? 10.482 4.310 -3.382 1.00 93.12 383 ASN A C 1
ATOM 2861 O O . ASN A 1 383 ? 10.575 5.331 -4.069 1.00 93.12 383 ASN A O 1
ATOM 2865 N N . LEU A 1 384 ? 11.518 3.528 -3.089 1.00 91.44 384 LEU A N 1
ATOM 2866 C CA . LEU A 1 384 ? 12.890 3.743 -3.543 1.00 91.44 384 LEU A CA 1
ATOM 2867 C C . LEU A 1 384 ? 13.380 2.480 -4.231 1.00 91.44 384 LEU A C 1
ATOM 2869 O O . LEU A 1 384 ? 13.265 1.387 -3.682 1.00 91.44 384 LEU A O 1
ATOM 2873 N N . VAL A 1 385 ? 13.932 2.632 -5.428 1.00 90.56 385 VAL A N 1
ATOM 2874 C CA . VAL A 1 385 ? 14.420 1.505 -6.220 1.00 90.56 385 VAL A CA 1
ATOM 2875 C C . VAL A 1 385 ? 15.744 1.891 -6.855 1.00 90.56 385 VAL A C 1
ATOM 2877 O O . VAL A 1 385 ? 15.787 2.841 -7.635 1.00 90.56 385 VAL A O 1
ATOM 2880 N N . ARG A 1 386 ? 16.814 1.154 -6.548 1.00 88.69 386 ARG A N 1
ATOM 2881 C CA . ARG A 1 386 ? 18.110 1.302 -7.224 1.00 88.69 386 ARG A CA 1
ATOM 2882 C C . ARG A 1 386 ? 18.135 0.504 -8.534 1.00 88.69 386 ARG A C 1
ATOM 2884 O O . ARG A 1 386 ? 17.458 -0.516 -8.669 1.00 88.69 386 ARG A O 1
ATOM 2891 N N . VAL A 1 387 ? 18.868 1.003 -9.526 1.00 88.94 387 VAL A N 1
ATOM 2892 C CA . VAL A 1 387 ? 18.963 0.445 -10.882 1.00 88.94 387 VAL A CA 1
ATOM 2893 C C . VAL A 1 387 ? 20.426 0.431 -11.327 1.00 88.94 387 VAL A C 1
ATOM 2895 O O . VAL A 1 387 ? 21.032 1.494 -11.437 1.00 88.94 387 VAL A O 1
ATOM 2898 N N . GLY A 1 388 ? 20.967 -0.753 -11.633 1.00 79.62 388 GLY A N 1
ATOM 2899 C CA . GLY A 1 388 ? 22.302 -0.940 -12.223 1.00 79.62 388 GLY A CA 1
ATOM 2900 C C . GLY A 1 388 ? 23.479 -1.013 -11.240 1.00 79.62 388 GLY A C 1
ATOM 2901 O O . GLY A 1 388 ? 24.626 -1.153 -11.654 1.00 79.62 388 GLY A O 1
ATOM 2902 N N . GLU A 1 389 ? 23.232 -0.963 -9.931 1.00 68.62 389 GLU A N 1
ATOM 2903 C CA . GLU A 1 389 ? 24.115 -1.639 -8.976 1.00 68.62 389 GLU A CA 1
ATOM 2904 C C . GLU A 1 389 ? 23.821 -3.130 -9.115 1.00 68.62 389 GLU A C 1
ATOM 2906 O O . GLU A 1 389 ? 22.651 -3.497 -9.029 1.00 68.62 389 GLU A O 1
ATOM 2911 N N . GLY A 1 390 ? 24.843 -3.945 -9.427 1.00 53.22 390 GLY A N 1
ATOM 2912 C CA . GLY A 1 390 ? 24.686 -5.368 -9.748 1.00 53.22 390 GLY A CA 1
ATOM 2913 C C . GLY A 1 390 ? 23.601 -6.008 -8.890 1.00 53.22 390 GLY A C 1
ATOM 2914 O O . GLY A 1 390 ? 23.622 -5.843 -7.674 1.00 53.22 390 GLY A O 1
ATOM 2915 N N . ASP A 1 391 ? 22.633 -6.655 -9.540 1.00 51.41 391 ASP A N 1
ATOM 2916 C CA . ASP A 1 391 ? 21.380 -7.143 -8.956 1.00 51.41 391 ASP A CA 1
ATOM 2917 C C . ASP A 1 391 ? 21.566 -8.295 -7.934 1.00 51.41 391 ASP A C 1
ATOM 2919 O O . ASP A 1 391 ? 20.785 -9.250 -7.896 1.00 51.41 391 ASP A O 1
ATOM 2923 N N . ASP A 1 392 ? 22.551 -8.195 -7.035 1.00 45.12 392 ASP A N 1
ATOM 2924 C CA . ASP A 1 392 ? 22.701 -8.971 -5.797 1.00 45.12 392 ASP A CA 1
ATOM 2925 C C . ASP A 1 392 ? 21.421 -8.907 -4.932 1.00 45.12 392 ASP A C 1
ATOM 2927 O O . ASP A 1 392 ? 21.190 -9.738 -4.051 1.00 45.12 392 ASP A O 1
ATOM 2931 N N . GLU A 1 393 ? 20.529 -7.958 -5.231 1.00 50.72 393 GLU A N 1
ATOM 2932 C CA . GLU A 1 393 ? 19.228 -7.763 -4.599 1.00 50.72 393 GLU A CA 1
ATOM 2933 C C . GLU A 1 393 ? 18.092 -8.628 -5.191 1.00 50.72 393 GLU A C 1
ATOM 2935 O O . GLU A 1 393 ? 17.000 -8.674 -4.620 1.00 50.72 393 GLU A O 1
ATOM 2940 N N . GLY A 1 394 ? 18.330 -9.371 -6.283 1.00 48.31 394 GLY A N 1
ATOM 2941 C CA . GLY A 1 394 ? 17.399 -10.374 -6.825 1.00 48.31 394 GLY A CA 1
ATOM 2942 C C . GLY A 1 394 ? 16.230 -9.831 -7.660 1.00 48.31 394 GLY A C 1
ATOM 2943 O O . GLY A 1 394 ? 15.272 -10.572 -7.903 1.00 48.31 394 GLY A O 1
ATOM 2944 N N . TYR A 1 395 ? 16.312 -8.570 -8.094 1.00 51.22 395 TYR A N 1
ATOM 2945 C CA . TYR A 1 395 ? 15.305 -7.853 -8.897 1.00 51.22 395 TYR A CA 1
ATOM 2946 C C . TYR A 1 395 ? 15.744 -7.550 -10.330 1.00 51.22 395 TYR A C 1
ATOM 2948 O O . TYR A 1 395 ? 15.043 -6.839 -11.061 1.00 51.22 395 TYR A O 1
ATOM 2956 N N . GLY A 1 396 ? 16.900 -8.079 -10.716 1.00 54.69 396 GLY A N 1
ATOM 2957 C CA . GLY A 1 396 ? 17.487 -7.826 -12.013 1.00 54.69 396 GLY A CA 1
ATOM 2958 C C . GLY A 1 396 ? 16.657 -8.323 -13.164 1.00 54.69 396 GLY A C 1
ATOM 2959 O O . GLY A 1 396 ? 15.933 -9.321 -13.065 1.00 54.69 396 GLY A O 1
ATOM 2960 N N . VAL A 1 397 ? 16.805 -7.621 -14.282 1.00 51.88 397 VAL A N 1
ATOM 2961 C CA . VAL A 1 397 ? 16.208 -8.026 -15.554 1.00 51.88 397 VAL A CA 1
ATOM 2962 C C . VAL A 1 397 ? 16.705 -9.421 -15.953 1.00 51.88 397 VAL A C 1
ATOM 2964 O O . VAL A 1 397 ? 15.962 -10.165 -16.573 1.00 51.88 397 VAL A O 1
ATOM 2967 N N . ASP A 1 398 ? 17.872 -9.831 -15.456 1.00 59.06 398 ASP A N 1
ATOM 2968 C CA . ASP A 1 398 ? 18.500 -11.140 -15.658 1.00 59.06 398 ASP A CA 1
ATOM 2969 C C . ASP A 1 398 ? 17.643 -12.347 -15.237 1.00 59.06 398 ASP A C 1
ATOM 2971 O O . ASP A 1 398 ? 17.903 -13.468 -15.671 1.00 59.06 398 ASP A O 1
ATOM 2975 N N . CYS A 1 399 ? 16.620 -12.161 -14.392 1.00 73.88 399 CYS A N 1
ATOM 2976 C CA . CYS A 1 399 ? 15.769 -13.263 -13.926 1.00 73.88 399 CYS A CA 1
ATOM 2977 C C . CYS A 1 399 ? 14.317 -13.227 -14.425 1.00 73.88 399 CYS A C 1
ATOM 2979 O O . CYS A 1 399 ? 13.572 -14.160 -14.118 1.00 73.88 399 CYS A O 1
ATOM 2981 N N . PHE A 1 400 ? 13.924 -12.181 -15.171 1.00 91.12 400 PHE A N 1
ATOM 2982 C CA . PHE A 1 400 ? 12.599 -11.985 -15.787 1.00 91.12 400 PHE A CA 1
ATOM 2983 C C . PHE A 1 400 ? 11.431 -12.630 -15.010 1.00 91.12 400 PHE A C 1
ATOM 2985 O O . PHE A 1 400 ? 10.827 -13.594 -15.493 1.00 91.12 400 PHE A O 1
ATOM 2992 N N . PRO A 1 401 ? 11.122 -12.171 -13.783 1.00 92.06 401 PRO A N 1
ATOM 2993 C CA . PRO A 1 401 ? 10.123 -12.820 -12.937 1.00 92.06 401 PRO A CA 1
ATOM 2994 C C . PRO A 1 401 ? 8.723 -12.786 -13.562 1.00 92.06 401 PRO A C 1
ATOM 2996 O O . PRO A 1 401 ? 8.446 -12.034 -14.492 1.00 92.06 401 PRO A O 1
ATOM 2999 N N . MET A 1 402 ? 7.793 -13.582 -13.029 1.00 93.50 402 MET A N 1
ATOM 3000 C CA . MET A 1 402 ? 6.390 -13.472 -13.445 1.00 93.50 402 MET A CA 1
ATOM 3001 C C . MET A 1 402 ? 5.881 -12.033 -13.256 1.00 93.50 402 MET A C 1
ATOM 3003 O O . MET A 1 402 ? 6.005 -11.462 -12.169 1.00 93.50 402 MET A O 1
ATOM 3007 N N . VAL A 1 403 ? 5.258 -11.465 -14.295 1.00 93.75 403 VAL A N 1
ATOM 3008 C CA . VAL A 1 403 ? 4.901 -10.035 -14.358 1.00 93.75 403 VAL A CA 1
ATOM 3009 C C . VAL A 1 403 ? 4.006 -9.567 -13.214 1.00 93.75 403 VAL A C 1
ATOM 3011 O O . VAL A 1 403 ? 4.175 -8.450 -12.737 1.00 93.75 403 VAL A O 1
ATOM 3014 N N . GLY A 1 404 ? 3.119 -10.423 -12.697 1.00 91.81 404 GLY A N 1
ATOM 3015 C CA . GLY A 1 404 ? 2.313 -10.099 -11.515 1.00 91.81 404 GLY A CA 1
ATOM 3016 C C . GLY A 1 404 ? 3.166 -9.796 -10.277 1.00 91.81 404 GLY A C 1
ATOM 3017 O O . GLY A 1 404 ? 2.913 -8.812 -9.582 1.00 91.81 404 GLY A O 1
ATOM 3018 N N . GLN A 1 405 ? 4.233 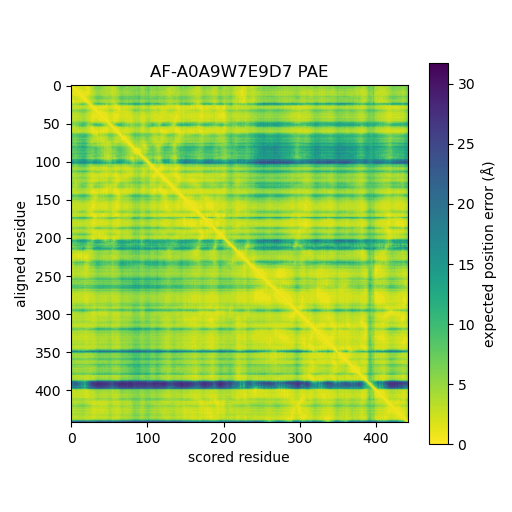-10.573 -10.056 1.00 89.94 405 GLN A N 1
ATOM 3019 C CA . GLN A 1 405 ? 5.148 -10.363 -8.929 1.00 89.94 405 GLN A CA 1
ATOM 3020 C C . GLN A 1 405 ? 6.017 -9.138 -9.145 1.00 89.94 405 GLN A C 1
ATOM 3022 O O . GLN A 1 405 ? 6.194 -8.343 -8.225 1.00 89.94 405 GLN A O 1
ATOM 3027 N N . PHE A 1 406 ? 6.493 -8.943 -10.372 1.00 92.50 406 PHE A N 1
ATOM 3028 C CA . PHE A 1 406 ? 7.265 -7.765 -10.735 1.00 92.50 406 PHE A CA 1
ATOM 3029 C C . PHE A 1 406 ? 6.470 -6.472 -10.535 1.00 92.50 406 PHE A C 1
ATOM 3031 O O . PHE A 1 406 ? 6.916 -5.574 -9.828 1.00 92.50 406 PHE A O 1
ATOM 3038 N N . VAL A 1 407 ? 5.256 -6.392 -11.087 1.00 93.62 407 VAL A N 1
ATOM 3039 C CA . VAL A 1 407 ? 4.381 -5.217 -10.959 1.00 93.62 407 VAL A CA 1
ATOM 3040 C C . VAL A 1 407 ? 4.047 -4.929 -9.495 1.00 93.62 407 VAL A C 1
ATOM 3042 O O . VAL A 1 407 ? 4.010 -3.761 -9.102 1.00 93.62 407 VAL A O 1
ATOM 3045 N N . SER A 1 408 ? 3.872 -5.968 -8.668 1.00 90.62 408 SER A N 1
ATOM 3046 C CA . SER A 1 408 ? 3.568 -5.806 -7.241 1.00 90.62 408 SER A CA 1
ATOM 3047 C C . SER A 1 408 ? 4.651 -5.055 -6.460 1.00 90.62 408 SER A C 1
ATOM 3049 O O . SER A 1 408 ? 4.349 -4.513 -5.401 1.00 90.62 408 SER A O 1
ATOM 3051 N N . LEU A 1 409 ? 5.887 -4.960 -6.968 1.00 90.06 409 LEU A N 1
ATOM 3052 C CA . LEU A 1 409 ? 6.970 -4.179 -6.355 1.00 90.06 409 LEU A CA 1
ATOM 3053 C C . LEU A 1 409 ? 6.752 -2.672 -6.462 1.00 90.06 409 LEU A C 1
ATOM 3055 O O . LEU A 1 409 ? 7.166 -1.922 -5.580 1.00 90.06 409 LEU A O 1
ATOM 3059 N N . TYR A 1 410 ? 6.086 -2.246 -7.529 1.00 92.00 410 TYR A N 1
ATOM 3060 C CA . TYR A 1 410 ? 5.948 -0.842 -7.901 1.00 92.00 410 TYR A CA 1
ATOM 3061 C C . TYR A 1 410 ? 4.549 -0.308 -7.608 1.00 92.00 410 TYR A C 1
ATOM 3063 O O . TYR A 1 410 ? 4.393 0.848 -7.217 1.00 92.00 410 TYR A O 1
ATOM 3071 N N . LEU A 1 411 ? 3.536 -1.156 -7.780 1.00 92.31 411 LEU A N 1
ATOM 3072 C CA . LEU A 1 411 ? 2.130 -0.803 -7.638 1.00 92.31 411 LEU A CA 1
ATOM 3073 C C . LEU A 1 411 ? 1.492 -1.556 -6.472 1.00 92.31 411 LEU A C 1
ATOM 3075 O O . LEU A 1 411 ? 1.881 -2.676 -6.129 1.00 92.31 411 LEU A O 1
ATOM 3079 N N . GLY A 1 412 ? 0.490 -0.930 -5.858 1.00 89.19 412 GLY A N 1
ATOM 3080 C CA . GLY A 1 412 ? -0.358 -1.596 -4.877 1.00 89.19 412 GLY A CA 1
ATOM 3081 C C . GLY A 1 412 ? -1.292 -2.585 -5.568 1.00 89.19 412 GLY A C 1
ATOM 3082 O O . GLY A 1 412 ? -1.769 -2.334 -6.672 1.00 89.19 412 GLY A O 1
ATOM 3083 N N . VAL A 1 413 ? -1.595 -3.697 -4.910 1.00 89.12 413 VAL A N 1
ATOM 3084 C CA . VAL A 1 413 ? -2.746 -4.537 -5.249 1.00 89.12 413 VAL A CA 1
ATOM 3085 C C . VAL A 1 413 ? -3.488 -4.800 -3.960 1.00 89.12 413 VAL A C 1
ATOM 3087 O O . VAL A 1 413 ? -2.877 -5.204 -2.978 1.00 89.12 413 VAL A O 1
ATOM 3090 N N . GLY A 1 414 ? -4.784 -4.528 -3.945 1.00 89.88 414 GLY A N 1
ATOM 3091 C CA . GLY A 1 414 ? -5.561 -4.622 -2.721 1.00 89.88 414 GLY A CA 1
ATOM 3092 C C . GLY A 1 414 ? -7.039 -4.409 -2.951 1.00 89.88 414 GLY A C 1
ATOM 3093 O O . GLY A 1 414 ? -7.498 -4.358 -4.096 1.00 89.88 414 GLY A O 1
ATOM 3094 N N . HIS A 1 415 ? -7.771 -4.275 -1.854 1.00 93.00 415 HIS A N 1
ATOM 3095 C CA . HIS A 1 415 ? -9.216 -4.154 -1.862 1.00 93.00 415 HIS A CA 1
ATOM 3096 C C . HIS A 1 415 ? -9.729 -3.039 -0.956 1.00 93.00 415 HIS A C 1
ATOM 3098 O O . HIS A 1 415 ? -9.071 -2.606 -0.010 1.00 93.00 415 HIS A O 1
ATOM 3104 N N . VAL A 1 416 ? -10.970 -2.650 -1.219 1.00 94.38 416 VAL A N 1
ATOM 3105 C CA . VAL A 1 416 ? -11.804 -1.858 -0.324 1.00 94.38 416 VAL A CA 1
ATOM 3106 C C . VAL A 1 416 ? -13.171 -2.523 -0.202 1.00 94.38 416 VAL A C 1
ATOM 3108 O O . VAL A 1 416 ? -13.734 -2.986 -1.198 1.00 94.38 416 VAL A O 1
ATOM 3111 N N . LYS A 1 417 ? -13.704 -2.594 1.019 1.00 93.56 417 LYS A N 1
ATOM 3112 C CA . LYS A 1 417 ? -14.988 -3.238 1.326 1.00 93.56 417 LYS A CA 1
ATOM 3113 C C . LYS A 1 417 ? -15.939 -2.295 2.043 1.00 93.56 417 LYS A C 1
ATOM 3115 O O . LYS A 1 417 ? -15.494 -1.484 2.841 1.00 93.56 417 LYS A O 1
ATOM 3120 N N . SER A 1 418 ? -17.235 -2.480 1.835 1.00 94.56 418 SER A N 1
ATOM 3121 C CA . SER A 1 418 ? -18.285 -1.977 2.722 1.00 94.56 418 SER A CA 1
ATOM 3122 C C . SER A 1 418 ? -18.681 -3.072 3.709 1.00 94.56 418 SER A C 1
ATOM 3124 O O . SER A 1 418 ? -18.723 -4.253 3.356 1.00 94.56 418 SER A O 1
ATOM 3126 N N . THR A 1 419 ? -19.037 -2.707 4.939 1.00 93.12 419 THR A N 1
ATOM 3127 C CA . THR A 1 419 ? -19.666 -3.645 5.882 1.00 93.12 419 THR A CA 1
ATOM 3128 C C . THR A 1 419 ? -21.040 -4.140 5.410 1.00 93.12 419 THR A C 1
ATOM 3130 O O . THR A 1 419 ? -21.558 -5.110 5.962 1.00 93.12 419 THR A O 1
ATOM 3133 N N . LYS A 1 420 ? -21.628 -3.521 4.374 1.00 93.31 420 LYS A N 1
ATOM 3134 C CA . LYS A 1 420 ? -22.933 -3.872 3.795 1.00 93.31 420 LYS A CA 1
ATOM 3135 C C . LYS A 1 420 ? -22.794 -4.685 2.502 1.00 93.31 420 LYS A C 1
ATOM 3137 O O . LYS A 1 420 ? -21.927 -4.431 1.662 1.00 93.31 420 LYS A O 1
ATOM 3142 N N . GLY A 1 421 ? -23.696 -5.644 2.303 1.00 93.25 421 GLY A N 1
ATOM 3143 C CA . GLY A 1 421 ? -23.883 -6.336 1.024 1.00 93.25 421 GLY A CA 1
ATOM 3144 C C . GLY A 1 421 ? -24.771 -5.542 0.063 1.00 93.25 421 GLY A C 1
ATOM 3145 O O . GLY A 1 421 ? -25.736 -4.921 0.500 1.00 93.25 421 GLY A O 1
ATOM 3146 N N . GLY A 1 422 ? -24.464 -5.571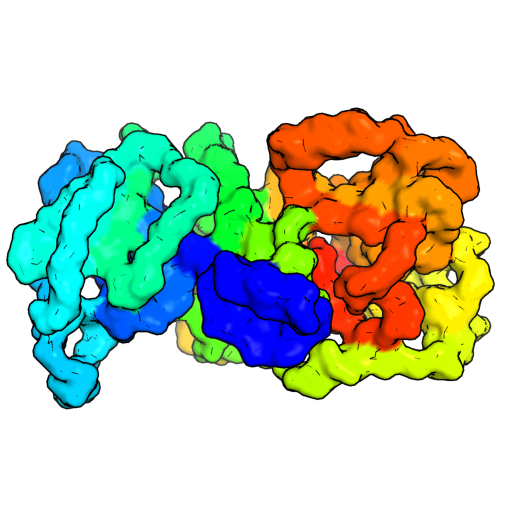 -1.238 1.00 94.19 422 GLY A N 1
ATOM 3147 C CA . GLY A 1 422 ? -25.237 -4.854 -2.265 1.00 94.19 422 GLY A CA 1
ATOM 3148 C C . GLY A 1 422 ? -25.166 -3.323 -2.166 1.00 94.19 422 GLY A C 1
ATOM 3149 O O . GLY A 1 422 ? -26.127 -2.639 -2.503 1.00 94.19 422 GLY A O 1
ATOM 3150 N N . ASP A 1 423 ? -24.053 -2.787 -1.671 1.00 96.12 423 ASP A N 1
ATOM 3151 C CA . ASP A 1 423 ? -23.835 -1.360 -1.442 1.00 96.12 423 ASP A CA 1
ATOM 3152 C C . ASP A 1 423 ? -23.449 -0.645 -2.751 1.00 96.12 423 ASP A C 1
ATOM 3154 O O . ASP A 1 423 ? -22.276 -0.492 -3.102 1.00 96.12 423 ASP A O 1
ATOM 3158 N N . GLU A 1 424 ? -24.461 -0.269 -3.532 1.00 96.50 424 GLU A N 1
ATOM 3159 C CA . GLU A 1 424 ? -24.272 0.364 -4.844 1.00 96.50 424 GLU A CA 1
ATOM 3160 C C . GLU A 1 424 ? -23.711 1.793 -4.749 1.00 96.50 424 GLU A C 1
ATOM 3162 O O . GLU A 1 424 ? -23.002 2.236 -5.655 1.00 96.50 424 GLU A O 1
ATOM 3167 N N . GLU A 1 425 ? -23.972 2.504 -3.648 1.00 96.19 425 GLU A N 1
ATOM 3168 C CA . GLU A 1 425 ? -23.388 3.827 -3.406 1.00 96.19 425 GLU A CA 1
ATOM 3169 C C . GLU A 1 425 ? -21.882 3.708 -3.171 1.00 96.19 425 GLU A C 1
ATOM 3171 O O . GLU A 1 425 ? -21.099 4.366 -3.861 1.00 96.19 425 GLU A O 1
ATOM 3176 N N . PHE A 1 426 ? -21.472 2.781 -2.301 1.00 97.19 426 PHE A N 1
ATOM 3177 C CA . PHE A 1 426 ? -20.068 2.440 -2.100 1.00 97.19 426 PHE A CA 1
ATOM 3178 C C . PHE A 1 426 ? -19.379 2.064 -3.417 1.00 97.19 426 PHE A C 1
ATOM 3180 O O . PHE A 1 426 ? -18.319 2.608 -3.740 1.00 97.19 426 PHE A O 1
ATOM 3187 N N . LYS A 1 427 ? -19.987 1.174 -4.218 1.00 97.06 427 LYS A N 1
ATOM 3188 C CA . LYS A 1 427 ? -19.411 0.779 -5.513 1.00 97.06 427 LYS A CA 1
ATOM 3189 C C . LYS A 1 427 ? -19.196 1.983 -6.408 1.00 97.06 427 LYS A C 1
ATOM 3191 O O . LYS A 1 427 ? -18.127 2.095 -6.997 1.00 97.06 427 LYS A O 1
ATOM 3196 N N . LYS A 1 428 ? -20.187 2.868 -6.516 1.00 96.81 428 LYS A N 1
ATOM 3197 C CA . LYS A 1 428 ? -20.080 4.076 -7.332 1.00 96.81 428 LYS A CA 1
ATOM 3198 C C . LYS A 1 428 ? -18.919 4.950 -6.855 1.00 96.81 428 LYS A C 1
ATOM 3200 O O . LYS A 1 428 ? -18.028 5.253 -7.645 1.00 96.81 428 LYS A O 1
ATOM 3205 N N . VAL A 1 429 ? -18.892 5.288 -5.564 1.00 97.31 429 VAL A N 1
ATOM 3206 C CA . VAL A 1 429 ? -17.890 6.191 -4.979 1.00 97.31 429 VAL A CA 1
ATOM 3207 C C . VAL A 1 429 ? -16.472 5.653 -5.158 1.00 97.31 429 VAL A C 1
ATOM 3209 O O . VAL A 1 429 ? -15.594 6.391 -5.606 1.00 97.31 429 VAL A O 1
ATOM 3212 N N . PHE A 1 430 ? -16.236 4.380 -4.836 1.00 97.69 430 PHE A N 1
ATOM 3213 C CA . PHE A 1 430 ? -14.889 3.815 -4.867 1.00 97.69 430 PHE A CA 1
ATOM 3214 C C . PHE A 1 430 ? -14.450 3.392 -6.266 1.00 97.69 430 PHE A C 1
ATOM 3216 O O . PHE A 1 430 ? -13.271 3.524 -6.577 1.00 97.69 430 PHE A O 1
ATOM 3223 N N . ARG A 1 431 ? -15.347 2.939 -7.151 1.00 97.38 431 ARG A N 1
ATOM 3224 C CA . ARG A 1 431 ? -14.991 2.581 -8.539 1.00 97.38 431 ARG A CA 1
ATOM 3225 C C . ARG A 1 431 ? -14.542 3.791 -9.357 1.00 97.38 431 ARG A C 1
ATOM 3227 O O . ARG A 1 431 ? -13.681 3.653 -10.222 1.00 97.38 431 ARG A O 1
ATOM 3234 N N . GLU A 1 432 ? -15.100 4.964 -9.064 1.00 96.56 432 GLU A N 1
ATOM 3235 C CA . GLU A 1 432 ? -14.728 6.241 -9.683 1.00 96.56 432 GLU A CA 1
ATOM 3236 C C . GLU A 1 432 ? -13.414 6.824 -9.134 1.00 96.56 432 GLU A C 1
ATOM 3238 O O . GLU A 1 432 ? -12.950 7.846 -9.636 1.00 96.56 432 GLU A O 1
ATOM 3243 N N . SER A 1 433 ? -12.798 6.195 -8.126 1.00 97.06 433 SER A N 1
ATOM 3244 C CA . SER A 1 433 ? -11.536 6.664 -7.558 1.00 97.06 433 SER A CA 1
ATOM 3245 C C . SER A 1 433 ? -10.398 6.658 -8.580 1.00 97.06 433 SER A C 1
ATOM 3247 O O . SER A 1 433 ? -10.189 5.691 -9.321 1.00 97.06 433 SER A O 1
ATOM 3249 N N . ASP A 1 434 ? -9.601 7.727 -8.563 1.00 95.69 434 ASP A N 1
ATOM 3250 C CA . ASP A 1 434 ? -8.392 7.839 -9.380 1.00 95.69 434 ASP A CA 1
ATOM 3251 C C . ASP A 1 434 ? -7.229 7.006 -8.850 1.00 95.69 434 ASP A C 1
ATOM 3253 O O . ASP A 1 434 ? -6.207 6.907 -9.530 1.00 95.69 434 ASP A O 1
ATOM 3257 N N . LYS A 1 435 ? -7.392 6.387 -7.674 1.00 96.44 435 LYS A N 1
ATOM 3258 C CA . LYS A 1 435 ? -6.450 5.432 -7.091 1.00 96.44 435 LYS A CA 1
ATOM 3259 C C . LYS A 1 435 ? -6.316 4.167 -7.927 1.00 96.44 435 LYS A C 1
ATOM 3261 O O . LYS A 1 435 ? -5.233 3.589 -7.971 1.00 96.44 435 LYS A O 1
ATOM 3266 N N . TRP A 1 436 ? -7.387 3.731 -8.590 1.00 97.50 436 TRP A N 1
ATOM 3267 C CA . TRP A 1 436 ? -7.334 2.537 -9.426 1.00 97.50 436 TRP A CA 1
ATOM 3268 C C . TRP A 1 436 ? -6.423 2.754 -10.627 1.00 97.50 436 TRP A C 1
ATOM 3270 O O . TRP A 1 436 ? -6.486 3.782 -11.314 1.00 97.50 436 TRP A O 1
ATOM 3280 N N . LEU A 1 437 ? -5.586 1.755 -10.889 1.00 97.62 437 LEU A N 1
ATOM 3281 C CA . LEU A 1 437 ? -4.718 1.768 -12.048 1.00 97.62 437 LEU A CA 1
ATOM 3282 C C . LEU A 1 437 ? -5.561 1.672 -13.320 1.00 97.62 437 LEU A C 1
ATOM 3284 O O . LEU A 1 437 ? -6.488 0.863 -13.412 1.00 97.62 437 LEU A O 1
ATOM 3288 N N . LYS A 1 438 ? -5.217 2.495 -14.304 1.00 96.81 438 LYS A N 1
ATOM 3289 C CA . LYS A 1 438 ? -5.812 2.515 -15.642 1.00 96.81 438 LYS A CA 1
ATOM 3290 C C . LYS A 1 438 ? -4.678 2.582 -16.659 1.00 96.81 438 LYS A C 1
ATOM 3292 O O . LYS A 1 438 ? -3.671 3.241 -16.392 1.00 96.81 438 LYS A O 1
ATOM 3297 N N . MET A 1 439 ? -4.848 1.954 -17.819 1.00 95.75 439 MET A N 1
ATOM 3298 C CA . MET A 1 439 ? -3.948 2.207 -18.948 1.00 95.75 439 MET A CA 1
ATOM 3299 C C . MET A 1 439 ? -4.066 3.674 -19.365 1.00 95.75 439 MET A C 1
ATOM 3301 O O . MET A 1 439 ? -5.154 4.258 -19.309 1.00 95.75 439 MET A O 1
ATOM 3305 N N . LYS A 1 440 ? -2.949 4.284 -19.761 1.00 89.38 440 LYS A N 1
ATOM 3306 C CA . LYS A 1 440 ? -2.972 5.608 -20.381 1.00 89.38 440 LYS A CA 1
ATOM 3307 C C . LYS A 1 440 ? -3.691 5.479 -21.729 1.00 89.38 440 LYS A C 1
ATOM 3309 O O . LYS A 1 440 ? -3.500 4.490 -22.430 1.00 89.38 440 LYS A O 1
ATOM 3314 N N . ALA A 1 441 ? -4.551 6.438 -22.071 1.00 73.31 441 ALA A N 1
ATOM 3315 C CA . ALA A 1 441 ? -5.120 6.471 -23.415 1.00 73.31 441 ALA A CA 1
ATOM 3316 C C . ALA A 1 441 ? -3.969 6.640 -24.420 1.00 73.31 441 ALA A C 1
ATOM 3318 O O . ALA A 1 441 ? -3.133 7.527 -24.219 1.00 73.31 441 ALA A O 1
ATOM 3319 N N . ALA A 1 442 ? -3.915 5.750 -25.413 1.00 56.47 442 ALA A N 1
ATOM 3320 C CA . ALA A 1 442 ? -2.913 5.766 -26.476 1.00 56.47 442 ALA A CA 1
ATOM 3321 C C . ALA A 1 442 ? -3.030 7.014 -27.359 1.00 56.47 442 ALA A C 1
ATOM 3323 O O . ALA A 1 442 ? -4.177 7.486 -27.567 1.00 56.47 442 ALA A O 1
#

Solvent-accessible surface area (backbone atoms only — not comparable to full-atom values): 22954 Å² total; per-residue (Å²): 86,81,49,77,48,52,59,70,58,28,32,61,48,24,77,81,35,63,67,22,32,30,34,32,60,28,57,5,29,39,37,33,51,47,70,42,73,50,38,31,49,31,52,42,44,12,20,18,26,65,39,11,64,44,70,39,22,30,30,31,35,40,30,25,56,95,45,71,70,63,58,63,53,43,56,70,85,60,47,71,29,82,46,76,69,54,28,64,74,70,65,56,63,40,29,42,56,66,79,56,83,83,70,81,74,54,92,81,47,46,68,44,86,100,48,85,34,35,37,31,81,38,70,53,78,80,67,85,80,67,84,72,53,84,57,42,38,46,38,41,33,23,32,38,97,60,58,78,44,61,88,34,69,70,40,49,52,49,25,55,48,43,44,69,47,21,26,43,18,39,9,29,19,46,61,68,59,42,42,48,46,46,59,32,28,23,66,62,17,27,36,29,34,15,30,59,88,52,50,32,39,23,57,64,52,61,65,74,25,77,40,49,29,37,29,53,49,32,50,59,50,31,75,54,34,22,60,37,65,42,53,38,92,56,66,76,64,53,83,78,38,50,60,53,62,71,60,22,28,53,44,22,71,77,48,64,40,48,86,61,60,36,46,72,55,44,80,58,44,81,48,39,36,52,42,14,48,37,48,52,42,53,54,51,47,67,72,50,39,41,68,41,77,36,56,53,75,39,29,35,39,24,34,35,25,36,63,32,71,70,81,40,26,34,35,42,36,35,37,83,87,46,56,43,54,69,43,44,59,68,48,49,69,27,63,46,20,72,40,30,90,40,44,34,38,36,24,58,55,82,52,72,56,47,55,50,40,45,71,65,74,31,54,65,46,75,43,47,71,70,58,48,51,56,48,56,75,67,58,72,50,49,29,61,41,83,29,58,62,76,53,84,74,74,77,39,78,92,55,38,54,38,52,72,58,56,48,49,74,76,29,40,54,20,32,43,30,39,67,44,52,84,42,61,66,59,50,52,62,59,66,70,39,83,34,44,28,38,69,43,85,106

Organism: NCBI:txid2557542

Mean predicted aligned error: 5.62 Å

Foldseek 3Di:
DEEEDALVVLLVCCVVPLLYAYFHAFQEEEEAQALDPLNLVQLQLQQFFVLLQDSLRHAEYEHAYPDVVSVLCSCPPFAEDQDPVRCVVVVPRGHHHQPPDQDDAPPQWDARPSGQAIEHEDCDDDDAPDDNPRSGRYYYYNHHPGGDDQPDPVLLRVLLNCLRGVHQEYWYAPDVRSQLSSVQAHQHFYYEYHHSVLTDHSVVQDQAFQAKGWHAGNLQCRLSRHLFTDMPPDPPVLSVDFDDLVQQLVQLVVDACVVLVQNLLRVQADGSNLRSLLVLLLVVLQVFFAWDWTHHQWTKTWGWFAHHPSQAAEEEEEDPPFGLSQVSSVQSLQLQKPNQARYEYEYCDDDSNQVSCVSSVHHYHHDHPVVVVVVVVVVSHSHYHYTDPPPPSNLTPVGRGNSVRNSSSRIHTHMYIYSHGPCVVSCVSNSPRPRTMDGDDD

Nearest PDB structures (foldseek):
  5ux5-assembly1_A  TM=5.231E-01  e=3.878E-12  Corynebacterium freiburgense
  4iym-assembly1_C  TM=6.180E-01  e=1.769E-04  Sinorhizobium meliloti 1021
  5kln-assembly1_B  TM=6.676E-01  e=9.505E-03  Pseudomonas fluorescens
  7bzv-assembly1_B  TM=6.109E-01  e=3.947E-03  Pseudomonas sp.
  4q92-assembly1_D  TM=5.615E-01  e=1.843E-03  Staphylococcus aureus subsp. aureus COL

Sequence (442 aa):
MHITCSRELAMAVKSDHPNTMSSTGGPNTLVAPRLTPSVKEAIRFSAMIENSGQCTALRHAVVAAESDEEVESLFDGAPVVTTPQDSLRAGEFAGIFADSPIEPTPPGYTKVDGLNAHYKVSSDLPEDGVEEYWRKVFVDVTSPSEPLKSGSESANDLAAWLVRNQPISLAVNEDMELGRYLFERTGQVVYTVGTAENPALTCQARPQEGEIFGEFPVRSELQKFTKFPVVVPTPTAAYNAGYSEAYLSDLGSNRGLEDFGLGVLDSSITSPTVKGYCVEILSYLTDAVGPKDGYGARTALWGLQRPPLDGRSTVLRVSSGATFDELAAKLVVFAGTNAAGQVVVSVAGGGAVKDAVEACGVECVVEGEGDYEARVEKGEHYNLVRVGEGDDEGYGVDCFPMVGQFVSLYLGVGHVKSTKGGDEEFKKVFRESDKWLKMKAA

Secondary structure (DSSP, 8-state):
-EEEE-HHHHHHHHHH-TT-EEEE---EEEEESS--HHHHHHHHHHHSBTTTTSTT-EEEEEE--S-HHHHHGGGTTPPEES-HHHHHHHT-SB-EETTS--PPPPTT-EEPTTSSEEEEEESSPPPTT----TTSEEEEEE--SS---TT-HHHHHHHHHHHHH--SEEEEES-HHHHHHHHHHS--SEEEEE-SSS---GGGGS--SS--EEE---GGGHHHH-SS-EEES--GGGGG-B--HHHHHHHHHH--GGGGT-HHHHTT---HHHHHHHHHHHHHHHHH-SPEEP-SSS-EEEEEE-S-SSS-EEEEEE-TT--HHHHHHHHHHHHTBTTGGGEEEEESS-SHHHHHHHHTT-EEEE--HHHHHHHHHTT-EEEEEEESS-STTS--GGG-B-HHHHHHTTSEEEEEEESSTT-HHHHHHHHT-TTB--BPP-

=== Feature glossary ===
Annotated list of the representations used here:

Nearest PDB structures. The Foldseek neighbor list gives the closest experimentally determined structures in the PDB, ranked by structural alignment. TM-score near 1 means near-identical fold; near 0.3 means only rough topology match. This is how one finds what a novel AlphaFold prediction most resembles in the solved-structure universe.

Foldseek 3Di. Foldseek's 3Di representation compresses backbone geometry into a per-residue letter drawn from a learned twenty-state alphabet. It captures the tertiary interaction pattern around each residue — which residues are packed against it in space, regardless of where they are in sequence.

Radius of gyration, Cα contacts, bounding box. Radius of gyration (Rg) is the root-mean-square distance of Cα atoms from their centroid — a single number for overall size and compactness. A globular domain of N residues has Rg ≈ 2.2·N^0.38 Å; an extended or disordered chain has a much larger Rg. The Cα contact count is the number of residue pairs whose Cα atoms are within 8 Å and are more than four positions apart in sequence — a standard proxy for tertiary packing density. The bounding box is the smallest axis-aligned box enclosing all Cα atoms.

InterPro / GO / CATH / organism. The annotation block draws on four external resources. InterPro: which protein families and domains the sequence belongs to. GO: standardized terms for what the protein does, what process it participates in, and where in the cell it acts. CATH: which structural fold it has in the CATH hierarchy. Organism: the species of origin.

mmCIF coordinates. The mmCIF block holds the 3D Cartesian coordinates of each backbone atom (N, Cα, C, O) in ångströms. mmCIF is the PDB's canonical archive format — a tagged-loop text representation of the atomic model.

pLDDT. pLDDT is the predicted lDDT-Cα score: AlphaFold's confidence that the local environment of each residue (all inter-atomic distances within 15 Å) is correctly placed. It is a per-residue number between 0 and 100, with higher meaning more reliable.

Backbone torsions (φ/ψ). φ (phi) and ψ (psi) are the two rotatable backbone dihedrals per residue: φ is the C(i-1)–N–Cα–C torsion, ψ is the N–Cα–C–N(i+1) torsion, both in degrees on (−180°, 180°]. α-helical residues cluster near (−60°, −45°); β-strand residues near (−120°, +130°). A Ramachandran plot is simply a scatter of (φ, ψ) for every residue.

B-factor. For experimental (PDB) structures, the B-factor (temperature factor) quantifies the positional spread of each atom in the crystal — a combination of thermal vibration and static disorder — in units of Å². High B-factors mark flexible loops or poorly resolved regions; low B-factors mark the rigid, well-ordered core.

Secondary structure (3-state, P-SEA). SS3 is a coarse helix/strand/coil call (letters a/b/c) made by the P-SEA algorithm from inter-Cα distances and dihedrals. It is less detailed than DSSP but needs only Cα positions.

Predicted aligned error. Predicted aligned error is AlphaFold's pairwise confidence. Unlike pLDDT (per-residue), PAE is per-residue-pair and captures whether two parts of the structure are correctly placed relative to each other. Units are ångströms of expected positional error.

Solvent-accessible surface area. Solvent-accessible surface area (SASA) is the area in Å² traced out by the centre of a 1.4 Å probe sphere (a water molecule) rolled over the protein's van der Waals surface (Shrake–Rupley / Lee–Richards construction). Buried residues have near-zero SASA; fully exposed residues can exceed 200 Å². The total SASA scales roughly with the number of surface residues.

Secondary structure (8-state, DSSP). The SS8 string is DSSP's per-residue secondary-structure call. α-helix (H) means an i→i+4 H-bond ladder; β-strand (E) means the residue participates in a β-sheet; 3₁₀ (G) and π (I) are tighter and wider helices; T/S are turns/bends; '-' is loop.

Rendered structure images. Structure images are PyMOL renders from six orthogonal camera directions. Cartoon representation draws helices as coils and strands as arrows; sticks shows the backbone as bonds; surface shows the solvent-excluded envelope. Rainbow coloring maps sequence position to hue (blue→red, N→C); chain coloring assigns a distinct color per polypeptide.

Sequence. The amino-acid sequence is the protein's primary structure: the linear order of residues from the N-terminus to the C-terminus, written in one-letter code. Everything else here — the 3D coordinates, the secondary structure, the domain annotations — is ultimately a consequence of this string.

Contact-map, Ramachandran, and PAE plots. Three diagnostic plots accompany the record. The Cα contact map visualizes the tertiary structure as a 2D adjacency matrix (8 Å cutoff, sequence-local contacts suppressed). The Ramachandran plot shows the distribution of backbone (φ, ψ) torsions, with points in the α and β basins reflecting secondary structure content. The PAE plot shows AlphaFold's inter-residue confidence as a color matrix.